Protein AF-0000000083243130 (afdb_homodimer)

Structure (mmCIF, N/CA/C/O backbone):
data_AF-0000000083243130-model_v1
#
loop_
_entity.id
_entity.type
_entity.pdbx_description
1 polymer 'Nicotinate-nucleotide pyrophosphorylase'
#
loop_
_atom_site.group_PDB
_atom_site.id
_atom_site.type_symbol
_atom_site.label_atom_id
_atom_site.label_alt_id
_atom_site.label_comp_id
_atom_site.label_asym_id
_atom_site.label_entity_id
_atom_site.label_seq_id
_atom_site.pdbx_PDB_ins_code
_atom_site.Cartn_x
_atom_site.Cartn_y
_atom_site.Cartn_z
_atom_site.occupancy
_atom_site.B_iso_or_equiv
_atom_site.auth_seq_id
_atom_site.auth_comp_id
_atom_site.auth_asym_id
_atom_site.auth_atom_id
_atom_site.pdbx_PDB_model_num
ATOM 1 N N . MET A 1 1 ? 18.781 0.615 -12.508 1 73.38 1 MET A N 1
ATOM 2 C CA . MET A 1 1 ? 17.75 -0.422 -12.5 1 73.38 1 MET A CA 1
ATOM 3 C C . MET A 1 1 ? 16.375 0.181 -12.711 1 73.38 1 MET A C 1
ATOM 5 O O . MET A 1 1 ? 15.492 -0.458 -13.297 1 73.38 1 MET A O 1
ATOM 9 N N . LEU A 1 2 ? 16.312 1.467 -12.367 1 81.81 2 LEU A N 1
ATOM 10 C CA . LEU A 1 2 ? 15 2.09 -12.461 1 81.81 2 LEU A CA 1
ATOM 11 C C . LEU A 1 2 ? 14.75 2.617 -13.867 1 81.81 2 LEU A C 1
ATOM 13 O O . LEU A 1 2 ? 15.688 2.988 -14.57 1 81.81 2 LEU A O 1
ATOM 17 N N . PRO A 1 3 ? 13.539 2.605 -14.266 1 79 3 PRO A N 1
ATOM 18 C CA . PRO A 1 3 ? 13.227 2.986 -15.641 1 79 3 PRO A CA 1
ATOM 19 C C . PRO A 1 3 ? 13.523 4.453 -15.938 1 79 3 PRO A C 1
ATOM 21 O O . PRO A 1 3 ? 13.492 5.289 -15.023 1 79 3 PRO A O 1
ATOM 24 N N . ILE A 1 4 ? 13.734 4.691 -17.156 1 78.25 4 ILE A N 1
ATOM 25 C CA . ILE A 1 4 ? 14.023 6.043 -17.625 1 78.25 4 ILE A CA 1
ATOM 26 C C . ILE A 1 4 ? 12.805 6.938 -17.406 1 78.25 4 ILE A C 1
ATOM 28 O O . ILE A 1 4 ? 12.938 8.156 -17.25 1 78.25 4 ILE A O 1
ATOM 32 N N . ASN A 1 5 ? 11.68 6.293 -17.281 1 86.19 5 ASN A N 1
ATOM 33 C CA . ASN A 1 5 ? 10.461 7.082 -17.188 1 86.19 5 ASN A CA 1
ATOM 34 C C . ASN A 1 5 ? 10.008 7.238 -15.742 1 86.19 5 ASN A C 1
ATOM 36 O O . ASN A 1 5 ? 8.812 7.41 -15.469 1 86.19 5 ASN A O 1
ATOM 40 N N . LEU A 1 6 ? 10.938 7.16 -14.828 1 91.56 6 LEU A N 1
ATOM 41 C CA . LEU A 1 6 ? 10.633 7.387 -13.414 1 91.56 6 LEU A CA 1
ATOM 42 C C . LEU A 1 6 ? 9.945 8.734 -13.219 1 91.56 6 LEU A C 1
ATOM 44 O O . LEU A 1 6 ? 9.055 8.867 -12.375 1 91.56 6 LEU A O 1
ATOM 48 N N . LYS A 1 7 ? 10.352 9.664 -14.039 1 93.69 7 LYS A N 1
ATOM 49 C CA . LYS A 1 7 ? 9.766 11 -13.992 1 93.69 7 LYS A CA 1
ATOM 50 C C . LYS A 1 7 ? 8.25 10.938 -14.188 1 93.69 7 LYS A C 1
ATOM 52 O O . LYS A 1 7 ? 7.508 11.672 -13.531 1 93.69 7 LYS A O 1
ATOM 57 N N . ASP A 1 8 ? 7.824 10.055 -15.047 1 93.56 8 ASP A N 1
ATOM 58 C CA . ASP A 1 8 ? 6.398 9.938 -15.336 1 93.56 8 ASP A CA 1
ATOM 59 C C . ASP A 1 8 ? 5.637 9.422 -14.117 1 93.56 8 ASP A C 1
ATOM 61 O O . ASP A 1 8 ? 4.516 9.859 -13.844 1 93.56 8 ASP A O 1
ATOM 65 N N . TYR A 1 9 ? 6.211 8.492 -13.414 1 93.62 9 TYR A N 1
ATOM 66 C CA . TYR A 1 9 ? 5.605 8.008 -12.18 1 93.62 9 TYR A CA 1
ATOM 67 C C . TYR A 1 9 ? 5.426 9.141 -11.18 1 93.62 9 TYR A C 1
ATOM 69 O O . TYR A 1 9 ? 4.328 9.336 -10.648 1 93.62 9 TYR A O 1
ATOM 77 N N . VAL A 1 10 ? 6.465 9.891 -10.992 1 96.62 10 VAL A N 1
ATOM 78 C CA . VAL A 1 10 ? 6.473 10.938 -9.977 1 96.62 10 VAL A CA 1
ATOM 79 C C . VAL A 1 10 ? 5.508 12.047 -10.367 1 96.62 10 VAL A C 1
ATOM 81 O O . VAL A 1 10 ? 4.805 12.602 -9.523 1 96.62 10 VAL A O 1
ATOM 84 N N . LEU A 1 11 ? 5.449 12.375 -11.617 1 96 11 LEU A N 1
ATOM 85 C CA . LEU A 1 11 ? 4.523 13.398 -12.086 1 96 11 LEU A CA 1
ATOM 86 C C . LEU A 1 11 ? 3.078 12.977 -11.836 1 96 11 LEU A C 1
ATOM 88 O O . LEU A 1 11 ? 2.23 13.82 -11.523 1 96 11 LEU A O 1
ATOM 92 N N . LYS A 1 12 ? 2.811 11.688 -11.984 1 95.94 12 LYS A N 1
ATOM 93 C CA . LYS A 1 12 ? 1.468 11.195 -11.695 1 95.94 12 LYS A CA 1
ATOM 94 C C . LYS A 1 12 ? 1.144 11.328 -10.211 1 95.94 12 LYS A C 1
ATOM 96 O O . LYS A 1 12 ? 0 11.609 -9.844 1 95.94 12 LYS A O 1
ATOM 101 N N . TRP A 1 13 ? 2.131 11.094 -9.406 1 97.38 13 TRP A N 1
ATOM 102 C CA . TRP A 1 13 ? 1.922 11.266 -7.969 1 97.38 13 TRP A CA 1
ATOM 103 C C . TRP A 1 13 ? 1.635 12.727 -7.633 1 97.38 13 TRP A C 1
ATOM 105 O O . TRP A 1 13 ? 0.751 13.023 -6.824 1 97.38 13 TRP A O 1
ATOM 115 N N . PHE A 1 14 ? 2.352 13.688 -8.281 1 97 14 PHE A N 1
ATOM 116 C CA . PHE A 1 14 ? 2.104 15.117 -8.094 1 97 14 PHE A CA 1
ATOM 117 C C . PHE A 1 14 ? 0.699 15.484 -8.555 1 97 14 PHE A C 1
ATOM 119 O O . PHE A 1 14 ? 0 16.25 -7.887 1 97 14 PHE A O 1
ATOM 126 N N . ALA A 1 15 ? 0.329 14.891 -9.656 1 96.06 15 ALA A N 1
ATOM 127 C CA . ALA A 1 15 ? -0.989 15.195 -10.203 1 96.06 15 ALA A CA 1
ATOM 128 C C . ALA A 1 15 ? -2.096 14.719 -9.266 1 96.06 15 ALA A C 1
ATOM 130 O O . ALA A 1 15 ? -3.148 15.352 -9.164 1 96.06 15 ALA A O 1
ATOM 131 N N . GLU A 1 16 ? -1.896 13.641 -8.641 1 95.31 16 GLU A N 1
ATOM 132 C CA . GLU A 1 16 ? -2.863 13.133 -7.68 1 95.31 16 GLU A CA 1
ATOM 133 C C . GLU A 1 16 ? -2.908 14 -6.426 1 95.31 16 GLU A C 1
ATOM 135 O O . GLU A 1 16 ? -3.986 14.305 -5.914 1 95.31 16 GLU A O 1
ATOM 140 N N . ASP A 1 17 ? -1.724 14.43 -5.938 1 95.81 17 ASP A N 1
ATOM 141 C CA . ASP A 1 17 ? -1.617 15.094 -4.641 1 95.81 17 ASP A CA 1
ATOM 142 C C . ASP A 1 17 ? -1.905 16.594 -4.766 1 95.81 17 ASP A C 1
ATOM 144 O O . ASP A 1 17 ? -2.221 17.25 -3.773 1 95.81 17 ASP A O 1
ATOM 148 N N . CYS A 1 18 ? -1.742 17.125 -5.945 1 94.31 18 CYS A N 1
ATOM 149 C CA . CYS A 1 18 ? -2.043 18.516 -6.246 1 94.31 18 CYS A CA 1
ATOM 150 C C . CYS A 1 18 ? -2.57 18.672 -7.668 1 94.31 18 CYS A C 1
ATOM 152 O O . CYS A 1 18 ? -1.868 19.188 -8.539 1 94.31 18 CYS A O 1
ATOM 154 N N . PRO A 1 19 ? -3.807 18.375 -7.914 1 91.31 19 PRO A N 1
ATOM 155 C CA . PRO A 1 19 ? -4.324 18.281 -9.281 1 91.31 19 PRO A CA 1
ATOM 156 C C . PRO A 1 19 ? -4.484 19.656 -9.938 1 91.31 19 PRO A C 1
ATOM 158 O O . PRO A 1 19 ? -4.434 19.766 -11.164 1 91.31 19 PRO A O 1
ATOM 161 N N . THR A 1 20 ? -4.715 20.734 -9.078 1 90.06 20 THR A N 1
ATOM 162 C CA . THR A 1 20 ? -4.883 22.062 -9.656 1 90.06 20 THR A CA 1
ATOM 163 C C . THR A 1 20 ? -3.951 23.078 -8.977 1 90.06 20 THR A C 1
ATOM 165 O O . THR A 1 20 ? -2.742 23.062 -9.219 1 90.06 20 THR A O 1
ATOM 168 N N . PHE A 1 21 ? -4.516 23.828 -8.039 1 87.75 21 PHE A N 1
ATOM 169 C CA . PHE A 1 21 ? -3.707 24.891 -7.465 1 87.75 21 PHE A CA 1
ATOM 170 C C . PHE A 1 21 ? -3.24 24.516 -6.062 1 87.75 21 PHE A C 1
ATOM 172 O O . PHE A 1 21 ? -3.963 23.844 -5.316 1 87.75 21 PHE A O 1
ATOM 179 N N . ASP A 1 22 ? -2.145 24.969 -5.758 1 91.06 22 ASP A N 1
ATOM 180 C CA . ASP A 1 22 ? -1.612 24.875 -4.402 1 91.06 22 ASP A CA 1
ATOM 181 C C . ASP A 1 22 ? -1.765 26.203 -3.662 1 91.06 22 ASP A C 1
ATOM 183 O O . ASP A 1 22 ? -0.818 27 -3.588 1 91.06 22 ASP A O 1
ATOM 187 N N . TYR A 1 23 ? -2.812 26.328 -2.961 1 88.19 23 TYR A N 1
ATOM 188 C CA . TYR A 1 23 ? -3.137 27.594 -2.307 1 88.19 23 TYR A CA 1
ATOM 189 C C . TYR A 1 23 ? -2.242 27.828 -1.094 1 88.19 23 TYR A C 1
ATOM 191 O O . TYR A 1 23 ? -1.908 28.969 -0.768 1 88.19 23 TYR A O 1
ATOM 199 N N . SER A 1 24 ? -1.949 26.75 -0.414 1 91.06 24 SER A N 1
ATOM 200 C CA . SER A 1 24 ? -1.027 26.875 0.709 1 91.06 24 SER A CA 1
ATOM 201 C C . SER A 1 24 ? 0.331 27.406 0.251 1 91.06 24 SER A C 1
ATOM 203 O O . SER A 1 24 ? 0.946 28.234 0.93 1 91.06 24 SER A O 1
ATOM 205 N N . GLY A 1 25 ? 0.756 26.891 -0.87 1 89.5 25 GLY A N 1
ATOM 206 C CA . GLY A 1 25 ? 2.014 27.344 -1.44 1 89.5 25 GLY A CA 1
ATOM 207 C C . GLY A 1 25 ? 2.016 28.828 -1.781 1 89.5 25 GLY A C 1
ATOM 208 O O . GLY A 1 25 ? 3.027 29.516 -1.608 1 89.5 25 GLY A O 1
ATOM 209 N N . PHE A 1 26 ? 0.936 29.25 -2.27 1 87.12 26 PHE A N 1
ATOM 210 C CA . PHE A 1 26 ? 0.793 30.672 -2.586 1 87.12 26 PHE A CA 1
ATOM 211 C C . PHE A 1 26 ? 1.031 31.531 -1.35 1 87.12 26 PHE A C 1
ATOM 213 O O . PHE A 1 26 ? 1.654 32.594 -1.434 1 87.12 26 PHE A O 1
ATOM 220 N N . VAL A 1 27 ? 0.591 31.094 -0.223 1 88 27 VAL A N 1
ATOM 221 C CA . VAL A 1 27 ? 0.681 31.844 1.024 1 88 27 VAL A CA 1
ATOM 222 C C . VAL A 1 27 ? 2.109 31.797 1.56 1 88 27 VAL A C 1
ATOM 224 O O . VAL A 1 27 ? 2.645 32.812 2.027 1 88 27 VAL A O 1
ATOM 227 N N . ILE A 1 28 ? 2.693 30.672 1.548 1 86.94 28 ILE A N 1
ATOM 228 C CA . ILE A 1 28 ? 3.99 30.406 2.164 1 86.94 28 ILE A CA 1
ATOM 229 C C . ILE A 1 28 ? 5.082 31.141 1.393 1 86.94 28 ILE A C 1
ATOM 231 O O . ILE A 1 28 ? 6.031 31.656 1.989 1 86.94 28 ILE A O 1
ATOM 235 N N . GLY A 1 29 ? 5.055 31.203 0.13 1 84.69 29 GLY A N 1
ATOM 236 C CA . GLY A 1 29 ? 6.023 31.922 -0.682 1 84.69 29 GLY A CA 1
ATOM 237 C C . GLY A 1 29 ? 7.195 31.062 -1.113 1 84.69 29 GLY A C 1
ATOM 238 O O . GLY A 1 29 ? 7.125 29.828 -1.057 1 84.69 29 GLY A O 1
ATOM 239 N N . ASN A 1 30 ? 8.273 31.688 -1.606 1 90.31 30 ASN A N 1
ATOM 240 C CA . ASN A 1 30 ? 9.32 30.969 -2.322 1 90.31 30 ASN A CA 1
ATOM 241 C C . ASN A 1 30 ? 10.688 31.156 -1.664 1 90.31 30 ASN A C 1
ATOM 243 O O . ASN A 1 30 ? 11.719 30.922 -2.289 1 90.31 30 ASN A O 1
ATOM 247 N N . GLU A 1 31 ? 10.68 31.453 -0.426 1 91.56 31 GLU A N 1
ATOM 248 C CA . GLU A 1 31 ? 11.961 31.609 0.26 1 91.56 31 GLU A CA 1
ATOM 249 C C . GLU A 1 31 ? 12.711 30.281 0.321 1 91.56 31 GLU A C 1
ATOM 251 O O . GLU A 1 31 ? 12.109 29.234 0.569 1 91.56 31 GLU A O 1
ATOM 256 N N . LYS A 1 32 ? 14 30.406 0.129 1 95.06 32 LYS A N 1
ATOM 257 C CA . LYS A 1 32 ? 14.812 29.203 0.205 1 95.06 32 LYS A CA 1
ATOM 258 C C . LYS A 1 32 ? 14.992 28.75 1.651 1 95.06 32 LYS A C 1
ATOM 260 O O . LYS A 1 32 ? 15.352 29.547 2.516 1 95.06 32 LYS A O 1
ATOM 265 N N . LYS A 1 33 ? 14.68 27.547 1.9 1 95.31 33 LYS A N 1
ATOM 266 C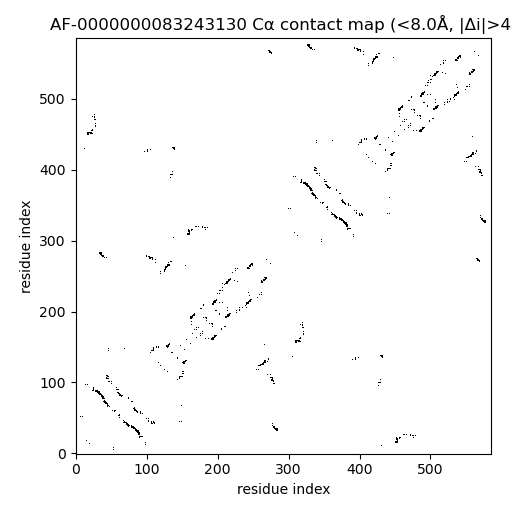 CA . LYS A 1 33 ? 14.82 26.953 3.227 1 95.31 33 LYS A CA 1
ATOM 267 C C . LYS A 1 33 ? 15.453 25.562 3.141 1 95.31 33 LYS A C 1
ATOM 269 O O . LYS A 1 33 ? 15.594 25.016 2.051 1 95.31 33 LYS A O 1
ATOM 274 N N . THR A 1 34 ? 15.898 25.125 4.258 1 97.5 34 THR A N 1
ATOM 275 C CA . THR A 1 34 ? 16.391 23.766 4.398 1 97.5 34 THR A CA 1
ATOM 276 C C . THR A 1 34 ? 15.5 22.953 5.34 1 97.5 34 THR A C 1
ATOM 278 O O . THR A 1 34 ? 15.086 23.453 6.387 1 97.5 34 THR A O 1
ATOM 281 N N . SER A 1 35 ? 15.141 21.797 4.852 1 97.62 35 SER A N 1
ATOM 282 C CA . SER A 1 35 ? 14.43 20.844 5.699 1 97.62 35 SER A CA 1
ATOM 283 C C . SER A 1 35 ? 15.305 19.625 6.027 1 97.62 35 SER A C 1
ATOM 285 O O . SER A 1 35 ? 16.172 19.25 5.234 1 97.62 35 SER A O 1
ATOM 287 N N . THR A 1 36 ? 15.07 19.047 7.195 1 98.25 36 THR A N 1
ATOM 288 C CA . THR A 1 36 ? 15.852 17.906 7.652 1 98.25 36 THR A CA 1
ATOM 289 C C . THR A 1 36 ? 14.984 16.641 7.695 1 98.25 36 THR A C 1
ATOM 291 O O . THR A 1 36 ? 13.906 16.641 8.297 1 98.25 36 THR A O 1
ATOM 294 N N . LEU A 1 37 ? 15.453 15.617 7.035 1 98.62 37 LEU A N 1
ATOM 295 C CA . LEU A 1 37 ? 14.836 14.297 7.074 1 98.62 37 LEU A CA 1
ATOM 296 C C . LEU A 1 37 ? 15.398 13.469 8.227 1 98.62 37 LEU A C 1
ATOM 298 O O . LEU A 1 37 ? 16.609 13.273 8.328 1 98.62 37 LEU A O 1
ATOM 302 N N . SER A 1 38 ? 14.523 12.977 9.055 1 98.31 38 SER A N 1
ATOM 303 C CA . SER A 1 38 ? 14.977 12.203 10.203 1 98.31 38 SER A CA 1
ATOM 304 C C . SER A 1 38 ? 14.086 10.984 10.445 1 98.31 38 SER A C 1
ATOM 306 O O . SER A 1 38 ? 13 10.891 9.875 1 98.31 38 SER A O 1
ATOM 308 N N . ILE A 1 39 ? 14.648 10.078 11.234 1 97.62 39 ILE A N 1
ATOM 309 C CA . ILE A 1 39 ? 13.938 8.852 11.555 1 97.62 39 ILE A CA 1
ATOM 310 C C . ILE A 1 39 ? 14.148 8.492 13.023 1 97.62 39 ILE A C 1
ATOM 312 O O . ILE A 1 39 ? 15.148 8.891 13.625 1 97.62 39 ILE A O 1
ATOM 316 N N . LYS A 1 40 ? 13.203 7.766 13.523 1 95.56 40 LYS A N 1
ATOM 317 C CA . LYS A 1 40 ? 13.289 7.379 14.93 1 95.56 40 LYS A CA 1
ATOM 318 C C . LYS A 1 40 ? 13.375 5.863 15.078 1 95.56 40 LYS A C 1
ATOM 320 O O . LYS A 1 40 ? 13.469 5.348 16.188 1 95.56 40 LYS A O 1
ATOM 325 N N . SER A 1 41 ? 13.211 5.148 14.031 1 96.19 41 SER A N 1
ATOM 326 C CA . SER A 1 41 ? 13.242 3.689 14.078 1 96.19 41 SER A CA 1
ATOM 327 C C . SER A 1 41 ? 14.375 3.137 13.219 1 96.19 41 SER A C 1
ATOM 329 O O . SER A 1 41 ? 14.688 3.689 12.164 1 96.19 41 SER A O 1
ATOM 331 N N . SER A 1 42 ? 14.992 2.016 13.672 1 98 42 SER A N 1
ATOM 332 C CA . SER A 1 42 ? 15.992 1.323 12.852 1 98 42 SER A CA 1
ATOM 333 C C . SER A 1 42 ? 15.359 0.751 11.586 1 98 42 SER A C 1
ATOM 335 O O . SER A 1 42 ? 14.203 0.342 11.594 1 98 42 SER A O 1
ATOM 337 N N . CYS A 1 43 ? 16.188 0.746 10.555 1 98.5 43 CYS A N 1
ATOM 338 C CA . CYS A 1 43 ? 15.641 0.287 9.289 1 98.5 43 CYS A CA 1
ATOM 339 C C . CYS A 1 43 ? 16.75 0.009 8.281 1 98.5 43 CYS A C 1
ATOM 341 O O . CYS A 1 43 ? 17.938 0.195 8.586 1 98.5 43 CYS A O 1
ATOM 343 N N . VAL A 1 44 ? 16.391 -0.547 7.16 1 98.75 44 VAL A N 1
ATOM 344 C CA . VAL A 1 44 ? 17.188 -0.558 5.941 1 98.75 44 VAL A CA 1
ATOM 345 C C . VAL A 1 44 ? 16.703 0.53 4.992 1 98.75 44 VAL A C 1
ATOM 347 O O . VAL A 1 44 ? 15.586 0.451 4.473 1 98.75 44 VAL A O 1
ATOM 350 N N . LEU A 1 45 ? 17.578 1.488 4.77 1 98.81 45 LEU A N 1
ATOM 351 C CA . LEU A 1 45 ? 17.156 2.635 3.969 1 98.81 45 LEU A CA 1
ATOM 352 C C . LEU A 1 45 ? 16.938 2.23 2.518 1 98.81 45 LEU A C 1
ATOM 354 O O . LEU A 1 45 ? 17.812 1.645 1.886 1 98.81 45 LEU A O 1
ATOM 358 N N . ALA A 1 46 ? 15.734 2.514 2.006 1 98.81 46 ALA A N 1
ATOM 359 C CA . ALA A 1 46 ? 15.406 2.234 0.611 1 98.81 46 ALA A CA 1
ATOM 360 C C . ALA A 1 46 ? 14.453 3.289 0.051 1 98.81 46 ALA A C 1
ATOM 362 O O . ALA A 1 46 ? 13.602 3.809 0.772 1 98.81 46 ALA A O 1
ATOM 363 N N . GLY A 1 47 ? 14.609 3.572 -1.23 1 98.5 47 GLY A N 1
ATOM 364 C CA . GLY A 1 47 ? 13.727 4.516 -1.899 1 98.5 47 GLY A CA 1
ATOM 365 C C . GLY A 1 47 ? 14.383 5.859 -2.168 1 98.5 47 GLY A C 1
ATOM 366 O O . GLY A 1 47 ? 13.711 6.82 -2.545 1 98.5 47 GLY A O 1
ATOM 367 N N . VAL A 1 48 ? 15.664 5.938 -2.01 1 98.44 48 VAL A N 1
ATOM 368 C CA . VAL A 1 48 ? 16.438 7.156 -2.186 1 98.44 48 VAL A CA 1
ATOM 369 C C . VAL A 1 48 ? 16.219 7.719 -3.586 1 98.44 48 VAL A C 1
ATOM 371 O O . VAL A 1 48 ? 15.945 8.906 -3.748 1 98.44 48 VAL A O 1
ATOM 374 N N . PRO A 1 49 ? 16.219 6.875 -4.645 1 97.94 49 PRO A N 1
ATOM 375 C CA . PRO A 1 49 ? 16.031 7.43 -5.988 1 97.94 49 PRO A CA 1
ATOM 376 C C . PRO A 1 49 ? 14.664 8.078 -6.176 1 97.94 49 PRO A C 1
ATOM 378 O O . PRO A 1 49 ? 14.539 9.07 -6.895 1 97.94 49 PRO A O 1
ATOM 381 N N . PHE A 1 50 ? 13.648 7.469 -5.574 1 98.44 50 PHE A N 1
ATOM 382 C CA . PHE A 1 50 ? 12.312 8.023 -5.688 1 98.44 50 PHE A CA 1
ATOM 383 C C . PHE A 1 50 ? 12.211 9.352 -4.945 1 98.44 50 PHE A C 1
ATOM 385 O O . PHE A 1 50 ? 11.656 10.32 -5.465 1 98.44 50 PHE A O 1
ATOM 392 N N . PHE A 1 51 ? 12.766 9.359 -3.729 1 98.69 51 PHE A N 1
ATOM 393 C CA . PHE A 1 51 ? 12.812 10.57 -2.918 1 98.69 51 PHE A CA 1
ATOM 394 C C . PHE A 1 51 ? 13.531 11.695 -3.66 1 98.69 51 PHE A C 1
ATOM 396 O O . PHE A 1 51 ? 13.031 12.812 -3.738 1 98.69 51 PHE A O 1
ATOM 403 N N . ASP A 1 52 ? 14.625 11.398 -4.273 1 98.5 52 ASP A N 1
ATOM 404 C CA . ASP A 1 52 ? 15.422 12.352 -5.031 1 98.5 52 ASP A CA 1
ATOM 405 C C . ASP A 1 52 ? 14.641 12.891 -6.23 1 98.5 52 ASP A C 1
ATOM 407 O O . ASP A 1 52 ? 14.68 14.086 -6.52 1 98.5 52 ASP A O 1
ATOM 411 N N . LYS A 1 53 ? 13.969 12 -6.898 1 98.25 53 LYS A N 1
ATOM 412 C CA . LYS A 1 53 ? 13.25 12.414 -8.102 1 98.25 53 LYS A CA 1
ATOM 413 C C . LYS A 1 53 ? 12.094 13.352 -7.762 1 98.25 53 LYS A C 1
ATOM 415 O O . LYS A 1 53 ? 11.836 14.312 -8.484 1 98.25 53 LYS A O 1
ATOM 420 N N . VAL A 1 54 ? 11.406 13.062 -6.66 1 98.56 54 VAL A N 1
ATOM 421 C CA . VAL A 1 54 ? 10.328 13.945 -6.223 1 98.56 54 VAL A CA 1
ATOM 422 C C . VAL A 1 54 ? 10.867 15.352 -6 1 98.56 54 VAL A C 1
ATOM 424 O O . VAL A 1 54 ? 10.336 16.328 -6.531 1 98.56 54 VAL A O 1
ATOM 427 N N . PHE A 1 55 ? 11.945 15.453 -5.273 1 98.56 55 PHE A N 1
ATOM 428 C CA . PHE A 1 55 ? 12.43 16.781 -4.891 1 98.56 55 PHE A CA 1
ATOM 429 C C . PHE A 1 55 ? 13.18 17.438 -6.043 1 98.56 55 PHE A C 1
ATOM 431 O O . PHE A 1 55 ? 13.164 18.656 -6.184 1 98.56 55 PHE A O 1
ATOM 438 N N . SER A 1 56 ? 13.781 16.641 -6.914 1 98.12 56 SER A N 1
ATOM 439 C CA . SER A 1 56 ? 14.359 17.219 -8.125 1 98.12 56 SER A CA 1
ATOM 440 C C . SER A 1 56 ? 13.289 17.891 -8.977 1 98.12 56 SER A C 1
ATOM 442 O O . SER A 1 56 ? 13.5 19 -9.477 1 98.12 56 SER A O 1
ATOM 444 N N . LEU A 1 57 ? 12.172 17.297 -9.133 1 97.38 57 LEU A N 1
ATOM 445 C CA . LEU A 1 57 ? 11.078 17.859 -9.922 1 97.38 57 LEU A CA 1
ATOM 446 C C . LEU A 1 57 ? 10.461 19.062 -9.219 1 97.38 57 LEU A C 1
ATOM 448 O O . LEU A 1 57 ? 9.812 19.891 -9.859 1 97.38 57 LEU A O 1
ATOM 452 N N . ALA A 1 58 ? 10.664 19.125 -7.934 1 96.69 58 ALA A N 1
ATOM 453 C CA . ALA A 1 58 ? 10.172 20.266 -7.164 1 96.69 58 ALA A CA 1
ATOM 454 C C . ALA A 1 58 ? 11.242 21.359 -7.047 1 96.69 58 ALA A C 1
ATOM 456 O O . ALA A 1 58 ? 11.141 22.25 -6.211 1 96.69 58 ALA A O 1
ATOM 457 N N . ASP A 1 59 ? 12.312 21.234 -7.797 1 96.81 59 ASP A N 1
ATOM 458 C CA . ASP A 1 59 ? 13.391 22.219 -7.836 1 96.81 59 ASP A CA 1
ATOM 459 C C . ASP A 1 59 ? 14.094 22.312 -6.48 1 96.81 59 ASP A C 1
ATOM 461 O O . ASP A 1 59 ? 14.367 23.422 -6 1 96.81 59 ASP A O 1
ATOM 465 N N . CYS A 1 60 ? 14.227 21.234 -5.832 1 98.25 60 CYS A N 1
ATOM 466 C CA . CYS A 1 60 ? 14.953 21.156 -4.57 1 98.25 60 CYS A CA 1
ATOM 467 C C . CYS A 1 60 ? 16.172 20.234 -4.699 1 98.25 60 CYS A C 1
ATOM 469 O O . CYS A 1 60 ? 16.266 19.469 -5.652 1 98.25 60 CYS A O 1
ATOM 471 N N . GLU A 1 61 ? 17.062 20.375 -3.756 1 98.5 61 GLU A N 1
ATOM 472 C CA . GLU A 1 61 ? 18.281 19.578 -3.725 1 98.5 61 GLU A CA 1
ATOM 473 C C . GLU A 1 61 ? 18.359 18.75 -2.451 1 98.5 61 GLU A C 1
ATOM 475 O O . GLU A 1 61 ? 18.172 19.266 -1.35 1 98.5 61 GLU A O 1
ATOM 480 N N . VAL A 1 62 ? 18.688 17.484 -2.641 1 98.75 62 VAL A N 1
ATOM 481 C CA . VAL A 1 62 ? 18.781 16.578 -1.51 1 98.75 62 VAL A CA 1
ATOM 482 C C . VAL A 1 62 ? 20.25 16.25 -1.229 1 98.75 62 VAL A C 1
ATOM 484 O O . VAL A 1 62 ? 21.016 16 -2.154 1 98.75 62 VAL A O 1
ATOM 487 N N . LYS A 1 63 ? 20.641 16.281 -0.027 1 98.69 63 LYS A N 1
ATOM 488 C CA . LYS A 1 63 ? 21.953 15.812 0.425 1 98.69 63 LYS A CA 1
ATOM 489 C C . LYS A 1 63 ? 21.812 14.703 1.458 1 98.69 63 LYS A C 1
ATOM 491 O O . LYS A 1 63 ? 21.391 14.945 2.59 1 98.69 63 LYS A O 1
ATOM 496 N N . TRP A 1 64 ? 22.25 13.523 1.107 1 98.69 64 TRP A N 1
ATOM 497 C CA . TRP A 1 64 ? 22.094 12.352 1.961 1 98.69 64 TRP A CA 1
ATOM 498 C C . TRP A 1 64 ? 23.328 12.148 2.838 1 98.69 64 TRP A C 1
ATOM 500 O O . TRP A 1 64 ? 24.453 12.359 2.389 1 98.69 64 TRP A O 1
ATOM 510 N N . MET A 1 65 ? 23.125 11.648 4.059 1 98.31 65 MET A N 1
ATOM 511 C CA . MET A 1 65 ? 24.203 11.25 4.961 1 98.31 65 MET A CA 1
ATOM 512 C C . MET A 1 65 ? 24.391 9.734 4.945 1 98.31 65 MET A C 1
ATOM 514 O O . MET A 1 65 ? 25.375 9.227 5.5 1 98.31 65 MET A O 1
ATOM 518 N N . PHE A 1 66 ? 23.484 9.031 4.359 1 98.25 66 PHE A N 1
ATOM 519 C CA . PHE A 1 66 ? 23.5 7.578 4.219 1 98.25 66 PHE A CA 1
ATOM 520 C C . PHE A 1 66 ? 23.219 7.176 2.775 1 98.25 66 PHE A C 1
ATOM 522 O O . PHE A 1 66 ? 22.719 7.977 1.983 1 98.25 66 PHE A O 1
ATOM 529 N N . LYS A 1 67 ? 23.562 5.965 2.51 1 97.69 67 LYS A N 1
ATOM 530 C CA . LYS A 1 67 ? 23.391 5.465 1.151 1 97.69 67 LYS A CA 1
ATOM 531 C C . LYS A 1 67 ? 22.219 4.477 1.082 1 97.69 67 LYS A C 1
ATOM 533 O O . LYS A 1 67 ? 21.844 3.889 2.096 1 97.69 67 LYS A O 1
ATOM 538 N N . GLU A 1 68 ? 21.719 4.34 -0.127 1 97.81 68 GLU A N 1
ATOM 539 C CA . GLU A 1 68 ? 20.719 3.312 -0.411 1 97.81 68 GLU A CA 1
ATOM 540 C C . GLU A 1 68 ? 21.172 1.943 0.075 1 97.81 68 GLU A C 1
ATOM 542 O O . GLU A 1 68 ? 22.312 1.531 -0.196 1 97.81 68 GLU A O 1
ATOM 547 N N . GLY A 1 69 ? 20.328 1.273 0.831 1 98.12 69 GLY A N 1
ATOM 548 C CA . GLY A 1 69 ? 20.641 -0.078 1.272 1 98.12 69 GLY A CA 1
ATOM 549 C C . GLY A 1 69 ? 21.328 -0.121 2.623 1 98.12 69 GLY A C 1
ATOM 550 O O . GLY A 1 69 ? 21.484 -1.191 3.213 1 98.12 69 GLY A O 1
ATOM 551 N N . ASP A 1 70 ? 21.719 1.019 3.162 1 98.38 70 ASP A N 1
ATOM 552 C CA . ASP A 1 70 ? 22.375 1.059 4.465 1 98.38 70 ASP A CA 1
ATOM 553 C C . ASP A 1 70 ? 21.453 0.569 5.57 1 98.38 70 ASP A C 1
ATOM 555 O O . ASP A 1 70 ? 20.266 0.894 5.574 1 98.38 70 ASP A O 1
ATOM 559 N N . SER A 1 71 ? 22 -0.226 6.453 1 98.19 71 SER A N 1
ATOM 560 C CA . SER A 1 71 ? 21.312 -0.535 7.707 1 98.19 71 SER A CA 1
ATOM 561 C C . SER A 1 71 ? 21.484 0.595 8.719 1 98.19 71 SER A C 1
ATOM 563 O O . SER A 1 71 ? 22.609 0.889 9.148 1 98.19 71 SER A O 1
ATOM 565 N N . ILE A 1 72 ? 20.422 1.193 9.031 1 97.94 72 ILE A N 1
ATOM 566 C CA . ILE A 1 72 ? 20.422 2.326 9.945 1 97.94 72 ILE A CA 1
ATOM 567 C C . ILE A 1 72 ? 20 1.855 11.344 1 97.94 72 ILE A C 1
ATOM 569 O O . ILE A 1 72 ? 18.953 1.246 11.508 1 97.94 72 ILE A O 1
ATOM 573 N N . SER A 1 73 ? 20.812 2.1 12.281 1 97.56 73 SER A N 1
ATOM 574 C CA . SER A 1 73 ? 20.516 1.795 13.68 1 97.56 73 SER A CA 1
ATOM 575 C C . SER A 1 73 ? 20.188 3.061 14.461 1 97.56 73 SER A C 1
ATOM 577 O O . SER A 1 73 ? 20.969 4.008 14.484 1 97.56 73 SER A O 1
ATOM 579 N N . VAL A 1 74 ? 19.078 3.08 15.055 1 96.94 74 VAL A N 1
ATOM 580 C CA . VAL A 1 74 ? 18.656 4.223 15.859 1 96.94 74 VAL A CA 1
ATOM 581 C C . VAL A 1 74 ? 18.422 3.779 17.297 1 96.94 74 VAL A C 1
ATOM 583 O O . VAL A 1 74 ? 17.703 2.803 17.547 1 96.94 74 VAL A O 1
ATOM 586 N N . GLU A 1 75 ? 18.969 4.5 18.25 1 94.75 75 GLU A N 1
ATOM 587 C CA . GLU A 1 75 ? 18.766 4.215 19.656 1 94.75 75 GLU A CA 1
ATOM 588 C C . GLU A 1 75 ? 17.344 4.574 20.094 1 94.75 75 GLU A C 1
ATOM 590 O O . GLU A 1 75 ? 16.734 5.496 19.531 1 94.75 75 GLU A O 1
ATOM 595 N N . PRO A 1 76 ? 16.844 3.787 21.031 1 90.38 76 PRO A N 1
ATOM 596 C CA . PRO A 1 76 ? 15.5 4.121 21.516 1 90.38 76 PRO A CA 1
ATOM 597 C C . PRO A 1 76 ? 15.375 5.586 21.938 1 90.38 76 PRO A C 1
ATOM 599 O O . PRO A 1 76 ? 16.297 6.148 22.516 1 90.38 76 PRO A O 1
ATOM 602 N N . ASP A 1 77 ? 14.273 6.211 21.594 1 89.38 77 ASP A N 1
ATOM 603 C CA . ASP A 1 77 ? 13.945 7.586 21.969 1 89.38 77 ASP A CA 1
ATOM 604 C C . ASP A 1 77 ? 14.938 8.57 21.359 1 89.38 77 ASP A C 1
ATOM 606 O O . ASP A 1 77 ? 15.234 9.609 21.953 1 89.38 77 ASP A O 1
ATOM 610 N N . SER A 1 78 ? 15.586 8.109 20.359 1 92.69 78 SER A N 1
ATOM 611 C CA . SER A 1 78 ? 16.484 9 19.641 1 92.69 78 SER A CA 1
ATOM 612 C C . SER A 1 78 ? 16.016 9.219 18.203 1 92.69 78 SER A C 1
ATOM 614 O O . SER A 1 78 ? 15.062 8.586 17.766 1 92.69 78 SER A O 1
ATOM 616 N N . ARG A 1 79 ? 16.625 10.211 17.656 1 94.94 79 ARG A N 1
ATOM 617 C CA . ARG A 1 79 ? 16.375 10.531 16.25 1 94.94 79 ARG A CA 1
ATOM 618 C C . ARG A 1 79 ? 17.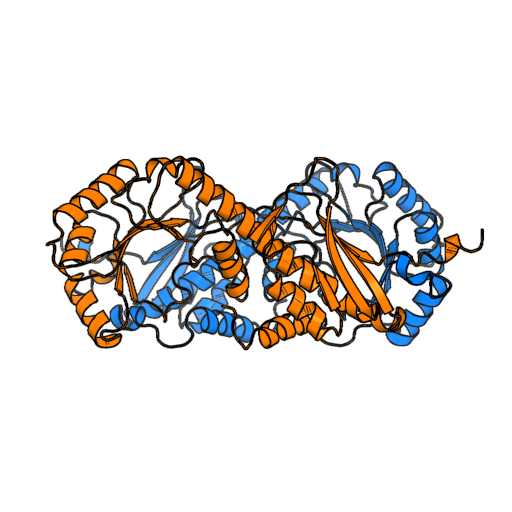672 10.617 15.461 1 94.94 79 ARG A C 1
ATOM 620 O O . ARG A 1 79 ? 18.688 11.086 15.977 1 94.94 79 ARG A O 1
ATOM 627 N N . LEU A 1 80 ? 17.641 10.141 14.273 1 97.56 80 LEU A N 1
ATOM 628 C CA . LEU A 1 80 ? 18.812 10.203 13.406 1 97.56 80 LEU A CA 1
ATOM 629 C C . LEU A 1 80 ? 18.516 10.984 12.133 1 97.56 80 LEU A C 1
ATOM 631 O O . LEU A 1 80 ? 17.469 10.781 11.516 1 97.56 80 LEU A O 1
ATOM 635 N N . VAL A 1 81 ? 19.375 11.891 11.812 1 98.12 81 VAL A N 1
ATOM 636 C CA . VAL A 1 81 ? 19.234 12.672 10.586 1 98.12 81 VAL A CA 1
ATOM 637 C C . VAL A 1 81 ? 19.766 11.875 9.398 1 98.12 81 VAL A C 1
ATOM 639 O O . VAL A 1 81 ? 20.906 11.383 9.438 1 98.12 81 VAL A O 1
ATOM 642 N N . LEU A 1 82 ? 19.016 11.812 8.383 1 98.5 82 LEU A N 1
ATOM 643 C CA . LEU A 1 82 ? 19.406 10.992 7.238 1 98.5 82 LEU A CA 1
ATOM 644 C C . LEU A 1 82 ? 19.797 11.859 6.051 1 98.5 82 LEU A C 1
ATOM 646 O O . LEU A 1 82 ? 20.594 11.445 5.203 1 98.5 82 LEU A O 1
ATOM 650 N N . ALA A 1 83 ? 19.141 13.023 5.945 1 98.69 83 ALA A N 1
ATOM 651 C CA . ALA A 1 83 ? 19.359 13.891 4.785 1 98.69 83 ALA A CA 1
ATOM 652 C C . ALA A 1 83 ? 18.859 15.305 5.055 1 98.69 83 ALA A C 1
ATOM 654 O O . ALA A 1 83 ? 18.141 15.539 6.039 1 98.69 83 ALA A O 1
ATOM 655 N N . THR A 1 84 ? 19.281 16.188 4.27 1 98.69 84 THR A N 1
ATOM 656 C CA . THR A 1 84 ? 18.703 17.531 4.199 1 98.69 84 THR A CA 1
ATOM 657 C C . THR A 1 84 ? 18.172 17.812 2.795 1 98.69 84 THR A C 1
ATOM 659 O O . THR A 1 84 ? 18.688 17.281 1.812 1 98.69 84 THR A O 1
ATOM 662 N N . VAL A 1 85 ? 17.156 18.562 2.725 1 98.62 85 VAL A N 1
ATOM 663 C CA . VAL A 1 85 ? 16.562 19 1.468 1 98.62 85 VAL A CA 1
ATOM 664 C C . VAL A 1 85 ? 16.516 20.531 1.43 1 98.62 85 VAL A C 1
ATOM 666 O O . VAL A 1 85 ? 15.977 21.172 2.34 1 98.62 85 VAL A O 1
ATOM 669 N N . LYS A 1 86 ? 17.031 21.078 0.386 1 98.5 86 LYS A N 1
ATOM 670 C CA . LYS A 1 86 ? 17.094 22.531 0.255 1 98.5 86 LYS A CA 1
ATOM 671 C C . LYS A 1 86 ? 16.359 23 -0.995 1 98.5 86 LYS A C 1
ATOM 673 O O . LYS A 1 86 ? 16.469 22.375 -2.055 1 98.5 86 LYS A O 1
ATOM 678 N N . GLY A 1 87 ? 15.562 24.047 -0.852 1 97.56 87 GLY A N 1
ATOM 679 C CA . GLY A 1 87 ? 14.828 24.641 -1.957 1 97.56 87 GLY A CA 1
ATOM 680 C C . GLY A 1 87 ? 13.766 25.625 -1.506 1 97.56 87 GLY A C 1
ATOM 681 O O . GLY A 1 87 ? 13.703 25.984 -0.33 1 97.56 87 GLY A O 1
ATOM 682 N N . PRO A 1 88 ? 13.016 26.156 -2.471 1 95.75 88 PRO A N 1
ATOM 683 C CA . PRO A 1 88 ? 11.906 27.016 -2.076 1 95.75 88 PRO A CA 1
ATOM 684 C C . PRO A 1 88 ? 10.93 26.328 -1.119 1 95.75 88 PRO A C 1
ATOM 686 O O . PRO A 1 88 ? 10.562 25.172 -1.341 1 95.75 88 PRO A O 1
ATOM 689 N N . LEU A 1 89 ? 10.555 27.016 -0.074 1 94.12 89 LEU A N 1
ATOM 690 C CA . LEU A 1 89 ? 9.734 26.422 0.98 1 94.12 89 LEU A CA 1
ATOM 691 C C . LEU A 1 89 ? 8.445 25.844 0.408 1 94.12 89 LEU A C 1
ATOM 693 O O . LEU A 1 89 ? 8.047 24.734 0.76 1 94.12 89 LEU A O 1
ATOM 697 N N . ARG A 1 90 ? 7.801 26.609 -0.486 1 94.06 90 ARG A N 1
ATOM 698 C CA . ARG A 1 90 ? 6.555 26.125 -1.067 1 94.06 90 ARG A CA 1
ATOM 699 C C . ARG A 1 90 ? 6.77 24.812 -1.808 1 94.06 90 ARG A C 1
ATOM 701 O O . ARG A 1 90 ? 5.895 23.938 -1.806 1 94.06 90 ARG A O 1
ATOM 708 N N . LYS A 1 91 ? 7.887 24.641 -2.455 1 96.19 91 LYS A N 1
ATOM 709 C CA . LYS A 1 91 ? 8.195 23.438 -3.221 1 96.19 91 LYS A CA 1
ATOM 710 C C . LYS A 1 91 ? 8.617 22.297 -2.301 1 96.19 91 LYS A C 1
ATOM 712 O O . LYS A 1 91 ? 8.328 21.125 -2.58 1 96.19 91 LYS A O 1
ATOM 717 N N . LEU A 1 92 ? 9.344 22.641 -1.219 1 96.69 92 LEU A N 1
ATOM 718 C CA . LEU A 1 92 ? 9.648 21.656 -0.188 1 96.69 92 LEU A CA 1
ATOM 719 C C . LEU A 1 92 ? 8.367 21.016 0.353 1 96.69 92 LEU A C 1
ATOM 721 O O . LEU A 1 92 ? 8.273 19.797 0.461 1 96.69 92 LEU A O 1
ATOM 725 N N . LEU A 1 93 ? 7.414 21.859 0.632 1 95.56 93 LEU A N 1
ATOM 726 C CA . LEU A 1 93 ? 6.16 21.391 1.21 1 95.56 93 LEU A CA 1
ATOM 727 C C . LEU A 1 93 ? 5.324 20.656 0.171 1 95.56 93 LEU A C 1
ATOM 729 O O . LEU A 1 93 ? 4.609 19.703 0.502 1 95.56 93 LEU A O 1
ATOM 733 N N . LEU A 1 94 ? 5.453 21.062 -1.092 1 95.69 94 LEU A N 1
ATOM 734 C CA . LEU A 1 94 ? 4.746 20.422 -2.195 1 95.69 94 LEU A CA 1
ATOM 735 C C . LEU A 1 94 ? 5.18 18.969 -2.344 1 95.69 94 LEU A C 1
ATOM 737 O O . LEU A 1 94 ? 4.352 18.094 -2.59 1 95.69 94 LEU A O 1
ATOM 741 N N . GLY A 1 95 ? 6.457 18.703 -2.25 1 97.56 95 GLY A N 1
ATOM 742 C CA . GLY A 1 95 ? 6.988 17.375 -2.477 1 97.56 95 GLY A CA 1
ATOM 743 C C . GLY A 1 95 ? 7.016 16.516 -1.223 1 97.56 95 GLY A C 1
ATOM 744 O O . GLY A 1 95 ? 7.168 15.297 -1.298 1 97.56 95 GLY A O 1
ATOM 745 N N . LYS A 1 96 ? 6.812 17.078 -0.074 1 97.81 96 LYS A N 1
ATOM 746 C CA . LYS A 1 96 ? 7.074 16.469 1.222 1 97.81 96 LYS A CA 1
ATOM 747 C C . LYS A 1 96 ? 6.246 15.195 1.402 1 97.81 96 LYS A C 1
ATOM 749 O O . LYS A 1 96 ? 6.793 14.109 1.616 1 97.81 96 LYS A O 1
ATOM 754 N N . ARG A 1 97 ? 4.93 15.336 1.286 1 97.44 97 ARG A N 1
ATOM 755 C CA . ARG A 1 97 ? 4.055 14.211 1.586 1 97.44 97 ARG A CA 1
ATOM 756 C C . ARG A 1 97 ? 4.289 13.055 0.615 1 97.44 97 ARG A C 1
ATOM 758 O O . ARG A 1 97 ? 4.367 11.898 1.027 1 97.44 97 ARG A O 1
ATOM 765 N N . ILE A 1 98 ? 4.434 13.328 -0.644 1 98.25 98 ILE A N 1
ATOM 766 C CA . ILE A 1 98 ? 4.684 12.312 -1.655 1 98.25 98 ILE A CA 1
ATOM 767 C C . ILE A 1 98 ? 5.996 11.594 -1.352 1 98.25 98 ILE A C 1
ATOM 769 O O . ILE A 1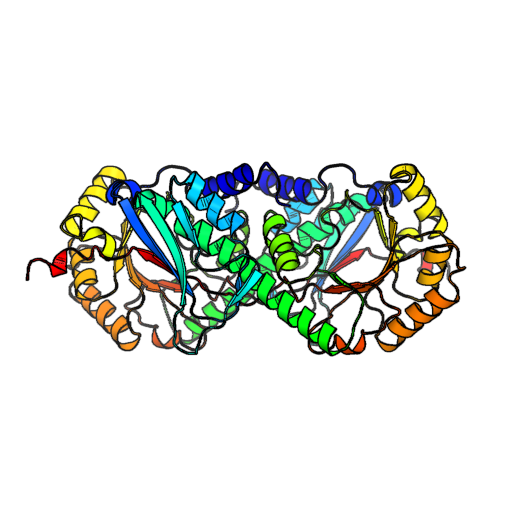 98 ? 6.039 10.359 -1.3 1 98.25 98 ILE A O 1
ATOM 773 N N . ALA A 1 99 ? 7.023 12.414 -1.139 1 98.75 99 ALA A N 1
ATOM 774 C CA . ALA A 1 99 ? 8.359 11.867 -0.911 1 98.75 99 ALA A CA 1
ATOM 775 C C . ALA A 1 99 ? 8.383 10.969 0.323 1 98.75 99 ALA A C 1
ATOM 777 O O . ALA A 1 99 ? 8.945 9.875 0.293 1 98.75 99 ALA A O 1
ATOM 778 N N . LEU A 1 100 ? 7.758 11.414 1.35 1 98.69 100 LEU A N 1
ATOM 779 C CA . LEU A 1 100 ? 7.758 10.656 2.596 1 98.69 100 LEU A CA 1
ATOM 780 C C . LEU A 1 100 ? 6.945 9.375 2.453 1 98.69 100 LEU A C 1
ATOM 782 O O . LEU A 1 100 ? 7.336 8.328 2.973 1 98.69 100 LEU A O 1
ATOM 786 N N . ASN A 1 101 ? 5.777 9.438 1.798 1 98.5 101 ASN A N 1
ATOM 787 C CA . ASN A 1 101 ? 4.957 8.25 1.607 1 98.5 101 ASN A CA 1
ATOM 788 C C . ASN A 1 101 ? 5.711 7.16 0.846 1 98.5 101 ASN A C 1
ATOM 790 O O . ASN A 1 101 ? 5.676 5.988 1.229 1 98.5 101 ASN A O 1
ATOM 794 N N . VAL A 1 102 ? 6.375 7.559 -0.203 1 98.56 102 VAL A N 1
ATOM 795 C CA . VAL A 1 102 ? 7.105 6.609 -1.035 1 98.56 102 VAL A CA 1
ATOM 796 C C . VAL A 1 102 ? 8.281 6.031 -0.25 1 98.56 102 VAL A C 1
ATOM 798 O O . VAL A 1 102 ? 8.492 4.816 -0.245 1 98.56 102 VAL A O 1
ATOM 801 N N . LEU A 1 103 ? 9.008 6.891 0.402 1 98.75 103 LEU A N 1
ATOM 802 C CA . LEU A 1 103 ? 10.172 6.469 1.163 1 98.75 103 LEU A CA 1
ATOM 803 C C . LEU A 1 103 ? 9.773 5.512 2.285 1 98.75 103 LEU A C 1
ATOM 805 O O . LEU A 1 103 ? 10.438 4.496 2.504 1 98.75 103 LEU A O 1
ATOM 809 N N . SER A 1 104 ? 8.758 5.879 2.965 1 98.56 104 SER A N 1
ATOM 810 C CA . SER A 1 104 ? 8.281 5.062 4.078 1 98.56 104 SER A CA 1
ATOM 811 C C . SER A 1 104 ? 7.91 3.66 3.611 1 98.56 104 SER A C 1
ATOM 813 O O . SER A 1 104 ? 8.336 2.668 4.203 1 98.56 104 SER A O 1
ATOM 815 N N . ARG A 1 105 ? 7.129 3.551 2.547 1 98.38 105 ARG A N 1
ATOM 816 C CA . ARG A 1 105 ? 6.695 2.25 2.045 1 98.38 105 ARG A CA 1
ATOM 817 C C . ARG A 1 105 ? 7.883 1.43 1.555 1 98.38 105 ARG A C 1
ATOM 819 O O . ARG A 1 105 ? 8 0.243 1.871 1 98.38 105 ARG A O 1
ATOM 826 N N . CYS A 1 106 ? 8.727 2.059 0.813 1 98.56 106 CYS A N 1
ATOM 827 C CA . CYS A 1 106 ? 9.883 1.367 0.255 1 98.56 106 CYS A CA 1
ATOM 828 C C . CYS A 1 106 ? 10.805 0.858 1.361 1 98.56 106 CYS A C 1
ATOM 830 O O . CYS A 1 106 ? 11.219 -0.302 1.344 1 98.56 106 CYS A O 1
ATOM 832 N N . THR A 1 107 ? 11.094 1.707 2.303 1 98.81 107 THR A N 1
ATOM 833 C CA . THR A 1 107 ? 11.969 1.358 3.414 1 98.81 107 THR A CA 1
ATOM 834 C C . THR A 1 107 ? 11.336 0.273 4.281 1 98.81 107 THR A C 1
ATOM 836 O O . THR A 1 107 ? 12.031 -0.628 4.762 1 98.81 107 THR A O 1
ATOM 839 N N . SER A 1 108 ? 10.055 0.389 4.5 1 98.69 108 SER A N 1
ATOM 840 C CA . SER A 1 108 ? 9.359 -0.632 5.277 1 98.69 108 SER A CA 1
ATOM 841 C C . SER A 1 108 ? 9.516 -2.01 4.645 1 98.69 108 SER A C 1
ATOM 843 O O . SER A 1 108 ? 9.812 -2.986 5.336 1 98.69 108 SER A O 1
ATOM 845 N N . ILE A 1 109 ? 9.375 -2.102 3.383 1 98.62 109 ILE A N 1
ATOM 846 C CA . ILE A 1 109 ? 9.469 -3.363 2.656 1 98.62 109 ILE A CA 1
ATOM 847 C C . ILE A 1 109 ? 10.906 -3.865 2.676 1 98.62 109 ILE A C 1
ATOM 849 O O . ILE A 1 109 ? 11.156 -5.047 2.916 1 98.62 109 ILE A O 1
ATOM 853 N N . ALA A 1 110 ? 11.844 -2.965 2.438 1 98.75 110 ALA A N 1
ATOM 854 C CA . ALA A 1 110 ? 13.25 -3.354 2.469 1 98.75 110 ALA A CA 1
ATOM 855 C C . ALA A 1 110 ? 13.633 -3.904 3.838 1 98.75 110 ALA A C 1
ATOM 857 O O . ALA A 1 110 ? 14.344 -4.91 3.934 1 98.75 110 ALA A O 1
ATOM 858 N N . THR A 1 111 ? 13.148 -3.225 4.848 1 98.75 111 THR A N 1
ATOM 859 C CA . THR A 1 111 ? 13.469 -3.617 6.215 1 98.75 111 THR A CA 1
ATOM 860 C C . THR A 1 111 ? 12.898 -4.992 6.531 1 98.75 111 THR A C 1
ATOM 862 O O . THR A 1 111 ? 13.586 -5.848 7.094 1 98.75 111 THR A O 1
ATOM 865 N N . GLN A 1 112 ? 11.648 -5.195 6.184 1 98.38 112 GLN A N 1
ATOM 866 C CA . GLN A 1 112 ? 11.008 -6.488 6.402 1 98.38 112 GLN A CA 1
ATOM 867 C C . GLN A 1 112 ? 11.695 -7.586 5.594 1 98.38 112 GLN A C 1
ATOM 869 O O . GLN A 1 112 ? 11.875 -8.703 6.082 1 98.38 112 GLN A O 1
ATOM 874 N N . THR A 1 113 ? 12.039 -7.297 4.402 1 98.62 113 THR A N 1
ATOM 875 C CA . THR A 1 113 ? 12.734 -8.242 3.527 1 98.62 113 THR A CA 1
ATOM 876 C C . THR A 1 113 ? 14.07 -8.664 4.133 1 98.62 113 THR A C 1
ATOM 878 O O . THR A 1 113 ? 14.391 -9.852 4.172 1 98.62 113 THR A O 1
ATOM 881 N N . ARG A 1 114 ? 14.797 -7.676 4.602 1 98.56 114 ARG A N 1
ATOM 882 C CA . ARG A 1 114 ? 16.094 -7.965 5.195 1 98.56 114 ARG A CA 1
ATOM 883 C C . ARG A 1 114 ? 15.961 -8.891 6.398 1 98.56 114 ARG A C 1
ATOM 885 O O . ARG A 1 114 ? 16.812 -9.758 6.625 1 98.56 114 ARG A O 1
ATOM 892 N N . LYS A 1 115 ? 14.953 -8.711 7.18 1 98.19 115 LYS A N 1
ATOM 893 C CA . LYS A 1 115 ? 14.695 -9.602 8.305 1 98.19 115 LYS A CA 1
ATOM 894 C C . LYS A 1 115 ? 14.609 -11.055 7.844 1 98.19 115 LYS A C 1
ATOM 896 O O . LYS A 1 115 ? 15.211 -11.945 8.453 1 98.19 115 LYS A O 1
ATOM 901 N N . MET A 1 116 ? 13.875 -11.297 6.801 1 98.25 116 MET A N 1
ATOM 902 C CA . MET A 1 116 ? 13.727 -12.648 6.27 1 98.25 116 MET A CA 1
ATOM 903 C C . MET A 1 116 ? 15.039 -13.156 5.699 1 98.25 116 MET A C 1
ATOM 905 O O . MET A 1 116 ? 15.406 -14.312 5.91 1 98.25 116 MET A O 1
ATOM 909 N N . VAL A 1 117 ? 15.727 -12.328 4.988 1 97.81 117 VAL A N 1
ATOM 910 C CA . VAL A 1 117 ? 17.016 -12.695 4.414 1 97.81 117 VAL A CA 1
ATOM 911 C C . VAL A 1 117 ? 17.969 -13.156 5.52 1 97.81 117 VAL A C 1
ATOM 913 O O . VAL A 1 117 ? 18.656 -14.164 5.375 1 97.81 117 VAL A O 1
ATOM 916 N N . ASP A 1 118 ? 17.984 -12.414 6.586 1 97.88 118 ASP A N 1
ATOM 917 C CA . ASP A 1 118 ? 18.859 -12.734 7.699 1 97.88 118 ASP A CA 1
ATOM 918 C C . ASP A 1 118 ? 18.516 -14.094 8.305 1 97.88 118 ASP A C 1
ATOM 920 O O . ASP A 1 118 ? 19.422 -14.859 8.664 1 97.88 118 ASP A O 1
ATOM 924 N N . ILE A 1 119 ? 17.266 -14.391 8.422 1 97.69 119 ILE A N 1
ATOM 925 C CA . ILE A 1 119 ? 16.828 -15.68 8.945 1 97.69 119 ILE A CA 1
ATOM 926 C C . ILE A 1 119 ? 17.312 -16.797 8.023 1 97.69 119 ILE A C 1
ATOM 928 O O . ILE A 1 119 ? 17.844 -17.812 8.492 1 97.69 119 ILE A O 1
ATOM 932 N N . LEU A 1 120 ? 17.156 -16.609 6.762 1 96.62 120 LEU A N 1
ATOM 933 C CA . LEU A 1 120 ? 17.547 -17.609 5.777 1 96.62 120 LEU A CA 1
ATOM 934 C C . LEU A 1 120 ? 19.062 -17.812 5.781 1 96.62 120 LEU A C 1
ATOM 936 O O . LEU A 1 120 ? 19.531 -18.953 5.711 1 96.62 120 LEU A O 1
ATOM 940 N N . LYS A 1 121 ? 19.781 -16.734 5.895 1 95.56 121 LYS A N 1
ATOM 941 C CA . LYS A 1 121 ? 21.234 -16.812 5.945 1 95.56 121 LYS A CA 1
ATOM 942 C C . LYS A 1 121 ? 21.703 -17.578 7.188 1 95.56 121 LYS A C 1
ATOM 944 O O . LYS A 1 121 ? 22.594 -18.422 7.109 1 95.56 121 LYS A O 1
ATOM 949 N N . LYS A 1 122 ? 21.109 -17.234 8.234 1 96.31 122 LYS A N 1
ATOM 950 C CA . LYS A 1 122 ? 21.453 -17.906 9.484 1 96.31 122 LYS A CA 1
ATOM 951 C C . LYS A 1 122 ? 21.203 -19.406 9.398 1 96.31 122 LYS A C 1
ATOM 953 O O . LYS A 1 122 ? 21.938 -20.203 9.984 1 96.31 122 LYS A O 1
ATOM 958 N N . ALA A 1 123 ? 20.234 -19.75 8.656 1 94.19 123 ALA A N 1
ATOM 959 C CA . ALA A 1 123 ? 19.875 -21.156 8.484 1 94.19 123 ALA A CA 1
ATOM 960 C C . ALA A 1 123 ? 20.688 -21.797 7.363 1 94.19 123 ALA A C 1
ATOM 962 O O . ALA A 1 123 ? 20.438 -22.938 6.984 1 94.19 123 ALA A O 1
ATOM 963 N N . LYS A 1 124 ? 21.609 -21.031 6.73 1 92.94 124 LYS A N 1
ATOM 964 C CA . LYS A 1 124 ? 22.562 -21.484 5.711 1 92.94 124 LYS A CA 1
ATOM 965 C C . LYS A 1 124 ? 21.828 -21.844 4.418 1 92.94 124 LYS A C 1
ATOM 967 O O . LYS A 1 124 ? 22.219 -22.797 3.732 1 92.94 124 LYS A O 1
ATOM 972 N N . TYR A 1 125 ? 20.703 -21.266 4.293 1 94.06 125 TYR A N 1
ATOM 973 C CA . TYR A 1 125 ? 20.016 -21.406 3.014 1 94.06 125 TYR A CA 1
ATOM 974 C C . TYR A 1 125 ? 20.812 -20.766 1.893 1 94.06 125 TYR A C 1
ATOM 976 O O . TYR A 1 125 ? 21.266 -19.609 2.016 1 94.06 125 TYR A O 1
ATOM 984 N N . THR A 1 126 ? 20.984 -21.469 0.753 1 93.19 126 THR A N 1
ATOM 985 C CA . THR A 1 126 ? 21.844 -20.969 -0.316 1 93.19 126 THR A CA 1
ATOM 986 C C . THR A 1 126 ? 21.016 -20.516 -1.513 1 93.19 126 THR A C 1
ATOM 98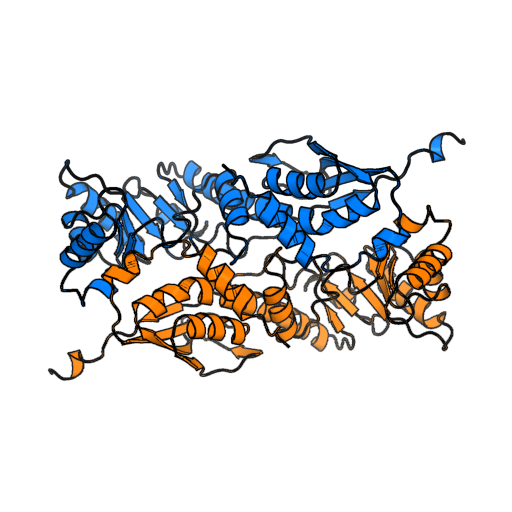8 O O . THR A 1 126 ? 21.547 -20 -2.498 1 93.19 126 THR A O 1
ATOM 991 N N . GLY A 1 127 ? 19.734 -20.703 -1.47 1 94.06 127 GLY A N 1
ATOM 992 C CA . GLY A 1 127 ? 18.859 -20.281 -2.555 1 94.06 127 GLY A CA 1
ATOM 993 C C . GLY A 1 127 ? 18.516 -18.812 -2.508 1 94.06 127 GLY A C 1
ATOM 994 O O . GLY A 1 127 ? 19.266 -18.016 -1.943 1 94.06 127 GLY A O 1
ATOM 995 N N . GLN A 1 128 ? 17.453 -18.484 -3.242 1 95.44 128 GLN A N 1
ATOM 996 C CA . GLN A 1 128 ? 17.047 -17.094 -3.34 1 95.44 128 GLN A CA 1
ATOM 997 C C . GLN A 1 128 ? 15.695 -16.859 -2.66 1 95.44 128 GLN A C 1
ATOM 999 O O . GLN A 1 128 ? 14.844 -17.75 -2.654 1 95.44 128 GLN A O 1
ATOM 1004 N N . LEU A 1 129 ? 15.602 -15.734 -2.057 1 97.38 129 LEU A N 1
ATOM 1005 C CA . LEU A 1 129 ? 14.312 -15.242 -1.584 1 97.38 129 LEU A CA 1
ATOM 1006 C C . LEU A 1 129 ? 13.641 -14.375 -2.643 1 97.38 129 LEU A C 1
ATOM 1008 O O . LEU A 1 129 ? 14.297 -13.555 -3.289 1 97.38 129 LEU A O 1
ATOM 1012 N N . ALA A 1 130 ? 12.328 -14.57 -2.822 1 97.44 130 ALA A N 1
ATOM 1013 C CA . ALA A 1 130 ? 11.578 -13.742 -3.771 1 97.44 130 ALA A CA 1
ATOM 1014 C C . ALA A 1 130 ? 10.266 -13.258 -3.162 1 97.44 130 ALA A C 1
ATOM 1016 O O . ALA A 1 130 ? 9.75 -13.867 -2.225 1 97.44 130 ALA A O 1
ATOM 1017 N N . GLY A 1 131 ? 9.836 -12.109 -3.652 1 96.56 131 GLY A N 1
ATOM 1018 C CA . GLY A 1 131 ? 8.484 -11.68 -3.355 1 96.56 131 GLY A CA 1
ATOM 1019 C C . GLY A 1 131 ? 7.438 -12.359 -4.223 1 96.56 131 GLY A C 1
ATOM 1020 O O . GLY A 1 131 ? 7.574 -13.531 -4.566 1 96.56 131 GLY A O 1
ATOM 1021 N N . THR A 1 132 ? 6.332 -11.734 -4.379 1 95.31 132 THR A N 1
ATOM 1022 C CA . THR A 1 132 ? 5.227 -12.203 -5.211 1 95.31 132 THR A CA 1
ATOM 1023 C C . THR A 1 132 ? 4.633 -11.062 -6.023 1 95.31 132 THR A C 1
ATOM 1025 O O . THR A 1 132 ? 5.109 -9.922 -5.949 1 95.31 132 THR A O 1
ATOM 1028 N N . ARG A 1 133 ? 3.645 -11.375 -6.781 1 94.25 133 ARG A N 1
ATOM 1029 C CA . ARG A 1 133 ? 2.961 -10.352 -7.562 1 94.25 133 ARG A CA 1
ATOM 1030 C C . ARG A 1 133 ? 1.823 -9.727 -6.762 1 94.25 133 ARG A C 1
ATOM 1032 O O . ARG A 1 133 ? 1.023 -8.961 -7.309 1 94.25 133 ARG A O 1
ATOM 1039 N N . GLU A 1 134 ? 1.753 -10.117 -5.527 1 96 134 GLU A N 1
ATOM 1040 C CA . GLU A 1 134 ? 0.756 -9.516 -4.641 1 96 134 GLU A CA 1
ATOM 1041 C C . GLU A 1 134 ? 1.189 -8.133 -4.176 1 96 134 GLU A C 1
ATOM 1043 O O . GLU A 1 134 ? 1.373 -7.898 -2.98 1 96 134 GLU A O 1
ATOM 1048 N N . THR A 1 135 ? 1.29 -7.285 -5.086 1 96.75 135 THR A N 1
ATOM 1049 C CA . THR A 1 135 ? 1.753 -5.922 -4.863 1 96.75 135 THR A CA 1
ATOM 1050 C C . THR A 1 135 ? 0.617 -4.926 -5.078 1 96.75 135 THR A C 1
ATOM 1052 O O . THR A 1 135 ? -0.436 -5.281 -5.609 1 96.75 135 THR A O 1
ATOM 1055 N N . THR A 1 136 ? 0.805 -3.74 -4.625 1 97.38 136 THR A N 1
ATOM 1056 C CA . THR A 1 136 ? -0.184 -2.684 -4.805 1 97.38 136 THR A CA 1
ATOM 1057 C C . THR A 1 136 ? -0.267 -2.264 -6.27 1 97.38 136 THR A C 1
ATOM 1059 O O . THR A 1 136 ? 0.735 -1.859 -6.863 1 97.38 136 THR A O 1
ATOM 1062 N N . PRO A 1 137 ? -1.499 -2.381 -6.875 1 97.06 137 PRO A N 1
ATOM 1063 C CA . PRO A 1 137 ? -1.62 -1.934 -8.266 1 97.06 137 PRO A CA 1
ATOM 1064 C C . PRO A 1 137 ? -1.189 -0.482 -8.461 1 97.06 137 PRO A C 1
ATOM 1066 O O . PRO A 1 137 ? -1.616 0.398 -7.707 1 97.06 137 PRO A O 1
ATOM 1069 N N . GLY A 1 138 ? -0.348 -0.246 -9.438 1 95 138 GLY A N 1
ATOM 1070 C CA . GLY A 1 138 ? 0.148 1.09 -9.727 1 95 138 GLY A CA 1
ATOM 1071 C C . GLY A 1 138 ? 1.386 1.453 -8.93 1 95 138 GLY A C 1
ATOM 1072 O O . GLY A 1 138 ? 2.004 2.492 -9.172 1 95 138 GLY A O 1
ATOM 1073 N N . PHE A 1 139 ? 1.743 0.625 -7.992 1 97.5 139 PHE A N 1
ATOM 1074 C CA . PHE A 1 139 ? 2.832 0.968 -7.082 1 97.5 139 PHE A CA 1
ATOM 1075 C C . PHE A 1 139 ? 3.852 -0.161 -7.012 1 97.5 139 PHE A C 1
ATOM 1077 O O . PHE A 1 139 ? 4.727 -0.158 -6.145 1 97.5 139 PHE A O 1
ATOM 1084 N N . ARG A 1 140 ? 3.816 -1.101 -7.949 1 96.44 140 ARG A N 1
ATOM 1085 C CA . ARG A 1 140 ? 4.633 -2.311 -7.973 1 96.44 140 ARG A CA 1
ATOM 1086 C C . ARG A 1 140 ? 6.113 -1.972 -8.102 1 96.44 140 ARG A C 1
ATOM 1088 O O . ARG A 1 140 ? 6.961 -2.635 -7.5 1 96.44 140 ARG A O 1
ATOM 1095 N N . LEU A 1 141 ? 6.387 -0.935 -8.844 1 96.06 141 LEU A N 1
ATOM 1096 C CA . LEU A 1 141 ? 7.773 -0.556 -9.086 1 96.06 141 LEU A CA 1
ATOM 1097 C C . LEU A 1 141 ? 8.492 -0.257 -7.773 1 96.06 141 LEU A C 1
ATOM 1099 O O . LEU A 1 141 ? 9.578 -0.784 -7.52 1 96.06 141 LEU A O 1
ATOM 1103 N N . VAL A 1 142 ? 7.902 0.542 -6.926 1 97.75 142 VAL A N 1
ATOM 1104 C CA . VAL A 1 142 ? 8.492 0.96 -5.66 1 97.75 142 VAL A CA 1
ATOM 1105 C C . VAL A 1 142 ? 8.602 -0.237 -4.719 1 97.75 142 VAL A C 1
ATOM 1107 O O . VAL A 1 142 ? 9.633 -0.423 -4.059 1 97.75 142 VAL A O 1
ATOM 1110 N N . GLU A 1 143 ? 7.555 -1.049 -4.656 1 97.94 143 GLU A N 1
ATOM 1111 C CA . GLU A 1 143 ? 7.543 -2.193 -3.75 1 97.94 143 GLU A CA 1
ATOM 1112 C C . GLU A 1 143 ? 8.578 -3.234 -4.164 1 97.94 143 GLU A C 1
ATOM 1114 O O . GLU A 1 143 ? 9.297 -3.775 -3.316 1 97.94 143 GLU A O 1
ATOM 1119 N N . ASN A 1 144 ? 8.648 -3.498 -5.477 1 97.19 144 ASN A N 1
ATOM 1120 C CA . ASN A 1 144 ? 9.672 -4.414 -5.965 1 97.19 144 ASN A CA 1
ATOM 1121 C C . ASN A 1 144 ? 11.078 -3.895 -5.672 1 97.19 144 ASN A C 1
ATOM 1123 O O . ASN A 1 144 ? 11.961 -4.664 -5.297 1 97.19 144 ASN A O 1
ATOM 1127 N N . TYR A 1 145 ? 11.242 -2.623 -5.879 1 97.69 145 TYR A N 1
ATOM 1128 C CA . TYR A 1 145 ? 12.531 -2.008 -5.586 1 97.69 145 TYR A CA 1
ATOM 1129 C C . TYR A 1 145 ? 12.914 -2.207 -4.121 1 97.69 145 TYR A C 1
ATOM 1131 O O . TYR A 1 145 ? 14.055 -2.553 -3.812 1 97.69 145 TYR A O 1
ATOM 1139 N N . GLY A 1 146 ? 11.984 -1.954 -3.209 1 98.31 146 GLY A N 1
ATOM 1140 C CA . GLY A 1 146 ? 12.227 -2.188 -1.794 1 98.31 146 GLY A CA 1
ATOM 1141 C C . GLY A 1 146 ? 12.633 -3.613 -1.485 1 98.31 146 GLY A C 1
ATOM 1142 O O . GLY A 1 146 ? 13.555 -3.844 -0.696 1 98.31 146 GLY A O 1
ATOM 1143 N N . MET A 1 147 ? 11.953 -4.559 -2.074 1 98.31 147 MET A N 1
ATOM 1144 C CA . MET A 1 147 ? 12.312 -5.961 -1.892 1 98.31 147 MET A CA 1
ATOM 1145 C C . MET A 1 147 ? 13.758 -6.215 -2.314 1 98.31 147 MET A C 1
ATOM 1147 O O . MET A 1 147 ? 14.508 -6.879 -1.6 1 98.31 147 MET A O 1
ATOM 1151 N N . MET A 1 148 ? 14.125 -5.656 -3.457 1 97.81 148 MET A N 1
ATOM 1152 C CA . MET A 1 148 ? 15.461 -5.867 -4.004 1 97.81 148 MET A CA 1
ATOM 1153 C C . MET A 1 148 ? 16.531 -5.27 -3.09 1 97.81 148 MET A C 1
ATOM 1155 O O . MET A 1 148 ? 17.547 -5.906 -2.814 1 97.81 148 MET A O 1
ATOM 1159 N N . VAL A 1 149 ? 16.25 -4.074 -2.639 1 98.06 149 VAL A N 1
ATOM 1160 C CA . VAL A 1 149 ? 17.203 -3.418 -1.735 1 98.06 149 VAL A CA 1
ATOM 1161 C C . VAL A 1 149 ? 17.344 -4.238 -0.456 1 98.06 149 VAL A C 1
ATOM 1163 O O . VAL A 1 149 ? 18.438 -4.336 0.106 1 98.06 149 VAL A O 1
ATOM 1166 N N . GLY A 1 150 ? 16.281 -4.852 -0.017 1 98.31 150 GLY A N 1
ATOM 1167 C CA . GLY A 1 150 ? 16.297 -5.676 1.18 1 98.31 150 GLY A CA 1
ATOM 1168 C C . GLY A 1 150 ? 17 -7.004 0.976 1 98.31 150 GLY A C 1
ATOM 1169 O O . GLY A 1 150 ? 17.297 -7.707 1.942 1 98.31 150 GLY A O 1
ATOM 1170 N N . GLY A 1 151 ? 17.172 -7.379 -0.271 1 97.75 151 GLY A N 1
ATOM 1171 C CA . GLY A 1 151 ? 17.938 -8.578 -0.549 1 97.75 151 GLY A CA 1
ATOM 1172 C C . GLY A 1 151 ? 17.125 -9.672 -1.211 1 97.75 151 GLY A C 1
ATOM 1173 O O . GLY A 1 151 ? 17.578 -10.812 -1.314 1 97.75 151 GLY A O 1
ATOM 1174 N N . ALA A 1 152 ? 15.922 -9.352 -1.637 1 97.62 152 ALA A N 1
ATOM 1175 C CA . ALA A 1 152 ? 15.07 -10.336 -2.307 1 97.62 152 ALA A CA 1
ATOM 1176 C C . ALA A 1 152 ? 14.906 -9.992 -3.785 1 97.62 152 ALA A C 1
ATOM 1178 O O . ALA A 1 152 ? 15.25 -8.891 -4.219 1 97.62 152 ALA A O 1
ATOM 1179 N N . HIS A 1 153 ? 14.414 -10.977 -4.465 1 92.38 153 HIS A N 1
ATOM 1180 C CA . HIS A 1 153 ? 13.969 -10.742 -5.832 1 92.38 153 HIS A CA 1
ATOM 1181 C C . HIS A 1 153 ? 12.477 -10.414 -5.875 1 92.38 153 HIS A C 1
ATOM 1183 O O . HIS A 1 153 ? 11.703 -10.906 -5.047 1 92.38 153 HIS A O 1
ATOM 1189 N N . GLY A 1 154 ? 12.023 -9.594 -6.758 1 85.31 154 GLY A N 1
ATOM 1190 C CA . GLY A 1 154 ? 10.625 -9.211 -6.895 1 85.31 154 GLY A CA 1
ATOM 1191 C C . GLY A 1 154 ? 9.773 -10.273 -7.551 1 85.31 154 GLY A C 1
ATOM 1192 O O . GLY A 1 154 ? 8.562 -10.102 -7.699 1 85.31 154 GLY A O 1
ATOM 1193 N N . HIS A 1 155 ? 10.297 -11.469 -7.883 1 90.12 155 HIS A N 1
ATOM 1194 C CA . HIS A 1 155 ? 9.594 -12.453 -8.711 1 90.12 155 HIS A CA 1
ATOM 1195 C C . HIS A 1 155 ? 9.391 -11.93 -10.125 1 90.12 155 HIS A C 1
ATOM 1197 O O . HIS A 1 155 ? 10.086 -11.008 -10.562 1 90.12 155 HIS A O 1
ATOM 1203 N N . HIS A 1 156 ? 8.539 -12.609 -10.945 1 88.62 156 HIS A N 1
ATOM 1204 C CA . HIS A 1 156 ? 8.234 -12.039 -12.25 1 88.62 156 HIS A CA 1
ATOM 1205 C C . HIS A 1 156 ? 7.344 -10.805 -12.117 1 88.62 156 HIS A C 1
ATOM 1207 O O . HIS A 1 156 ? 6.418 -10.781 -11.305 1 88.62 156 HIS A O 1
ATOM 1213 N N . TYR A 1 157 ? 7.645 -9.828 -12.852 1 87.44 157 TYR A N 1
ATOM 1214 C CA . TYR A 1 157 ? 7.066 -8.5 -12.695 1 87.44 157 TYR A CA 1
ATOM 1215 C C . TYR A 1 157 ? 5.621 -8.469 -13.18 1 87.44 157 TYR A C 1
ATOM 1217 O O . TYR A 1 157 ? 4.789 -7.742 -12.641 1 87.44 157 TYR A O 1
ATOM 1225 N N . ASP A 1 158 ? 5.438 -9.211 -14.32 1 92.19 158 ASP A N 1
ATOM 1226 C CA . ASP A 1 158 ? 4.105 -9.195 -14.914 1 92.19 158 ASP A CA 1
ATOM 1227 C C . ASP A 1 158 ? 3.83 -10.484 -15.688 1 92.19 158 ASP A C 1
ATOM 1229 O O . ASP A 1 158 ? 4.664 -11.391 -15.711 1 92.19 158 ASP A O 1
ATOM 1233 N N . LEU A 1 159 ? 2.643 -10.531 -16.312 1 92 159 LEU A N 1
ATOM 1234 C CA . LEU A 1 159 ? 2.195 -11.734 -17.016 1 92 159 LEU A CA 1
ATOM 1235 C C . LEU A 1 159 ? 2.891 -11.875 -18.359 1 92 159 LEU A C 1
ATOM 1237 O O . LEU A 1 159 ? 2.838 -12.938 -18.984 1 92 159 LEU A O 1
ATOM 1241 N N . SER A 1 160 ? 3.578 -10.867 -18.781 1 90.75 160 SER A N 1
ATOM 1242 C CA . SER A 1 160 ? 4.191 -10.883 -20.109 1 90.75 160 SER A CA 1
ATOM 1243 C C . SER A 1 160 ? 5.625 -11.391 -20.047 1 90.75 160 SER A C 1
ATOM 1245 O O . SER A 1 160 ? 6.211 -11.75 -21.062 1 90.75 160 SER A O 1
ATOM 1247 N N . THR A 1 161 ? 6.18 -11.453 -18.828 1 86.81 161 THR A N 1
ATOM 1248 C CA . THR A 1 161 ? 7.594 -11.766 -18.672 1 86.81 161 THR A CA 1
ATOM 1249 C C . THR A 1 161 ? 7.82 -13.273 -18.703 1 86.81 161 THR A C 1
ATOM 1251 O O . THR A 1 161 ? 8.805 -13.75 -19.266 1 86.81 161 THR A O 1
ATOM 1254 N N . ILE A 1 162 ? 6.992 -13.977 -18.109 1 88.62 162 ILE A N 1
ATOM 1255 C CA . ILE A 1 162 ? 7.086 -15.43 -18.031 1 88.62 162 ILE A CA 1
ATOM 1256 C C . ILE A 1 162 ? 5.727 -16.047 -18.344 1 88.62 162 ILE A C 1
ATOM 1258 O O . ILE A 1 162 ? 4.688 -15.398 -18.188 1 88.62 162 ILE A O 1
ATOM 1262 N N . THR A 1 163 ? 5.863 -17.266 -18.906 1 92.25 163 THR A N 1
ATOM 1263 C CA . THR A 1 163 ? 4.633 -18.047 -19 1 92.25 163 THR A CA 1
ATOM 1264 C C . THR A 1 163 ? 4.395 -18.828 -17.703 1 92.25 163 THR A C 1
ATOM 1266 O O . THR A 1 163 ? 5.211 -19.672 -17.328 1 92.25 163 THR A O 1
ATOM 1269 N N . PHE A 1 164 ? 3.346 -18.5 -17.094 1 93.25 164 PHE A N 1
ATOM 1270 C CA . PHE A 1 164 ? 3.045 -19.125 -15.805 1 93.25 164 PHE A CA 1
ATOM 1271 C C . PHE A 1 164 ? 1.782 -19.969 -15.891 1 93.25 164 PHE A C 1
ATOM 1273 O O . PHE A 1 164 ? 0.678 -19.438 -16.031 1 93.25 164 PHE A O 1
ATOM 1280 N N . LEU A 1 165 ? 1.96 -21.266 -15.781 1 92.75 165 LEU A N 1
ATOM 1281 C CA . LEU A 1 165 ? 0.853 -22.203 -15.906 1 92.75 165 LEU A CA 1
ATOM 1282 C C . LEU A 1 165 ? 0.575 -22.891 -14.57 1 92.75 165 LEU A C 1
ATOM 1284 O O . LEU A 1 165 ? 1.474 -23.031 -13.742 1 92.75 165 LEU A O 1
ATOM 1288 N N . LYS A 1 166 ? -0.676 -23.203 -14.414 1 91.88 166 LYS A N 1
ATOM 1289 C CA . LYS A 1 166 ? -1.072 -24.062 -13.297 1 91.88 166 LYS A CA 1
ATOM 1290 C C . LYS A 1 166 ? -1.476 -25.453 -13.781 1 91.88 166 LYS A C 1
ATOM 1292 O O . LYS A 1 166 ? -2.338 -25.578 -14.656 1 91.88 166 LYS A O 1
ATOM 1297 N N . ALA A 1 167 ? -0.875 -26.422 -13.18 1 89.19 167 ALA A N 1
ATOM 1298 C CA . ALA A 1 167 ? -1.118 -27.797 -13.617 1 89.19 167 ALA A CA 1
ATOM 1299 C C . ALA A 1 167 ? -2.611 -28.125 -13.625 1 89.19 167 ALA A C 1
ATOM 1301 O O . ALA A 1 167 ? -3.105 -28.797 -14.531 1 89.19 167 ALA A O 1
ATOM 1302 N N . ARG A 1 168 ? -3.314 -27.562 -12.734 1 85.69 168 ARG A N 1
ATOM 1303 C CA . ARG A 1 168 ? -4.734 -27.875 -12.609 1 85.69 168 ARG A CA 1
ATOM 1304 C C . ARG A 1 168 ? -5.523 -27.328 -13.789 1 85.69 168 ARG A C 1
ATOM 1306 O O . ARG A 1 168 ? -6.613 -27.812 -14.102 1 85.69 168 ARG A O 1
ATOM 1313 N N . HIS A 1 169 ? -5.07 -26.359 -14.414 1 85 169 HIS A N 1
ATOM 1314 C CA . HIS A 1 169 ? -5.766 -25.75 -15.539 1 85 169 HIS A CA 1
ATOM 1315 C C . HIS A 1 169 ? -5.398 -26.438 -16.844 1 85 169 HIS A C 1
ATOM 1317 O O . HIS A 1 169 ? -5.996 -26.156 -17.891 1 85 169 HIS A O 1
ATOM 1323 N N . LEU A 1 170 ? -4.383 -27.266 -16.828 1 84.88 170 LEU A N 1
ATOM 1324 C CA . LEU A 1 170 ? -3.893 -27.906 -18.047 1 84.88 170 LEU A CA 1
ATOM 1325 C C . LEU A 1 170 ? -4.566 -29.25 -18.266 1 84.88 170 LEU A C 1
ATOM 1327 O O . LEU A 1 170 ? -4.387 -29.875 -19.312 1 84.88 170 LEU A O 1
ATOM 1331 N N . GLU A 1 171 ? -5.23 -29.672 -17.328 1 71 171 GLU A N 1
ATOM 1332 C CA . GLU A 1 171 ? -5.941 -30.938 -17.484 1 71 171 GLU A CA 1
ATOM 1333 C C . GLU A 1 171 ? -6.844 -30.906 -18.703 1 71 171 GLU A C 1
ATOM 1335 O O . GLU A 1 171 ? -6.988 -31.922 -19.391 1 71 171 GLU A O 1
ATOM 1340 N N . GLU A 1 172 ? -7.262 -29.844 -18.953 1 60.88 172 GLU A N 1
ATOM 1341 C CA . GLU A 1 172 ? -8.133 -29.734 -20.109 1 60.88 172 GLU A CA 1
ATOM 1342 C C . GLU A 1 172 ? -7.336 -29.797 -21.406 1 60.88 172 GLU A C 1
ATOM 1344 O O . GLU A 1 172 ? -7.879 -30.141 -22.469 1 60.88 172 GLU A O 1
ATOM 1349 N N . GLN A 1 173 ? -6.129 -29.469 -21.359 1 64.44 173 GLN A N 1
ATOM 1350 C CA . GLN A 1 173 ? -5.242 -29.531 -22.516 1 64.44 173 GLN A CA 1
ATOM 1351 C C . GLN A 1 173 ? -4.609 -30.922 -22.641 1 64.44 173 GLN A C 1
ATOM 1353 O O . GLN A 1 173 ? -3.547 -31.062 -23.266 1 64.44 173 GLN A O 1
ATOM 1358 N N . ASN A 1 174 ? -5.223 -31.828 -21.953 1 66.62 174 ASN A N 1
ATOM 1359 C CA . ASN A 1 174 ? -4.934 -33.25 -22.031 1 66.62 174 ASN A CA 1
ATOM 1360 C C . ASN A 1 174 ? -3.717 -33.625 -21.188 1 66.62 174 ASN A C 1
ATOM 1362 O O . ASN A 1 174 ? -3.662 -34.719 -20.609 1 66.62 174 ASN A O 1
ATOM 1366 N N . SER A 1 175 ? -2.693 -32.656 -21.141 1 84.19 175 SER A N 1
ATOM 1367 C CA . SER A 1 175 ? -1.56 -32.969 -20.281 1 84.19 175 SER A CA 1
ATOM 1368 C C . SER A 1 175 ? -0.666 -31.766 -20.062 1 84.19 175 SER A C 1
ATOM 1370 O O . SER A 1 175 ? -0.735 -30.797 -20.812 1 84.19 175 SER A O 1
ATOM 1372 N N . ILE A 1 176 ? 0.102 -31.812 -19.062 1 91.44 176 ILE A N 1
ATOM 1373 C CA . ILE A 1 176 ? 1.119 -30.797 -18.781 1 91.44 176 ILE A CA 1
ATOM 1374 C C . ILE A 1 176 ? 2.059 -30.672 -19.984 1 91.44 176 ILE A C 1
ATOM 1376 O O . ILE A 1 176 ? 2.436 -29.562 -20.375 1 91.44 176 ILE A O 1
ATOM 1380 N N . MET A 1 177 ? 2.285 -31.766 -20.625 1 91.12 177 MET A N 1
ATOM 1381 C CA . MET A 1 177 ? 3.158 -31.781 -21.797 1 91.12 177 MET A CA 1
ATOM 1382 C C . MET A 1 177 ? 2.57 -30.953 -22.938 1 91.12 177 MET A C 1
ATOM 1384 O O . MET A 1 177 ? 3.273 -30.141 -23.547 1 91.12 177 MET A O 1
ATOM 1388 N N . SER A 1 178 ? 1.343 -31.156 -23.203 1 92.31 178 SER A N 1
ATOM 1389 C CA . SER A 1 178 ? 0.676 -30.406 -24.266 1 92.31 178 SER A CA 1
ATOM 1390 C C . SER A 1 178 ? 0.646 -28.922 -23.953 1 92.31 178 SER A C 1
ATOM 1392 O O . SER A 1 178 ? 0.804 -28.094 -24.844 1 92.31 178 SER A O 1
ATOM 1394 N N . GLY A 1 179 ? 0.386 -28.625 -22.688 1 92.62 179 GLY A N 1
ATOM 1395 C CA . GLY A 1 179 ? 0.402 -27.234 -22.266 1 92.62 179 GLY A CA 1
ATOM 1396 C C . GLY A 1 179 ? 1.747 -26.562 -22.469 1 92.62 179 GLY A C 1
ATOM 1397 O O . GLY A 1 179 ? 1.814 -25.438 -22.938 1 92.62 179 GLY A O 1
ATOM 1398 N N . LEU A 1 180 ? 2.803 -27.266 -22.188 1 92.44 180 LEU A N 1
ATOM 1399 C CA . LEU A 1 180 ? 4.145 -26.703 -22.328 1 92.44 180 LEU A CA 1
ATOM 1400 C C . LEU A 1 180 ? 4.504 -26.547 -23.812 1 92.44 180 LEU A C 1
ATOM 1402 O O . LEU A 1 180 ? 5.16 -25.578 -24.188 1 92.44 180 LEU A O 1
ATOM 1406 N N . LYS A 1 181 ? 4.117 -27.469 -24.609 1 92 181 LYS A N 1
ATOM 1407 C CA . LYS A 1 181 ? 4.332 -27.344 -26.047 1 92 181 LYS A CA 1
ATOM 1408 C C . LYS A 1 181 ? 3.643 -26.094 -26.594 1 92 181 LYS A C 1
ATOM 1410 O O . LYS A 1 181 ? 4.227 -25.359 -27.391 1 92 181 LYS A O 1
ATOM 1415 N N . ALA A 1 182 ? 2.443 -25.953 -26.188 1 91.06 182 ALA A N 1
ATOM 1416 C CA . ALA A 1 182 ? 1.69 -24.766 -26.609 1 91.06 182 ALA A CA 1
ATOM 1417 C C . ALA A 1 182 ? 2.369 -23.484 -26.125 1 91.06 182 ALA A C 1
ATOM 1419 O O . ALA A 1 182 ? 2.438 -22.5 -26.875 1 91.06 182 ALA A O 1
ATOM 1420 N N . ALA A 1 183 ? 2.838 -23.516 -24.906 1 92.25 183 ALA A N 1
ATOM 1421 C CA . ALA A 1 183 ? 3.533 -22.359 -24.328 1 92.25 183 ALA A CA 1
ATOM 1422 C C . ALA A 1 183 ? 4.785 -22.031 -25.141 1 92.25 183 ALA A C 1
ATOM 1424 O O . ALA A 1 183 ? 5.051 -20.859 -25.422 1 92.25 183 ALA A O 1
ATOM 1425 N N . ARG A 1 184 ? 5.484 -22.984 -25.484 1 91.69 184 ARG A N 1
ATOM 1426 C CA . ARG A 1 184 ? 6.699 -22.781 -26.266 1 91.69 184 ARG A CA 1
ATOM 1427 C C . ARG A 1 184 ? 6.371 -22.266 -27.672 1 91.69 184 ARG A C 1
ATOM 1429 O O . ARG A 1 184 ? 7.109 -21.453 -28.219 1 91.69 184 ARG A O 1
ATOM 1436 N N . SER A 1 185 ? 5.336 -22.812 -28.188 1 90.75 185 SER A N 1
ATOM 1437 C CA . SER A 1 185 ? 4.926 -22.359 -29.516 1 90.75 185 SER A CA 1
ATOM 1438 C C . SER A 1 185 ? 4.559 -20.891 -29.516 1 90.75 185 SER A C 1
ATOM 1440 O O . SER A 1 185 ? 4.809 -20.172 -30.484 1 90.75 185 SER A O 1
ATOM 1442 N N . ALA A 1 186 ? 4.02 -20.438 -28.469 1 88.06 186 ALA A N 1
ATOM 1443 C CA . ALA A 1 186 ? 3.568 -19.062 -28.344 1 88.06 186 ALA A CA 1
ATOM 1444 C C . ALA A 1 186 ? 4.711 -18.141 -27.922 1 88.06 186 ALA A C 1
ATOM 1446 O O . ALA A 1 186 ? 4.871 -17.047 -28.469 1 88.06 186 ALA A O 1
ATOM 1447 N N . GLY A 1 187 ? 5.449 -18.531 -26.938 1 87.25 187 GLY A N 1
ATOM 1448 C CA . GLY A 1 187 ? 6.434 -17.656 -26.312 1 87.25 187 GLY A CA 1
ATOM 1449 C C . GLY A 1 187 ? 7.816 -17.781 -26.938 1 87.25 187 GLY A C 1
ATOM 1450 O O . GLY A 1 187 ? 8.68 -16.938 -26.703 1 87.25 187 GLY A O 1
ATOM 1451 N N . GLY A 1 188 ? 7.996 -18.766 -27.672 1 84.38 188 GLY A N 1
ATOM 1452 C CA . GLY A 1 188 ? 9.297 -18.984 -28.297 1 84.38 188 GLY A CA 1
ATOM 1453 C C . GLY A 1 188 ? 10.336 -19.531 -27.344 1 84.38 188 GLY A C 1
ATOM 1454 O O . GLY A 1 188 ? 9.992 -20.031 -26.266 1 84.38 188 GLY A O 1
ATOM 1455 N N . TYR A 1 189 ? 11.641 -19.469 -27.766 1 80.25 189 TYR A N 1
ATOM 1456 C CA . TYR A 1 189 ? 12.742 -20.078 -27.031 1 80.25 189 TYR A CA 1
ATOM 1457 C C . TYR A 1 189 ? 13.195 -19.172 -25.891 1 80.25 189 TYR A C 1
ATOM 1459 O O . TYR A 1 189 ? 13.898 -19.609 -24.984 1 80.25 189 TYR A O 1
ATOM 1467 N N . SER A 1 190 ? 12.844 -18.016 -25.938 1 82.81 190 SER A N 1
ATOM 1468 C CA . SER A 1 190 ? 13.469 -17.031 -25.062 1 82.81 190 SER A CA 1
ATOM 1469 C C . SER A 1 190 ? 12.695 -16.875 -23.766 1 82.81 190 SER A C 1
ATOM 1471 O O . SER A 1 190 ? 13.203 -16.297 -22.797 1 82.81 190 SER A O 1
ATOM 1473 N N . ARG A 1 191 ? 11.484 -17.406 -23.641 1 86.88 191 ARG A N 1
ATOM 1474 C CA . ARG A 1 191 ? 10.656 -17.203 -22.453 1 86.88 191 ARG A CA 1
ATOM 1475 C C . ARG A 1 191 ? 10.68 -18.422 -21.547 1 86.88 191 ARG A C 1
ATOM 1477 O O . ARG A 1 191 ? 10.516 -19.547 -22.016 1 86.88 191 ARG A O 1
ATOM 1484 N N . LYS A 1 192 ? 10.844 -18.125 -20.328 1 91.06 192 LYS A N 1
ATOM 1485 C CA . LYS A 1 192 ? 10.773 -19.219 -19.359 1 91.06 192 LYS A CA 1
ATOM 1486 C C . LYS A 1 192 ? 9.328 -19.625 -19.109 1 91.06 192 LYS A C 1
ATOM 1488 O O . LYS A 1 192 ? 8.414 -18.812 -19.188 1 91.06 192 LYS A O 1
ATOM 1493 N N . ILE A 1 193 ? 9.234 -20.906 -18.828 1 93.5 193 ILE A N 1
ATOM 1494 C CA . ILE A 1 193 ? 7.922 -21.453 -18.516 1 93.5 193 ILE A CA 1
ATOM 1495 C C . ILE A 1 193 ? 7.922 -21.984 -17.078 1 93.5 193 ILE A C 1
ATOM 1497 O O . ILE A 1 193 ? 8.742 -22.828 -16.719 1 93.5 193 ILE A O 1
ATOM 1501 N N . ALA A 1 194 ? 7.027 -21.438 -16.281 1 95.19 194 ALA A N 1
ATOM 1502 C CA . ALA A 1 194 ? 6.809 -21.906 -14.914 1 95.19 194 ALA A CA 1
ATOM 1503 C C . ALA A 1 194 ? 5.504 -22.688 -14.797 1 95.19 194 ALA A C 1
ATOM 1505 O O . ALA A 1 194 ? 4.5 -22.312 -15.406 1 95.19 194 ALA A O 1
ATOM 1506 N N . VAL A 1 195 ? 5.547 -23.766 -14.023 1 94.12 195 VAL A N 1
ATOM 1507 C CA . VAL A 1 195 ? 4.352 -24.562 -13.781 1 94.12 195 VAL A CA 1
ATOM 1508 C C . VAL A 1 195 ? 4.113 -24.703 -12.281 1 94.12 195 VAL A C 1
ATOM 1510 O O . VAL A 1 195 ? 4.977 -25.188 -11.547 1 94.12 195 VAL A O 1
ATOM 1513 N N . LYS A 1 196 ? 2.992 -24.219 -11.867 1 95 196 LYS A N 1
ATOM 1514 C CA . LYS A 1 196 ? 2.572 -24.406 -10.484 1 95 196 LYS A CA 1
ATOM 1515 C C . LYS A 1 196 ? 1.926 -25.781 -10.281 1 95 196 LYS A C 1
ATOM 1517 O O . LYS A 1 196 ? 1.018 -26.156 -11.023 1 95 196 LYS A O 1
ATOM 1522 N N . VAL A 1 197 ? 2.43 -26.453 -9.297 1 92.38 197 VAL A N 1
ATOM 1523 C CA . VAL A 1 197 ? 1.971 -27.828 -9.047 1 92.38 197 VAL A CA 1
ATOM 1524 C C . VAL A 1 197 ? 1.627 -27.984 -7.57 1 92.38 197 VAL A C 1
ATOM 1526 O O . VAL A 1 197 ? 2.146 -27.25 -6.719 1 92.38 197 VAL A O 1
ATOM 1529 N N . ALA A 1 198 ? 0.766 -28.984 -7.289 1 88.88 198 ALA A N 1
ATOM 1530 C CA . ALA A 1 198 ? 0.327 -29.203 -5.914 1 88.88 198 ALA A CA 1
ATOM 1531 C C . ALA A 1 198 ? 0.719 -30.594 -5.426 1 88.88 198 ALA A C 1
ATOM 1533 O O . ALA A 1 198 ? 0.398 -30.984 -4.301 1 88.88 198 ALA A O 1
ATOM 1534 N N . ASN A 1 199 ? 1.374 -31.328 -6.32 1 87.5 199 ASN A N 1
ATOM 1535 C CA . ASN A 1 199 ? 1.773 -32.688 -5.953 1 87.5 199 ASN A CA 1
ATOM 1536 C C . ASN A 1 199 ? 3.01 -33.125 -6.727 1 87.5 199 ASN A C 1
ATOM 1538 O O . ASN A 1 199 ? 3.404 -32.5 -7.703 1 87.5 199 ASN A O 1
ATOM 1542 N N . GLU A 1 200 ? 3.529 -34.219 -6.199 1 88 200 GLU A N 1
ATOM 1543 C CA . GLU A 1 200 ? 4.781 -34.75 -6.75 1 88 200 GLU A CA 1
ATOM 1544 C C . GLU A 1 200 ? 4.598 -35.219 -8.188 1 88 200 GLU A C 1
ATOM 1546 O O . GLU A 1 200 ? 5.473 -35.031 -9.031 1 88 200 GLU A O 1
ATOM 1551 N N . LYS A 1 201 ? 3.529 -35.875 -8.383 1 88.5 201 LYS A N 1
ATOM 1552 C CA . LYS A 1 201 ? 3.262 -36.406 -9.711 1 88.5 201 LYS A CA 1
ATOM 1553 C C . LYS A 1 201 ? 3.291 -35.312 -10.773 1 88.5 201 LYS A C 1
ATOM 1555 O O . LYS A 1 201 ? 3.945 -35.469 -11.805 1 88.5 201 LYS A O 1
ATOM 1560 N N . ASP A 1 202 ? 2.623 -34.281 -10.523 1 91.12 202 ASP A N 1
ATOM 1561 C CA . ASP A 1 202 ? 2.58 -33.156 -11.445 1 91.12 202 ASP A CA 1
ATOM 1562 C C . ASP A 1 202 ? 3.949 -32.469 -11.562 1 91.12 202 ASP A C 1
ATOM 1564 O O . ASP A 1 202 ? 4.316 -31.984 -12.625 1 91.12 202 ASP A O 1
ATOM 1568 N N . ALA A 1 203 ? 4.691 -32.469 -10.477 1 90.44 203 ALA A N 1
ATOM 1569 C CA . ALA A 1 203 ? 6.035 -31.906 -10.5 1 90.44 203 ALA A CA 1
ATOM 1570 C C . ALA A 1 203 ? 6.941 -32.656 -11.461 1 90.44 203 ALA A C 1
ATOM 1572 O O . ALA A 1 203 ? 7.617 -32.062 -12.297 1 90.44 203 ALA A O 1
ATOM 1573 N N . LEU A 1 204 ? 6.906 -33.938 -11.336 1 88.44 204 LEU A N 1
ATOM 1574 C CA . LEU A 1 204 ? 7.742 -34.781 -12.188 1 88.44 204 LEU A CA 1
ATOM 1575 C C . LEU A 1 204 ? 7.312 -34.656 -13.648 1 88.44 204 LEU A C 1
ATOM 1577 O O . LEU A 1 204 ? 8.156 -34.625 -14.547 1 88.44 204 LEU A O 1
ATOM 1581 N N . SER A 1 205 ? 6.027 -34.656 -13.859 1 90.12 205 SER A N 1
ATOM 1582 C CA . SER A 1 205 ? 5.5 -34.469 -15.211 1 90.12 205 SER A CA 1
ATOM 1583 C C . SER A 1 205 ? 5.961 -33.156 -15.828 1 90.12 205 SER A C 1
ATOM 1585 O O . SER A 1 205 ? 6.297 -33.094 -17.016 1 90.12 205 SER A O 1
ATOM 1587 N N . ALA A 1 206 ? 5.906 -32.094 -15.055 1 91.81 206 ALA A N 1
ATOM 1588 C CA . ALA A 1 206 ? 6.344 -30.797 -15.531 1 91.81 206 ALA A CA 1
ATOM 1589 C C . ALA A 1 206 ? 7.828 -30.812 -15.891 1 91.81 206 ALA A C 1
ATOM 1591 O O . ALA A 1 206 ? 8.234 -30.234 -16.906 1 91.81 206 ALA A O 1
ATOM 1592 N N . ILE A 1 207 ? 8.594 -31.438 -15.109 1 89.81 207 ILE A N 1
ATOM 1593 C CA . ILE A 1 207 ? 10.031 -31.531 -15.352 1 89.81 207 ILE A CA 1
ATOM 1594 C C . ILE A 1 207 ? 10.281 -32.312 -16.641 1 89.81 207 ILE A C 1
ATOM 1596 O O . ILE A 1 207 ? 11.047 -31.859 -17.5 1 89.81 207 ILE A O 1
ATOM 1600 N N . GLU A 1 208 ? 9.648 -33.406 -16.703 1 88.19 208 GLU A N 1
ATOM 1601 C CA . GLU A 1 208 ? 9.82 -34.25 -17.891 1 88.19 208 GLU A CA 1
ATOM 1602 C C . GLU A 1 208 ? 9.398 -33.531 -19.156 1 88.19 208 GLU A C 1
ATOM 1604 O O . GLU A 1 208 ? 9.977 -33.75 -20.219 1 88.19 208 GLU A O 1
ATOM 1609 N N . SER A 1 209 ? 8.453 -32.656 -19 1 90 209 SER A N 1
ATOM 1610 C CA . SER A 1 209 ? 7.906 -31.938 -20.141 1 90 209 SER A CA 1
ATOM 1611 C C . SER A 1 209 ? 8.758 -30.719 -20.484 1 90 209 SER A C 1
ATOM 1613 O O . SER A 1 209 ? 8.508 -30.031 -21.469 1 90 209 SER A O 1
ATOM 1615 N N . GLY A 1 210 ? 9.75 -30.406 -19.609 1 89.25 210 GLY A N 1
ATOM 1616 C CA . GLY A 1 210 ? 10.711 -29.359 -19.953 1 89.25 210 GLY A CA 1
ATOM 1617 C C . GLY A 1 210 ? 10.383 -28.016 -19.328 1 89.25 210 GLY A C 1
ATOM 1618 O O . GLY A 1 210 ? 10.797 -26.969 -19.828 1 89.25 210 GLY A O 1
ATOM 1619 N N . ALA A 1 211 ? 9.625 -27.984 -18.297 1 92.69 211 ALA A N 1
ATOM 1620 C CA . ALA A 1 211 ? 9.375 -26.734 -17.578 1 92.69 211 ALA A CA 1
ATOM 1621 C C . ALA A 1 211 ? 10.68 -26.156 -17.031 1 92.69 211 ALA A C 1
ATOM 1623 O O . ALA A 1 211 ? 11.57 -26.891 -16.609 1 92.69 211 ALA A O 1
ATOM 1624 N N . ASP A 1 212 ? 10.797 -24.797 -17.047 1 92.81 212 ASP A N 1
ATOM 1625 C CA . ASP A 1 212 ? 11.984 -24.125 -16.531 1 92.81 212 ASP A CA 1
ATOM 1626 C C . ASP A 1 212 ? 11.914 -23.953 -15.023 1 92.81 212 ASP A C 1
ATOM 1628 O O . ASP A 1 212 ? 12.945 -23.984 -14.344 1 92.81 212 ASP A O 1
ATOM 1632 N N . ILE A 1 213 ? 10.719 -23.734 -14.492 1 93.69 213 ILE A N 1
ATOM 1633 C CA . ILE A 1 213 ? 10.492 -23.484 -13.078 1 93.69 213 ILE A CA 1
ATOM 1634 C C . ILE A 1 213 ? 9.32 -24.328 -12.578 1 93.69 213 ILE A C 1
ATOM 1636 O O . ILE A 1 213 ? 8.25 -24.312 -13.188 1 93.69 213 ILE A O 1
ATOM 1640 N N . ILE A 1 214 ? 9.57 -25.047 -11.57 1 93.5 214 ILE A N 1
ATOM 1641 C CA . ILE A 1 214 ? 8.516 -25.781 -10.891 1 93.5 214 ILE A CA 1
ATOM 1642 C C . ILE A 1 214 ? 8.141 -25.078 -9.586 1 93.5 214 ILE A C 1
ATOM 1644 O O . ILE A 1 214 ? 8.961 -24.984 -8.664 1 93.5 214 ILE A O 1
ATOM 1648 N N . VAL A 1 215 ? 6.941 -24.625 -9.508 1 94.5 215 VAL A N 1
ATOM 1649 C CA . VAL A 1 215 ? 6.496 -23.891 -8.328 1 94.5 215 VAL A CA 1
ATOM 1650 C C . VAL A 1 215 ? 5.629 -24.797 -7.457 1 94.5 215 VAL A C 1
ATOM 1652 O O . VAL A 1 215 ? 4.496 -25.125 -7.824 1 94.5 215 VAL A O 1
ATOM 1655 N N . LEU A 1 216 ? 6.191 -25.172 -6.363 1 92.25 216 LEU A N 1
ATOM 1656 C CA . LEU A 1 216 ? 5.434 -25.938 -5.383 1 92.25 216 LEU A CA 1
ATOM 1657 C C . LEU A 1 216 ? 4.551 -25.031 -4.539 1 92.25 216 LEU A C 1
ATOM 1659 O O . LEU A 1 216 ? 5.055 -24.25 -3.727 1 92.25 216 LEU A O 1
ATOM 1663 N N . ASP A 1 217 ? 3.295 -25.188 -4.73 1 88.19 217 ASP A N 1
ATOM 1664 C CA . ASP A 1 217 ? 2.344 -24.297 -4.066 1 88.19 217 ASP A CA 1
ATOM 1665 C C . ASP A 1 217 ? 1.545 -25.047 -3.002 1 88.19 217 ASP A C 1
ATOM 1667 O O . ASP A 1 217 ? 0.795 -25.984 -3.32 1 88.19 217 ASP A O 1
ATOM 1671 N N . ALA A 1 218 ? 1.65 -24.609 -1.839 1 76.31 218 ALA A N 1
ATOM 1672 C CA . ALA A 1 218 ? 0.864 -25.047 -0.693 1 76.31 218 ALA A CA 1
ATOM 1673 C C . ALA A 1 218 ? 1.064 -26.547 -0.445 1 76.31 218 ALA A C 1
ATOM 1675 O O . ALA A 1 218 ? 0.125 -27.25 -0.068 1 76.31 218 ALA A O 1
ATOM 1676 N N . VAL A 1 219 ? 2.172 -27.047 -0.846 1 78.56 219 VAL A N 1
ATOM 1677 C CA . VAL A 1 219 ? 2.539 -28.422 -0.496 1 78.56 219 VAL A CA 1
ATOM 1678 C C . VAL A 1 219 ? 3.039 -28.469 0.945 1 78.56 219 VAL A C 1
ATOM 1680 O O . VAL A 1 219 ? 3.74 -27.562 1.396 1 78.56 219 VAL A O 1
ATOM 1683 N N . LYS A 1 220 ? 2.508 -29.406 1.595 1 77.81 220 LYS A N 1
ATOM 1684 C CA . LYS A 1 220 ? 2.949 -29.562 2.979 1 77.81 220 LYS A CA 1
ATOM 1685 C C . LYS A 1 220 ? 4.469 -29.672 3.062 1 77.81 220 LYS A C 1
ATOM 1687 O O . LYS A 1 220 ? 5.098 -30.312 2.225 1 77.81 220 LYS A O 1
ATOM 1692 N N . ILE A 1 221 ? 4.941 -29.203 4.121 1 73.94 221 ILE A N 1
ATOM 1693 C CA . ILE A 1 221 ? 6.371 -29.016 4.328 1 73.94 221 ILE A CA 1
ATOM 1694 C C . ILE A 1 221 ? 7.094 -30.344 4.176 1 73.94 221 ILE A C 1
ATOM 1696 O O . ILE A 1 221 ? 8.156 -30.422 3.549 1 73.94 221 ILE A O 1
ATOM 1700 N N . LYS A 1 222 ? 6.559 -31.297 4.812 1 75.5 222 LYS A N 1
ATOM 1701 C CA . LYS A 1 222 ? 7.203 -32.625 4.812 1 75.5 222 LYS A CA 1
ATOM 1702 C C . LYS A 1 222 ? 7.332 -33.156 3.395 1 75.5 222 LYS A C 1
ATOM 1704 O O . LYS A 1 222 ? 8.289 -33.875 3.084 1 75.5 222 LYS A O 1
ATOM 1709 N N . TYR A 1 223 ? 6.496 -32.656 2.623 1 80.94 223 TYR A N 1
ATOM 1710 C CA . TYR A 1 223 ? 6.469 -33.188 1.268 1 80.94 223 TYR A CA 1
ATOM 1711 C C . TYR A 1 223 ? 7.281 -32.312 0.318 1 80.94 223 TYR A C 1
ATOM 1713 O O . TYR A 1 223 ? 7.828 -32.812 -0.672 1 80.94 223 TYR A O 1
ATOM 1721 N N . VAL A 1 224 ? 7.34 -31.109 0.655 1 82.25 224 VAL A N 1
ATOM 1722 C CA . VAL A 1 224 ? 8.016 -30.172 -0.237 1 82.25 224 VAL A CA 1
ATOM 1723 C C . VAL A 1 224 ? 9.469 -30.609 -0.429 1 82.25 224 VAL A C 1
ATOM 1725 O O . VAL A 1 224 ? 9.961 -30.656 -1.559 1 82.25 224 VAL A O 1
ATOM 1728 N N . LYS A 1 225 ? 10.117 -30.922 0.634 1 84.38 225 LYS A N 1
ATOM 1729 C CA . LYS A 1 225 ? 11.523 -31.297 0.575 1 84.38 225 LYS A CA 1
ATOM 1730 C C . LYS A 1 225 ? 11.703 -32.625 -0.178 1 84.38 225 LYS A C 1
ATOM 1732 O O . LYS A 1 225 ? 12.633 -32.75 -0.979 1 84.38 225 LYS A O 1
ATOM 1737 N N . LEU A 1 226 ? 10.766 -33.438 0.077 1 82.31 226 LEU A N 1
ATOM 1738 C CA . LEU A 1 226 ? 10.828 -34.75 -0.576 1 82.31 226 LEU A CA 1
ATOM 1739 C C . LEU A 1 226 ? 10.625 -34.594 -2.08 1 82.31 226 LEU A C 1
ATOM 1741 O O . LEU A 1 226 ? 11.352 -35.219 -2.869 1 82.31 226 LEU A O 1
ATOM 1745 N N . VAL A 1 227 ? 9.688 -33.844 -2.404 1 81.75 227 VAL A N 1
ATOM 1746 C CA . VAL A 1 227 ? 9.383 -33.594 -3.814 1 81.75 227 VAL A CA 1
ATOM 1747 C C . VAL A 1 227 ? 10.586 -32.969 -4.5 1 81.75 227 VAL A C 1
ATOM 1749 O O . VAL A 1 227 ? 10.984 -33.375 -5.594 1 81.75 227 VAL A O 1
ATOM 1752 N N . ALA A 1 228 ? 11.148 -32 -3.867 1 84.06 228 ALA A N 1
ATOM 1753 C CA . ALA A 1 228 ? 12.312 -31.312 -4.422 1 84.06 228 ALA A CA 1
ATOM 1754 C C . ALA A 1 228 ? 13.492 -32.25 -4.59 1 84.06 228 ALA A C 1
ATOM 1756 O O . ALA A 1 228 ? 14.164 -32.25 -5.621 1 84.06 228 ALA A O 1
ATOM 1757 N N . TRP A 1 229 ? 13.688 -33.062 -3.607 1 83.19 229 TRP A N 1
ATOM 1758 C CA . TRP A 1 229 ? 14.773 -34.031 -3.65 1 83.19 229 TRP A CA 1
ATOM 1759 C C . TRP A 1 229 ? 14.57 -35 -4.797 1 83.19 229 TRP A C 1
ATOM 1761 O O . TRP A 1 229 ? 15.492 -35.25 -5.582 1 83.19 229 TRP A O 1
ATOM 1771 N N . HIS A 1 230 ? 13.406 -35.5 -4.855 1 83.31 230 HIS A N 1
ATOM 1772 C CA . HIS A 1 230 ? 13.094 -36.469 -5.895 1 83.31 230 HIS A CA 1
ATOM 1773 C C . HIS A 1 230 ? 13.25 -35.875 -7.285 1 83.31 230 HIS A C 1
ATOM 1775 O O . HIS A 1 230 ? 13.75 -36.531 -8.203 1 83.31 230 HIS A O 1
ATOM 1781 N N . ALA A 1 231 ? 12.766 -34.719 -7.391 1 81.06 231 ALA A N 1
ATOM 1782 C CA . ALA A 1 231 ? 12.875 -34 -8.664 1 81.06 231 ALA A CA 1
ATOM 1783 C C . ALA A 1 231 ? 14.336 -33.844 -9.078 1 81.06 231 ALA A C 1
ATOM 1785 O O . ALA A 1 231 ? 14.68 -34.031 -10.242 1 81.06 231 ALA A O 1
ATOM 1786 N N . ASN A 1 232 ? 15.18 -33.562 -8.164 1 82.06 232 ASN A N 1
ATOM 1787 C CA . ASN A 1 232 ? 16.594 -33.375 -8.453 1 82.06 232 ASN A CA 1
ATOM 1788 C C . ASN A 1 232 ? 17.312 -34.688 -8.766 1 82.06 232 ASN A C 1
ATOM 1790 O O . ASN A 1 232 ? 18.25 -34.688 -9.555 1 82.06 232 ASN A O 1
ATOM 1794 N N . GLN A 1 233 ? 16.797 -35.688 -8.156 1 79.81 233 GLN A N 1
ATOM 1795 C CA . GLN A 1 233 ? 17.406 -37 -8.375 1 79.81 233 GLN A CA 1
ATOM 1796 C C . GLN A 1 233 ? 17.047 -37.531 -9.75 1 79.81 233 GLN A C 1
ATOM 1798 O O . GLN A 1 233 ? 17.844 -38.25 -10.367 1 79.81 233 GLN A O 1
ATOM 1803 N N . ASN A 1 234 ? 15.828 -37.312 -10.039 1 70.94 234 ASN A N 1
ATOM 1804 C CA . ASN A 1 234 ? 15.328 -37.875 -11.297 1 70.94 234 ASN A CA 1
ATOM 1805 C C . ASN A 1 234 ? 15.695 -37 -12.484 1 70.94 234 ASN A C 1
ATOM 1807 O O . ASN A 1 234 ? 15.484 -37.406 -13.641 1 70.94 234 ASN A O 1
ATOM 1811 N N . ALA A 1 235 ? 15.977 -35.75 -12.156 1 63 235 ALA A N 1
ATOM 1812 C CA . ALA A 1 235 ? 16.312 -34.875 -13.25 1 63 235 ALA A CA 1
ATOM 1813 C C . ALA A 1 235 ? 17.562 -35.344 -13.992 1 63 235 ALA A C 1
ATOM 1815 O O . ALA A 1 235 ? 18.547 -35.75 -13.375 1 63 235 ALA A O 1
ATOM 1816 N N . THR A 1 236 ? 17.234 -35.906 -15.125 1 58.97 236 THR A N 1
ATOM 1817 C CA . THR A 1 236 ? 18.391 -36.281 -15.945 1 58.97 236 THR A CA 1
ATOM 1818 C C . THR A 1 236 ? 19.297 -35.062 -16.156 1 58.97 236 THR A C 1
ATOM 1820 O O . THR A 1 236 ? 18.828 -33.938 -16.156 1 58.97 236 THR A O 1
ATOM 1823 N N . PHE A 1 237 ? 20.672 -35.219 -15.867 1 54.09 237 PHE A N 1
ATOM 1824 C CA . PHE A 1 237 ? 21.766 -34.25 -15.883 1 54.09 237 PHE A CA 1
ATOM 1825 C C . PHE A 1 237 ? 21.562 -33.219 -16.969 1 54.09 237 PHE A C 1
ATOM 1827 O O . PHE A 1 237 ? 22.094 -32.094 -16.891 1 54.09 237 PHE A O 1
ATOM 1834 N N . GLU A 1 238 ? 20.594 -33.469 -17.875 1 59.12 238 GLU A N 1
ATOM 1835 C CA . GLU A 1 238 ? 20.641 -32.594 -19.031 1 59.12 238 GLU A CA 1
ATOM 1836 C C . GLU A 1 238 ? 19.656 -31.422 -18.875 1 59.12 238 GLU A C 1
ATOM 1838 O O . GLU A 1 238 ? 19.828 -30.359 -19.484 1 59.12 238 GLU A O 1
ATOM 1843 N N . LYS A 1 239 ? 18.703 -31.531 -17.906 1 65.62 239 LYS A N 1
ATOM 1844 C CA . LYS A 1 239 ? 17.75 -30.422 -17.938 1 65.62 239 LYS A CA 1
ATOM 1845 C C . LYS A 1 239 ? 17.812 -29.609 -16.641 1 65.62 239 LYS A C 1
ATOM 1847 O O . LYS A 1 239 ? 17.719 -30.188 -15.555 1 65.62 239 LYS A O 1
ATOM 1852 N N . HIS A 1 240 ? 18.219 -28.359 -16.844 1 81.69 240 HIS A N 1
ATOM 1853 C CA . HIS A 1 240 ? 18.281 -27.453 -15.688 1 81.69 240 HIS A CA 1
ATOM 1854 C C . HIS A 1 240 ? 16.906 -26.859 -15.367 1 81.69 240 HIS A C 1
ATOM 1856 O O . HIS A 1 240 ? 16.172 -26.469 -16.281 1 81.69 240 HIS A O 1
ATOM 1862 N N . PHE A 1 241 ? 16.391 -27.125 -14.195 1 87.56 241 PHE A N 1
ATOM 1863 C CA . PHE A 1 241 ? 15.156 -26.5 -13.734 1 87.56 241 PHE A CA 1
ATOM 1864 C C . PHE A 1 241 ? 15.344 -25.891 -12.359 1 87.56 241 PHE A C 1
ATOM 1866 O O . PHE A 1 241 ? 16.312 -26.172 -11.664 1 87.56 241 PHE A O 1
ATOM 1873 N N . ILE A 1 242 ? 14.453 -24.938 -12.047 1 91.44 242 ILE A N 1
ATOM 1874 C CA . ILE A 1 242 ? 14.422 -24.266 -10.758 1 91.44 242 ILE A CA 1
ATOM 1875 C C . ILE A 1 242 ? 13.211 -24.734 -9.953 1 91.44 242 ILE A C 1
ATOM 1877 O O . ILE A 1 242 ? 12.117 -24.875 -10.5 1 91.44 242 ILE A O 1
ATOM 1881 N N . ILE A 1 243 ? 13.43 -25.094 -8.742 1 92.31 243 ILE A N 1
ATOM 1882 C CA . ILE A 1 243 ? 12.312 -25.422 -7.852 1 92.31 243 ILE A CA 1
ATOM 1883 C C . ILE A 1 243 ? 12.039 -24.234 -6.926 1 92.31 243 ILE A C 1
ATOM 1885 O O . ILE A 1 243 ? 12.938 -23.766 -6.223 1 92.31 243 ILE A O 1
ATOM 1889 N N . GLU A 1 244 ? 10.844 -23.781 -6.949 1 94.06 244 GLU A N 1
ATOM 1890 C CA . GLU A 1 244 ? 10.367 -22.688 -6.105 1 94.06 244 GLU A CA 1
ATOM 1891 C C . GLU A 1 244 ? 9.281 -23.172 -5.141 1 94.06 244 GLU A C 1
ATOM 1893 O O . GLU A 1 244 ? 8.422 -23.969 -5.512 1 94.06 244 GLU A O 1
ATOM 1898 N N . CYS A 1 245 ? 9.398 -22.766 -3.932 1 92.81 245 CYS A N 1
ATOM 1899 C CA . CYS A 1 245 ? 8.359 -23.047 -2.947 1 92.81 245 CYS A CA 1
ATOM 1900 C C . CYS A 1 245 ? 7.656 -21.766 -2.512 1 92.81 245 CYS A C 1
ATOM 1902 O O . CYS A 1 245 ? 8.305 -20.734 -2.32 1 92.81 245 CYS A O 1
ATOM 1904 N N . THR A 1 246 ? 6.34 -21.828 -2.404 1 92.62 246 THR A N 1
ATOM 1905 C CA . THR A 1 246 ? 5.531 -20.688 -2.004 1 92.62 246 THR A CA 1
ATOM 1906 C C . THR A 1 246 ? 4.344 -21.125 -1.154 1 92.62 246 THR A C 1
ATOM 1908 O O . THR A 1 246 ? 4.125 -22.328 -0.966 1 92.62 246 THR A O 1
ATOM 1911 N N . GLY A 1 247 ? 3.688 -20.094 -0.483 1 88.62 247 GLY A N 1
ATOM 1912 C CA . GLY A 1 247 ? 2.453 -20.359 0.237 1 88.62 247 GLY A CA 1
ATOM 1913 C C . GLY A 1 247 ? 2.594 -20.203 1.74 1 88.62 247 GLY A C 1
ATOM 1914 O O . GLY A 1 247 ? 3.051 -21.125 2.422 1 88.62 247 GLY A O 1
ATOM 1915 N N . GLY A 1 248 ? 2.158 -19.109 2.24 1 88.69 248 GLY A N 1
ATOM 1916 C CA . GLY A 1 248 ? 2.008 -18.859 3.664 1 88.69 248 GLY A CA 1
ATOM 1917 C C . GLY A 1 248 ? 3.324 -18.891 4.418 1 88.69 248 GLY A C 1
ATOM 1918 O O . GLY A 1 248 ? 3.361 -19.219 5.602 1 88.69 248 GLY A O 1
ATOM 1919 N N . ILE A 1 249 ? 4.379 -18.672 3.807 1 92.88 249 ILE A N 1
ATOM 1920 C CA . ILE A 1 249 ? 5.695 -18.719 4.434 1 92.88 249 ILE A CA 1
ATOM 1921 C C . ILE A 1 249 ? 5.934 -17.453 5.238 1 92.88 249 ILE A C 1
ATOM 1923 O O . ILE A 1 249 ? 5.73 -16.344 4.73 1 92.88 249 ILE A O 1
ATOM 1927 N N . THR A 1 250 ? 6.281 -17.609 6.5 1 95 250 THR A N 1
ATOM 1928 C CA . THR A 1 250 ? 6.578 -16.547 7.445 1 95 250 THR A CA 1
ATOM 1929 C C . THR A 1 250 ? 7.891 -16.812 8.18 1 95 250 THR A C 1
ATOM 1931 O O . THR A 1 250 ? 8.461 -17.906 8.055 1 95 250 THR A O 1
ATOM 1934 N N . PRO A 1 251 ? 8.375 -15.797 8.953 1 95.69 251 PRO A N 1
ATOM 1935 C CA . PRO A 1 251 ? 9.578 -16.047 9.75 1 95.69 251 PRO A CA 1
ATOM 1936 C C . PRO A 1 251 ? 9.406 -17.203 10.734 1 95.69 251 PRO A C 1
ATOM 1938 O O . PRO A 1 251 ? 10.383 -17.891 11.062 1 95.69 251 PRO A O 1
ATOM 1941 N N . GLU A 1 252 ? 8.227 -17.469 11.086 1 94.88 252 GLU A N 1
ATOM 1942 C CA . GLU A 1 252 ? 7.953 -18.484 12.094 1 94.88 252 GLU A CA 1
ATOM 1943 C C . GLU A 1 252 ? 8.07 -19.891 11.516 1 94.88 252 GLU A C 1
ATOM 1945 O O . GLU A 1 252 ? 8.375 -20.828 12.234 1 94.88 252 GLU A O 1
ATOM 1950 N N . ASN A 1 253 ? 7.863 -20.031 10.203 1 92.38 253 ASN A N 1
ATOM 1951 C CA . ASN A 1 253 ? 7.812 -21.391 9.664 1 92.38 253 ASN A CA 1
ATOM 1952 C C . ASN A 1 253 ? 8.844 -21.594 8.555 1 92.38 253 ASN A C 1
ATOM 1954 O O . ASN A 1 253 ? 9.047 -22.703 8.094 1 92.38 253 ASN A O 1
ATOM 1958 N N . VAL A 1 254 ? 9.562 -20.609 8.188 1 93.12 254 VAL A N 1
ATOM 1959 C CA . VAL A 1 254 ? 10.383 -20.625 6.98 1 93.12 254 VAL A CA 1
ATOM 1960 C C . VAL A 1 254 ? 11.508 -21.641 7.137 1 93.12 254 VAL A C 1
ATOM 1962 O O . VAL A 1 254 ? 11.945 -22.25 6.16 1 93.12 254 VAL A O 1
ATOM 1965 N N . THR A 1 255 ? 12 -21.859 8.297 1 91.12 255 THR A N 1
ATOM 1966 C CA . THR A 1 255 ? 13.117 -22.766 8.516 1 91.12 255 THR A CA 1
ATOM 1967 C C . THR A 1 255 ? 12.734 -24.188 8.125 1 91.12 255 THR A C 1
ATOM 1969 O O . THR A 1 255 ? 13.602 -24.984 7.75 1 91.12 255 THR A O 1
ATOM 1972 N N . SER A 1 256 ? 11.484 -24.438 8.164 1 88.44 256 SER A N 1
ATOM 1973 C CA . SER A 1 256 ? 11 -25.766 7.801 1 88.44 256 SER A CA 1
ATOM 1974 C C . SER A 1 256 ? 11.055 -25.984 6.293 1 88.44 256 SER A C 1
ATOM 1976 O O . SER A 1 256 ? 10.977 -27.125 5.824 1 88.44 256 SER A O 1
ATOM 1978 N N . TYR A 1 257 ? 11.195 -24.953 5.578 1 87.44 257 TYR A N 1
ATOM 1979 C CA . TYR A 1 257 ? 11.211 -25.047 4.125 1 87.44 257 TYR A CA 1
ATOM 1980 C C . TYR A 1 257 ? 12.641 -25.062 3.598 1 87.44 257 TYR A C 1
ATOM 1982 O O . TYR A 1 257 ? 12.867 -25.281 2.402 1 87.44 257 TYR A O 1
ATOM 1990 N N . ILE A 1 258 ? 13.539 -24.922 4.426 1 87.88 258 ILE A N 1
ATOM 1991 C CA . ILE A 1 258 ? 14.922 -24.734 3.98 1 87.88 258 ILE A CA 1
ATOM 1992 C C . ILE A 1 258 ? 15.508 -26.094 3.572 1 87.88 258 ILE A C 1
ATOM 1994 O O . ILE A 1 258 ? 15.547 -27.016 4.379 1 87.88 258 ILE A O 1
ATOM 1998 N N . SER A 1 259 ? 15.844 -26.156 2.391 1 86.12 259 SER A N 1
ATOM 1999 C CA . SER A 1 259 ? 16.547 -27.266 1.771 1 86.12 259 SER A CA 1
ATOM 2000 C C . SER A 1 259 ? 17.375 -26.797 0.578 1 86.12 259 SER A C 1
ATOM 2002 O O . SER A 1 259 ? 16.938 -25.938 -0.191 1 86.12 259 SER A O 1
ATOM 2004 N N . ASN A 1 260 ? 18.484 -27.375 0.46 1 81.88 260 ASN A N 1
ATOM 2005 C CA . ASN A 1 260 ? 19.328 -26.969 -0.658 1 81.88 260 ASN A CA 1
ATOM 2006 C C . ASN A 1 260 ? 18.828 -27.547 -1.978 1 81.88 260 ASN A C 1
ATOM 2008 O O . ASN A 1 260 ? 19.359 -27.219 -3.043 1 81.88 260 ASN A O 1
ATOM 2012 N N . ASP A 1 261 ? 17.766 -28.297 -1.924 1 87.12 261 ASP A N 1
ATOM 2013 C CA . ASP A 1 261 ? 17.094 -28.766 -3.133 1 87.12 261 ASP A CA 1
ATOM 2014 C C . ASP A 1 261 ? 16.062 -27.75 -3.627 1 87.12 261 ASP A C 1
ATOM 2016 O O . ASP A 1 261 ? 15.539 -27.875 -4.734 1 87.12 261 ASP A O 1
ATOM 2020 N N . ILE A 1 262 ? 15.789 -26.781 -2.852 1 90.38 262 ILE A N 1
ATOM 2021 C CA . ILE A 1 262 ? 14.867 -25.719 -3.201 1 90.38 262 ILE A CA 1
ATOM 2022 C C . ILE A 1 262 ? 15.656 -24.469 -3.604 1 90.38 262 ILE A C 1
ATOM 2024 O O . ILE A 1 262 ? 16.422 -23.922 -2.803 1 90.38 262 ILE A O 1
ATOM 2028 N N . SER A 1 263 ? 15.383 -24 -4.793 1 92.75 263 SER A N 1
ATOM 2029 C CA . SER A 1 263 ? 16.188 -22.922 -5.352 1 92.75 263 SER A CA 1
ATOM 2030 C C . SER A 1 263 ? 15.656 -21.562 -4.922 1 92.75 263 SER A C 1
ATOM 2032 O O . SER A 1 263 ? 16.422 -20.594 -4.816 1 92.75 263 SER A O 1
ATOM 2034 N N . VAL A 1 264 ? 14.359 -21.469 -4.758 1 95.25 264 VAL A N 1
ATOM 2035 C CA . VAL A 1 264 ? 13.734 -20.188 -4.477 1 95.25 264 VAL A CA 1
ATOM 2036 C C . VAL A 1 264 ? 12.641 -20.359 -3.422 1 95.25 264 VAL A C 1
ATOM 2038 O O . VAL A 1 264 ? 11.844 -21.297 -3.494 1 95.25 264 VAL A O 1
ATOM 2041 N N . ILE A 1 265 ? 12.633 -19.547 -2.453 1 94.75 265 ILE A N 1
ATOM 2042 C CA . ILE A 1 265 ? 11.523 -19.406 -1.517 1 94.75 265 ILE A CA 1
ATOM 2043 C C . ILE A 1 265 ? 10.82 -18.078 -1.754 1 94.75 265 ILE A C 1
ATOM 2045 O O . ILE A 1 265 ? 11.438 -17.016 -1.674 1 94.75 265 ILE A O 1
ATOM 2049 N N . SER A 1 266 ? 9.594 -18.125 -2.092 1 96.38 266 SER A N 1
ATOM 2050 C CA . SER A 1 266 ? 8.836 -16.906 -2.342 1 96.38 266 SER A CA 1
ATOM 2051 C C . SER A 1 266 ? 7.758 -16.688 -1.281 1 96.38 266 SER A C 1
ATOM 2053 O O . SER A 1 266 ? 7.141 -17.656 -0.818 1 96.38 266 SER A O 1
ATOM 2055 N N . THR A 1 267 ? 7.59 -15.461 -0.861 1 96.38 267 THR A N 1
ATOM 2056 C CA . THR A 1 267 ? 6.609 -15.164 0.174 1 96.38 267 THR A CA 1
ATOM 2057 C C . THR A 1 267 ? 6.129 -13.719 0.061 1 96.38 267 THR A C 1
ATOM 2059 O O . THR A 1 267 ? 6.91 -12.82 -0.266 1 96.38 267 THR A O 1
ATOM 2062 N N . SER A 1 268 ? 4.828 -13.531 0.367 1 96.56 268 SER A N 1
ATOM 2063 C CA . SER A 1 268 ? 4.27 -12.18 0.378 1 96.56 268 SER A CA 1
ATOM 2064 C C . SER A 1 268 ? 4.473 -11.508 1.732 1 96.56 268 SER A C 1
ATOM 2066 O O . SER A 1 268 ? 4.242 -10.312 1.876 1 96.56 268 SER A O 1
ATOM 2068 N N . TRP A 1 269 ? 4.941 -12.266 2.699 1 96.88 269 TRP A N 1
ATOM 2069 C CA . TRP A 1 269 ? 5.152 -11.734 4.039 1 96.88 269 TRP A CA 1
ATOM 2070 C C . TRP A 1 269 ? 6.098 -10.539 4.004 1 96.88 269 TRP A C 1
ATOM 2072 O O . TRP A 1 269 ? 5.988 -9.625 4.828 1 96.88 269 TRP A O 1
ATOM 2082 N N . ILE A 1 270 ? 6.922 -10.469 3.08 1 97.81 270 ILE A N 1
ATOM 2083 C CA . ILE A 1 270 ? 7.98 -9.469 3.074 1 97.81 270 ILE A CA 1
ATOM 2084 C C . ILE A 1 270 ? 7.449 -8.156 2.502 1 97.81 270 ILE A C 1
ATOM 2086 O O . ILE A 1 270 ? 8.109 -7.121 2.592 1 97.81 270 ILE A O 1
ATOM 2090 N N . HIS A 1 271 ? 6.215 -8.148 1.87 1 97.38 271 HIS A N 1
ATOM 2091 C CA . HIS A 1 271 ? 5.824 -6.891 1.245 1 97.38 271 HIS A CA 1
ATOM 2092 C C . HIS A 1 271 ? 4.336 -6.617 1.439 1 97.38 271 HIS A C 1
ATOM 2094 O O . HIS A 1 271 ? 3.854 -5.531 1.112 1 97.38 271 HIS A O 1
ATOM 2100 N N . GLN A 1 272 ? 3.607 -7.52 1.969 1 95.12 272 GLN A N 1
ATOM 2101 C CA . GLN A 1 272 ? 2.207 -7.289 2.301 1 95.12 272 GLN A CA 1
ATOM 2102 C C . GLN A 1 272 ? 2.029 -7.047 3.799 1 95.12 272 GLN A C 1
ATOM 2104 O O . GLN A 1 272 ? 2.584 -7.781 4.621 1 95.12 272 GLN A O 1
ATOM 2109 N N . GLY A 1 273 ? 1.238 -6.012 4.121 1 92.69 273 GLY A N 1
ATOM 2110 C CA . GLY A 1 273 ? 0.958 -5.746 5.523 1 92.69 273 GLY A CA 1
ATOM 2111 C C . GLY A 1 273 ? 2.199 -5.406 6.324 1 92.69 273 GLY A C 1
ATOM 2112 O O . GLY A 1 273 ? 2.332 -5.82 7.477 1 92.69 273 GLY A O 1
ATOM 2113 N N . VAL A 1 274 ? 3.123 -4.754 5.77 1 95.12 274 VAL A N 1
ATOM 2114 C CA . VAL A 1 274 ? 4.395 -4.434 6.414 1 95.12 274 VAL A CA 1
ATOM 2115 C C . VAL A 1 274 ? 4.203 -3.264 7.379 1 95.12 274 VAL A C 1
ATOM 2117 O O . VAL A 1 274 ? 3.486 -2.309 7.074 1 95.12 274 VAL A O 1
ATOM 2120 N N . PRO A 1 275 ? 4.867 -3.379 8.531 1 94.5 275 PRO A N 1
ATOM 2121 C CA . PRO A 1 275 ? 4.785 -2.264 9.477 1 94.5 275 PRO A CA 1
ATOM 2122 C C . PRO A 1 275 ? 5.301 -0.953 8.891 1 94.5 275 PRO A C 1
ATOM 2124 O O . PRO A 1 275 ? 6.293 -0.949 8.156 1 94.5 275 PRO A O 1
ATOM 2127 N N . HIS A 1 276 ? 4.664 0.061 9.305 1 93.88 276 HIS A N 1
ATOM 2128 C CA . HIS A 1 276 ? 4.98 1.388 8.789 1 93.88 276 HIS A CA 1
ATOM 2129 C C . HIS A 1 276 ? 6.23 1.954 9.453 1 93.88 276 HIS A C 1
ATOM 2131 O O . HIS A 1 276 ? 6.352 1.932 10.68 1 93.88 276 HIS A O 1
ATOM 2137 N N . ILE A 1 277 ? 7.141 2.439 8.672 1 96.12 277 ILE A N 1
ATOM 2138 C CA . ILE A 1 277 ? 8.289 3.201 9.156 1 96.12 277 ILE A CA 1
ATOM 2139 C C . ILE A 1 277 ? 8.055 4.691 8.922 1 96.12 277 ILE A C 1
ATOM 2141 O O . ILE A 1 277 ? 7.852 5.125 7.785 1 96.12 277 ILE A O 1
ATOM 2145 N N . ASP A 1 278 ? 8.172 5.434 9.938 1 95.19 278 ASP A N 1
ATOM 2146 C CA . ASP A 1 278 ? 7.793 6.844 9.906 1 95.19 278 ASP A CA 1
ATOM 2147 C C . ASP A 1 278 ? 9.016 7.734 9.727 1 95.19 278 ASP A C 1
ATOM 2149 O O . ASP A 1 278 ? 9.977 7.652 10.5 1 95.19 278 ASP A O 1
ATOM 2153 N N . PHE A 1 279 ? 8.953 8.555 8.734 1 97.56 279 PHE A N 1
ATOM 2154 C CA . PHE A 1 279 ? 9.953 9.594 8.508 1 97.56 279 PHE A CA 1
ATOM 2155 C C . PHE A 1 279 ? 9.383 10.977 8.812 1 97.56 279 PHE A C 1
ATOM 2157 O O . PHE A 1 279 ? 8.18 11.203 8.656 1 97.56 279 PHE A O 1
ATOM 2164 N N . SER A 1 280 ? 10.266 11.805 9.25 1 96.31 280 SER A N 1
ATOM 2165 C CA . SER A 1 280 ? 9.898 13.211 9.43 1 96.31 280 SER A CA 1
ATOM 2166 C C . SER A 1 280 ? 10.75 14.125 8.555 1 96.31 280 SER A C 1
ATOM 2168 O O . SER A 1 280 ? 11.961 13.906 8.414 1 96.31 280 SER A O 1
ATOM 2170 N N . LEU A 1 281 ? 10.172 15.062 7.953 1 97.38 281 LEU A N 1
ATOM 2171 C CA . LEU A 1 281 ? 10.844 16.125 7.227 1 97.38 281 LEU A CA 1
ATOM 2172 C C . LEU A 1 281 ? 10.43 17.5 7.762 1 97.38 281 LEU A C 1
ATOM 2174 O O . LEU A 1 281 ? 9.344 17.984 7.441 1 97.38 281 LEU A O 1
ATOM 2178 N N . LYS A 1 282 ? 11.297 18.094 8.477 1 95.25 282 LYS A N 1
ATOM 2179 C CA . LYS A 1 282 ? 10.953 19.328 9.156 1 95.25 282 LYS A CA 1
ATOM 2180 C C . LYS A 1 282 ? 11.812 20.484 8.648 1 95.25 282 LYS A C 1
ATOM 2182 O O . LYS A 1 282 ? 13.023 20.344 8.484 1 95.25 282 LYS A O 1
ATOM 2187 N N . THR A 1 283 ? 11.133 21.609 8.391 1 94 283 THR A N 1
ATOM 2188 C CA . THR A 1 283 ? 11.844 22.812 7.961 1 94 283 THR A CA 1
ATOM 2189 C C . THR A 1 283 ? 12.672 23.375 9.102 1 94 283 THR A C 1
ATOM 2191 O O . THR A 1 283 ? 12.172 23.547 10.219 1 94 283 THR A O 1
ATOM 2194 N N . ASN A 1 284 ? 13.93 23.641 8.797 1 93 284 ASN A N 1
ATOM 2195 C CA . ASN A 1 284 ? 14.828 24.188 9.812 1 93 284 ASN A CA 1
ATOM 2196 C C . ASN A 1 284 ? 14.477 25.641 10.148 1 93 284 ASN A C 1
ATOM 2198 O O . ASN A 1 284 ? 14.102 26.406 9.266 1 93 284 ASN A O 1
ATOM 2202 N N . GLU A 1 285 ? 14.531 25.984 11.445 1 82.25 285 GLU A N 1
ATOM 2203 C CA . GLU A 1 285 ? 14.344 27.359 11.859 1 82.25 285 GLU A CA 1
ATOM 2204 C C . GLU A 1 285 ? 15.57 28.203 11.523 1 82.25 285 GLU A C 1
ATOM 2206 O O . GLU A 1 285 ? 16.703 27.719 11.547 1 82.25 285 GLU A O 1
ATOM 2211 N N . ASP A 1 286 ? 15.391 29.359 10.836 1 68.94 286 ASP A N 1
ATOM 2212 C CA . ASP A 1 286 ? 16.516 30.234 10.539 1 68.94 286 ASP A CA 1
ATOM 2213 C C . ASP A 1 286 ? 17.281 30.578 11.812 1 68.94 286 ASP A C 1
ATOM 2215 O O . ASP A 1 286 ? 16.688 30.844 12.859 1 68.94 286 ASP A O 1
ATOM 2219 N N . ASP A 1 287 ? 18.391 30.094 12.008 1 52.97 287 ASP A N 1
ATOM 2220 C CA . ASP A 1 287 ? 19.281 30.469 13.094 1 52.97 287 ASP A CA 1
ATOM 2221 C C . ASP A 1 287 ? 19.406 32 13.195 1 52.97 287 ASP A C 1
ATOM 2223 O O . ASP A 1 287 ? 20.281 32.5 13.891 1 52.97 287 ASP A O 1
ATOM 2227 N N . SER A 1 288 ? 18.922 32.906 12.445 1 44.03 288 SER A N 1
ATOM 2228 C CA . SER A 1 288 ? 19.297 34.312 12.625 1 44.03 288 SER A CA 1
ATOM 2229 C C . SER A 1 288 ? 18.891 34.812 14.008 1 44.03 288 SER A C 1
ATOM 2231 O O . SER A 1 288 ? 19.156 35.969 14.344 1 44.03 288 SER A O 1
ATOM 2233 N N . ARG A 1 289 ? 18 34.438 14.883 1 44.59 289 ARG A N 1
ATOM 2234 C CA . ARG A 1 289 ? 17.859 35.031 16.219 1 44.59 289 ARG A CA 1
ATOM 2235 C C . ARG A 1 289 ? 19.125 34.844 17.031 1 44.59 289 ARG A C 1
ATOM 2237 O O . ARG A 1 289 ? 19.188 35.25 18.203 1 44.59 289 ARG A O 1
ATOM 2244 N N . ALA A 1 290 ? 20.078 34.062 16.859 1 42.97 290 ALA A N 1
ATOM 2245 C CA . ALA A 1 290 ? 21.281 34.125 17.703 1 42.97 290 ALA A CA 1
ATOM 2246 C C . ALA A 1 290 ? 22.016 35.438 17.516 1 42.97 290 ALA A C 1
ATOM 2248 O O . ALA A 1 290 ? 22.891 35.781 18.312 1 42.97 290 ALA A O 1
ATOM 2249 N N . LYS A 1 291 ? 22.172 36.125 16.375 1 39.56 291 LYS A N 1
ATOM 2250 C CA . LYS A 1 291 ? 23.094 37.25 16.406 1 39.56 291 LYS A CA 1
ATOM 2251 C C . LYS A 1 291 ? 22.453 38.469 17.094 1 39.56 291 LYS A C 1
ATOM 2253 O O . LYS A 1 291 ? 23.094 39.5 17.234 1 39.56 291 LYS A O 1
ATOM 2258 N N . SER A 1 292 ? 21.203 38.625 17.172 1 30.7 292 SER A N 1
ATOM 2259 C CA . SER A 1 292 ? 20.953 39.906 17.781 1 30.7 292 SER A CA 1
ATOM 2260 C C . SER A 1 292 ? 21.156 39.844 19.297 1 30.7 292 SER A C 1
ATOM 2262 O O . SER A 1 292 ? 20.922 40.844 20 1 30.7 292 SER A O 1
ATOM 2264 N N . LYS A 1 293 ? 21.547 38.625 19.875 1 30.36 293 LYS A N 1
ATOM 2265 C CA . LYS A 1 293 ? 22.141 39.031 21.156 1 30.36 293 LYS A CA 1
ATOM 2266 C C . LYS A 1 293 ? 23.578 39.5 20.969 1 30.36 293 LYS A C 1
ATOM 2268 O O . LYS A 1 293 ? 24.344 38.875 20.203 1 30.36 293 LYS A O 1
ATOM 2273 N N . MET B 1 1 ? -20.031 7.469 -5.691 1 73.69 1 MET B N 1
ATOM 2274 C CA . MET B 1 1 ? -18.953 8.219 -5.062 1 73.69 1 MET B CA 1
ATOM 2275 C C . MET B 1 1 ? -17.656 8.086 -5.867 1 73.69 1 MET B C 1
ATOM 2277 O O . MET B 1 1 ? -16.844 9.008 -5.883 1 73.69 1 MET B O 1
ATOM 2281 N N . LEU B 1 2 ? -17.656 7.004 -6.641 1 82.06 2 LEU B N 1
ATOM 2282 C CA . LEU B 1 2 ? -16.406 6.766 -7.375 1 82.06 2 LEU B CA 1
ATOM 2283 C C . LEU B 1 2 ? -16.422 7.512 -8.703 1 82.06 2 LEU B C 1
ATOM 2285 O O . LEU B 1 2 ? -17.484 7.738 -9.289 1 82.06 2 LEU B O 1
ATOM 2289 N N . PRO B 1 3 ? -15.289 7.91 -9.133 1 79.25 3 PRO B N 1
ATOM 2290 C CA . PRO B 1 3 ? -15.203 8.734 -10.336 1 79.25 3 PRO B CA 1
ATOM 2291 C C . PRO B 1 3 ? -15.656 7.984 -11.594 1 79.25 3 PRO B C 1
ATOM 2293 O O . PRO B 1 3 ? -15.539 6.758 -11.656 1 79.25 3 PRO B O 1
ATOM 2296 N N . ILE B 1 4 ? -16.062 8.742 -12.508 1 78.62 4 ILE B N 1
ATOM 2297 C CA . ILE B 1 4 ? -16.531 8.203 -13.781 1 78.62 4 ILE B CA 1
ATOM 2298 C C . ILE B 1 4 ? -15.359 7.551 -14.516 1 78.62 4 ILE B C 1
ATOM 2300 O O . ILE B 1 4 ? -15.555 6.637 -15.32 1 78.62 4 ILE B O 1
ATOM 2304 N N . ASN B 1 5 ? -14.18 7.949 -14.133 1 86.38 5 ASN B N 1
ATOM 2305 C CA . ASN B 1 5 ? -13.016 7.449 -14.852 1 86.38 5 ASN B CA 1
ATOM 2306 C C . ASN B 1 5 ? -12.367 6.277 -14.125 1 86.38 5 ASN B C 1
ATOM 2308 O O . ASN B 1 5 ? -11.164 6.047 -14.266 1 86.38 5 ASN B O 1
ATOM 2312 N N . LEU B 1 6 ? -13.141 5.574 -13.352 1 91.69 6 LEU B N 1
ATOM 2313 C CA . LEU B 1 6 ? -12.641 4.379 -12.68 1 91.69 6 LEU B CA 1
ATOM 2314 C C . LEU B 1 6 ? -12.023 3.41 -13.688 1 91.69 6 LEU B C 1
ATOM 2316 O O . LEU B 1 6 ? -11.031 2.744 -13.383 1 91.69 6 LEU B O 1
ATOM 2320 N N . LYS B 1 7 ? -12.609 3.408 -14.844 1 93.69 7 LYS B N 1
ATOM 2321 C CA . LYS B 1 7 ? -12.117 2.555 -15.922 1 93.69 7 LYS B CA 1
ATOM 2322 C C . LYS B 1 7 ? -10.648 2.846 -16.219 1 93.69 7 LYS B C 1
ATOM 2324 O O . LYS B 1 7 ? -9.867 1.927 -16.469 1 93.69 7 LYS B O 1
ATOM 2329 N N . ASP B 1 8 ? -10.297 4.098 -16.172 1 93.5 8 ASP B N 1
ATOM 2330 C CA . ASP B 1 8 ? -8.93 4.488 -16.469 1 93.5 8 ASP B CA 1
ATOM 2331 C C . ASP B 1 8 ? -7.957 3.947 -15.422 1 93.5 8 ASP B C 1
ATOM 2333 O O . ASP B 1 8 ? -6.84 3.537 -15.758 1 93.5 8 ASP B O 1
ATOM 2337 N N . TYR B 1 9 ? -8.359 3.98 -14.188 1 93.62 9 TYR B N 1
ATOM 2338 C CA . TYR B 1 9 ? -7.539 3.4 -13.125 1 93.62 9 TYR B CA 1
ATOM 2339 C C . TYR B 1 9 ? -7.289 1.919 -13.383 1 93.62 9 TYR B C 1
ATOM 2341 O O . TYR B 1 9 ? -6.141 1.467 -13.359 1 93.62 9 TYR B O 1
ATOM 2349 N N . VAL B 1 10 ? -8.336 1.22 -13.68 1 96.62 10 VAL B N 1
ATOM 2350 C CA . VAL B 1 10 ? -8.258 -0.23 -13.828 1 96.62 10 VAL B CA 1
ATOM 2351 C C . VAL B 1 10 ? -7.449 -0.581 -15.07 1 96.62 10 VAL B C 1
ATOM 2353 O O . VAL B 1 10 ? -6.664 -1.533 -15.062 1 96.62 10 VAL B O 1
ATOM 2356 N N . LEU B 1 11 ? -7.602 0.161 -16.109 1 95.94 11 LEU B N 1
ATOM 2357 C CA . LEU B 1 11 ? -6.828 -0.077 -17.328 1 95.94 11 LEU B CA 1
ATOM 2358 C C . LEU B 1 11 ? -5.336 0.103 -17.062 1 95.94 11 LEU B C 1
ATOM 2360 O O . LEU B 1 11 ? -4.512 -0.62 -17.641 1 95.94 11 LEU B O 1
ATOM 2364 N N . LYS B 1 12 ? -5.008 1.065 -16.219 1 95.88 12 LYS B N 1
ATOM 2365 C CA . LYS B 1 12 ? -3.605 1.256 -15.852 1 95.88 12 LYS B CA 1
ATOM 2366 C C . LYS B 1 12 ? -3.072 0.064 -15.062 1 95.88 12 LYS B C 1
ATOM 2368 O O . LYS B 1 12 ? -1.909 -0.315 -15.211 1 95.88 12 LYS B O 1
ATOM 2373 N N . TRP B 1 13 ? -3.904 -0.46 -14.234 1 97.38 13 TRP B N 1
ATOM 2374 C CA . TRP B 1 13 ? -3.496 -1.646 -13.492 1 97.38 13 TRP B CA 1
ATOM 2375 C C . TRP B 1 13 ? -3.26 -2.824 -14.43 1 97.38 13 TRP B C 1
ATOM 2377 O O . TRP B 1 13 ? -2.287 -3.564 -14.273 1 97.38 13 TRP B O 1
ATOM 2387 N N . PHE B 1 14 ? -4.137 -3.006 -15.461 1 97 14 PHE B N 1
ATOM 2388 C CA . PHE B 1 14 ? -3.961 -4.047 -16.469 1 97 14 PHE B CA 1
ATOM 2389 C C . PHE B 1 14 ? -2.67 -3.834 -17.25 1 97 14 PHE B C 1
ATOM 2391 O O . PHE B 1 14 ? -1.932 -4.785 -17.516 1 97 14 PHE B O 1
ATOM 2398 N N . ALA B 1 15 ? -2.428 -2.598 -17.547 1 96 15 ALA B N 1
ATOM 2399 C CA . ALA B 1 15 ? -1.229 -2.279 -18.328 1 96 15 ALA B CA 1
ATOM 2400 C C . ALA B 1 15 ? 0.035 -2.609 -17.531 1 96 15 ALA B C 1
ATOM 2402 O O . ALA B 1 15 ? 1.044 -3.02 -18.109 1 96 15 ALA B O 1
ATOM 2403 N N . GLU B 1 16 ? 0.003 -2.398 -16.297 1 95.25 16 GLU B N 1
ATOM 2404 C CA . GLU B 1 16 ? 1.137 -2.734 -15.438 1 95.25 16 GLU B CA 1
ATOM 2405 C C . GLU B 1 16 ? 1.308 -4.246 -15.312 1 95.25 16 GLU B C 1
ATOM 2407 O O . GLU B 1 16 ? 2.428 -4.758 -15.383 1 95.25 16 GLU B O 1
ATOM 2412 N N . ASP B 1 17 ? 0.19 -4.977 -15.156 1 95.69 17 ASP B N 1
ATOM 2413 C CA . ASP B 1 17 ? 0.233 -6.398 -14.828 1 95.69 17 ASP B CA 1
ATOM 2414 C C . ASP B 1 17 ? 0.397 -7.25 -16.094 1 95.69 17 ASP B C 1
ATOM 2416 O O . ASP B 1 17 ? 0.815 -8.406 -16.016 1 95.69 17 ASP B O 1
ATOM 2420 N N . CYS B 1 18 ? 0.017 -6.711 -17.219 1 94.25 18 CYS B N 1
ATOM 2421 C CA . CYS B 1 18 ? 0.171 -7.363 -18.516 1 94.25 18 CYS B CA 1
ATOM 2422 C C . CYS B 1 18 ? 0.466 -6.34 -19.609 1 94.25 18 CYS B C 1
ATOM 2424 O O . CYS B 1 18 ? -0.395 -6.051 -20.438 1 94.25 18 CYS B O 1
ATOM 2426 N N . PRO B 1 19 ? 1.663 -5.871 -19.703 1 91.25 19 PRO B N 1
ATOM 2427 C CA . PRO B 1 19 ? 1.974 -4.738 -20.594 1 91.25 19 PRO B CA 1
ATOM 2428 C C . PRO B 1 19 ? 1.937 -5.109 -22.062 1 91.25 19 PRO B C 1
ATOM 2430 O O . PRO B 1 19 ? 1.691 -4.25 -22.922 1 91.25 19 PRO B O 1
ATOM 2433 N N . THR B 1 20 ? 2.209 -6.453 -22.406 1 90.19 20 THR B N 1
ATOM 2434 C CA . THR B 1 20 ? 2.193 -6.859 -23.797 1 90.19 20 THR B CA 1
ATOM 2435 C C . THR B 1 20 ? 1.313 -8.086 -24 1 90.19 20 THR B C 1
ATOM 2437 O O . THR B 1 20 ? 0.085 -7.992 -23.953 1 90.19 20 THR B O 1
ATOM 2440 N N . PHE B 1 21 ? 1.966 -9.227 -24.062 1 87.62 21 PHE B N 1
ATOM 2441 C CA . PHE B 1 21 ? 1.184 -10.414 -24.391 1 87.62 21 PHE B CA 1
ATOM 2442 C C . PHE B 1 21 ? 0.962 -11.273 -23.156 1 87.62 21 PHE B C 1
ATOM 2444 O O . PHE B 1 21 ? 1.835 -11.359 -22.281 1 87.62 21 PHE B O 1
ATOM 2451 N N . ASP B 1 22 ? -0.104 -11.875 -23.141 1 91.12 22 ASP B N 1
ATOM 2452 C CA . ASP B 1 22 ? -0.415 -12.883 -22.125 1 91.12 22 ASP B CA 1
ATOM 2453 C C . ASP B 1 22 ? -0.242 -14.289 -22.688 1 91.12 22 ASP B C 1
ATOM 2455 O O . ASP B 1 22 ? -1.215 -14.922 -23.109 1 91.12 22 ASP B O 1
ATOM 2459 N N . TYR B 1 23 ? 0.892 -14.828 -22.5 1 88.19 23 TYR B N 1
ATOM 2460 C CA . TYR B 1 23 ? 1.226 -16.125 -23.094 1 88.19 23 TYR B CA 1
ATOM 2461 C C . TYR B 1 23 ? 0.508 -17.25 -22.375 1 88.19 23 TYR B C 1
ATOM 2463 O O . TYR B 1 23 ? 0.152 -18.266 -22.984 1 88.19 23 TYR B O 1
ATOM 2471 N N . SER B 1 24 ? 0.392 -17.094 -21.078 1 91.06 24 SER B N 1
ATOM 2472 C CA . SER B 1 24 ? -0.36 -18.109 -20.328 1 91.06 24 SER B CA 1
ATOM 2473 C C . SER B 1 24 ? -1.802 -18.188 -20.828 1 91.06 24 SER B C 1
ATOM 2475 O O . SER B 1 24 ? -2.363 -19.281 -20.938 1 91.06 24 SER B O 1
ATOM 2477 N N . GLY B 1 25 ? -2.365 -17.047 -21.078 1 89.44 25 GLY B N 1
ATOM 2478 C CA . GLY B 1 25 ? -3.723 -16.984 -21.609 1 89.44 25 GLY B CA 1
ATOM 2479 C C . GLY B 1 25 ? -3.871 -17.688 -22.938 1 89.44 25 GLY B C 1
ATOM 2480 O O . GLY B 1 25 ? -4.891 -18.328 -23.203 1 89.44 25 GLY B O 1
ATOM 2481 N N . PHE B 1 26 ? -2.898 -17.5 -23.734 1 87.19 26 PHE B N 1
ATOM 2482 C CA . PHE B 1 26 ? -2.898 -18.172 -25.031 1 87.19 26 PHE B CA 1
ATOM 2483 C C . PHE B 1 26 ? -3.008 -19.672 -24.875 1 87.19 26 PHE B C 1
ATOM 2485 O O . PHE B 1 26 ? -3.705 -20.344 -25.641 1 87.19 26 PHE B O 1
ATOM 2492 N N . VAL B 1 27 ? -2.381 -20.219 -23.891 1 88 27 VAL B N 1
ATOM 2493 C CA . VAL B 1 27 ? -2.334 -21.656 -23.672 1 88 27 VAL B CA 1
ATOM 2494 C C . VAL B 1 27 ? -3.66 -22.141 -23.078 1 88 27 VAL B C 1
ATOM 2496 O O . VAL B 1 27 ? -4.188 -23.172 -23.469 1 88 27 VAL B O 1
ATOM 2499 N N . ILE B 1 28 ? -4.16 -21.453 -22.141 1 86.88 28 ILE B N 1
ATOM 2500 C CA . ILE B 1 28 ? -5.332 -21.844 -21.359 1 86.88 28 ILE B CA 1
ATOM 2501 C C . ILE B 1 28 ? -6.574 -21.812 -22.25 1 86.88 28 ILE B C 1
ATOM 2503 O O . ILE B 1 28 ? -7.453 -22.672 -22.125 1 86.88 28 ILE B O 1
ATOM 2507 N N . GLY B 1 29 ? -6.727 -20.875 -23.094 1 84.44 29 GLY B N 1
ATOM 2508 C CA . GLY B 1 29 ? -7.855 -20.781 -24.016 1 84.44 29 GLY B CA 1
ATOM 2509 C C . GLY B 1 29 ? -9.016 -19.984 -23.453 1 84.44 29 GLY B C 1
ATOM 2510 O O . GLY B 1 29 ? -8.852 -19.234 -22.484 1 84.44 29 GLY B O 1
ATOM 2511 N N . ASN B 1 30 ? -10.211 -20.109 -24.078 1 90.19 30 ASN B N 1
ATOM 2512 C CA . ASN B 1 30 ? -11.297 -19.172 -23.812 1 90.19 30 ASN B CA 1
ATOM 2513 C C . ASN B 1 30 ? -12.555 -19.891 -23.328 1 90.19 30 ASN B C 1
ATOM 2515 O O . ASN B 1 30 ? -13.656 -19.344 -23.391 1 90.19 30 ASN B O 1
ATOM 2519 N N . GLU B 1 31 ? -12.383 -21.016 -22.766 1 91.62 31 GLU B N 1
ATOM 2520 C CA . GLU B 1 31 ? -13.555 -21.734 -22.25 1 91.62 31 GLU B CA 1
ATOM 2521 C C . GLU B 1 31 ? -14.188 -20.969 -21.094 1 91.62 31 GLU B C 1
ATOM 2523 O O . GLU B 1 31 ? -13.484 -20.438 -20.234 1 91.62 31 GLU B O 1
ATOM 2528 N N . LYS B 1 32 ? -15.5 -21.016 -21.109 1 95.06 32 LYS B N 1
ATOM 2529 C CA . LYS B 1 32 ? -16.203 -20.344 -20.016 1 95.06 32 LYS B CA 1
ATOM 2530 C C . LYS B 1 32 ? -16.125 -21.172 -18.734 1 95.06 32 LYS B C 1
ATOM 2532 O O . LYS B 1 32 ? -16.406 -22.375 -18.75 1 95.06 32 LYS B O 1
ATOM 2537 N N . LYS B 1 33 ? -15.703 -20.562 -17.703 1 95.31 33 LYS B N 1
ATOM 2538 C CA . LYS B 1 33 ? -15.602 -21.188 -16.391 1 95.31 33 LYS B CA 1
ATOM 2539 C C . LYS B 1 33 ? -16.141 -20.281 -15.305 1 95.31 33 LYS B C 1
ATOM 2541 O O . LYS B 1 33 ? -16.422 -19.094 -15.547 1 95.31 33 LYS B O 1
ATOM 2546 N N . THR B 1 34 ? -16.391 -20.875 -14.203 1 97.44 34 THR B N 1
ATOM 2547 C CA . THR B 1 34 ? -16.766 -20.141 -13 1 97.44 34 THR B CA 1
ATOM 2548 C C . THR B 1 34 ? -15.688 -20.266 -11.93 1 97.44 34 THR B C 1
ATOM 2550 O O . THR B 1 34 ? -15.148 -21.359 -11.703 1 97.44 34 THR B O 1
ATOM 2553 N N . SER B 1 35 ? -15.328 -19.125 -11.398 1 97.62 35 SER B N 1
ATOM 2554 C CA . SER B 1 35 ? -14.438 -19.109 -10.242 1 97.62 35 SER B CA 1
ATOM 2555 C C . SER B 1 35 ? -15.164 -18.641 -8.984 1 97.62 35 SER B C 1
ATOM 2557 O O . SER B 1 35 ? -16.109 -17.844 -9.07 1 97.62 35 SER B O 1
ATOM 2559 N N . THR B 1 36 ? -14.727 -19.125 -7.844 1 98.31 36 THR B N 1
ATOM 2560 C CA . THR B 1 36 ? -15.344 -18.797 -6.562 1 98.31 36 THR B CA 1
ATOM 2561 C C . THR B 1 36 ? -14.398 -17.953 -5.715 1 98.31 36 THR B C 1
ATOM 2563 O O . THR B 1 36 ? -13.242 -18.328 -5.492 1 98.31 36 THR B O 1
ATOM 2566 N N . LEU B 1 37 ? -14.891 -16.812 -5.273 1 98.62 37 LEU B N 1
ATOM 2567 C CA . LEU B 1 37 ? -14.188 -15.953 -4.34 1 98.62 37 LEU B CA 1
ATOM 2568 C C . LEU B 1 37 ? -14.5 -16.328 -2.896 1 98.62 37 LEU B C 1
ATOM 2570 O O . LEU B 1 37 ? -15.672 -16.375 -2.504 1 98.62 37 LEU B O 1
ATOM 2574 N N . SER B 1 38 ? -13.484 -16.578 -2.121 1 98.31 38 SER B N 1
ATOM 2575 C CA . SER B 1 38 ? -13.703 -16.984 -0.737 1 98.31 38 SER B CA 1
ATOM 2576 C C . SER B 1 38 ? -12.703 -16.312 0.201 1 98.31 38 SER B C 1
ATOM 2578 O O . SER B 1 38 ? -11.711 -15.742 -0.249 1 98.31 38 SER B O 1
ATOM 2580 N N . ILE B 1 39 ? -13.07 -16.375 1.471 1 97.69 39 ILE B N 1
ATOM 2581 C CA . ILE B 1 39 ? -12.234 -15.773 2.502 1 97.69 39 ILE B CA 1
ATOM 2582 C C . ILE B 1 39 ? -12.203 -16.672 3.732 1 97.69 39 ILE B C 1
ATOM 2584 O O . ILE B 1 39 ? -13.133 -17.453 3.963 1 97.69 39 ILE B O 1
ATOM 2588 N N . LYS B 1 40 ? -11.141 -16.516 4.465 1 95.69 40 LYS B N 1
ATOM 2589 C CA . LYS B 1 40 ? -10.992 -17.344 5.66 1 95.69 40 LYS B CA 1
ATOM 2590 C C . LYS B 1 40 ? -10.945 -16.484 6.922 1 95.69 40 LYS B C 1
ATOM 2592 O O . LYS B 1 40 ? -10.836 -17.016 8.031 1 95.69 40 LYS B O 1
ATOM 2597 N N . SER B 1 41 ? -10.891 -15.219 6.781 1 96.19 41 SER B N 1
ATOM 2598 C CA . SER B 1 41 ? -10.82 -14.32 7.926 1 96.19 41 SER B CA 1
ATOM 2599 C C . SER B 1 41 ? -12.023 -13.383 7.973 1 96.19 41 SER B C 1
ATOM 2601 O O . SER B 1 41 ? -12.523 -12.961 6.93 1 96.19 41 SER B O 1
ATOM 2603 N N . SER B 1 42 ? -12.484 -13.047 9.195 1 98 42 SER B N 1
ATOM 2604 C CA . SER B 1 42 ? -13.539 -12.047 9.352 1 98 42 SER B CA 1
ATOM 2605 C C . SER B 1 42 ? -13.07 -10.672 8.891 1 98 42 SER B C 1
ATOM 2607 O O . SER B 1 42 ? -11.898 -10.328 9.031 1 98 42 SER B O 1
ATOM 2609 N N . CYS B 1 43 ? -14.047 -9.945 8.367 1 98.5 43 CYS B N 1
ATOM 2610 C CA . CYS B 1 43 ? -13.656 -8.648 7.824 1 98.5 43 CYS B CA 1
ATOM 2611 C C . CYS B 1 43 ? -14.883 -7.777 7.57 1 98.5 43 CYS B C 1
ATOM 2613 O O . CYS B 1 43 ? -16.016 -8.211 7.797 1 98.5 43 CYS B O 1
ATOM 2615 N N . VAL B 1 44 ? -14.656 -6.539 7.238 1 98.81 44 VAL B N 1
ATOM 2616 C CA . VAL B 1 44 ? -15.633 -5.66 6.602 1 98.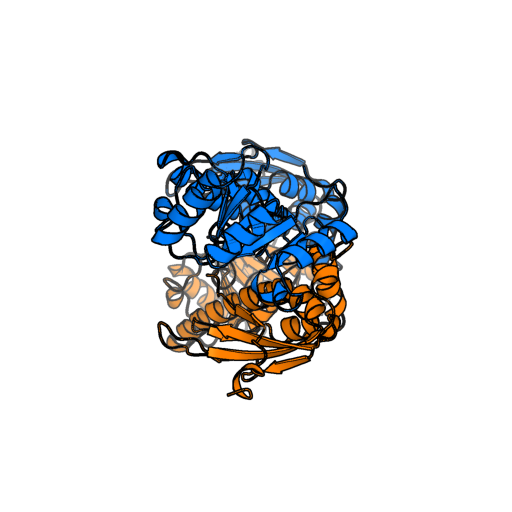81 44 VAL B CA 1
ATOM 2617 C C . VAL B 1 44 ? -15.367 -5.605 5.098 1 98.81 44 VAL B C 1
ATOM 2619 O O . VAL B 1 44 ? -14.336 -5.082 4.66 1 98.81 44 VAL B O 1
ATOM 2622 N N . LEU B 1 45 ? -16.328 -6.121 4.355 1 98.81 45 LEU B N 1
ATOM 2623 C CA . LEU B 1 45 ? -16.125 -6.227 2.914 1 98.81 45 LEU B CA 1
ATOM 2624 C C . LEU B 1 45 ? -16.094 -4.844 2.268 1 98.81 45 LEU B C 1
ATOM 2626 O O . LEU B 1 45 ? -17.016 -4.047 2.449 1 98.81 45 LEU B O 1
ATOM 2630 N N . ALA B 1 46 ? -15.008 -4.547 1.554 1 98.81 46 ALA B N 1
ATOM 2631 C CA . ALA B 1 46 ? -14.875 -3.283 0.833 1 98.81 46 ALA B CA 1
ATOM 2632 C C . ALA B 1 46 ? -14.094 -3.475 -0.465 1 98.81 46 ALA B C 1
ATOM 2634 O O . ALA B 1 46 ? -13.18 -4.301 -0.533 1 98.81 46 ALA B O 1
ATOM 2635 N N . GLY B 1 47 ? -14.453 -2.688 -1.475 1 98.5 47 GLY B N 1
ATOM 2636 C CA . GLY B 1 47 ? -13.75 -2.729 -2.748 1 98.5 47 GLY B CA 1
ATOM 2637 C C . GLY B 1 47 ? -14.531 -3.439 -3.838 1 98.5 47 GLY B C 1
ATOM 2638 O O . GLY B 1 47 ? -13.992 -3.727 -4.906 1 98.5 47 GLY B O 1
ATOM 2639 N N . VAL B 1 48 ? -15.773 -3.701 -3.604 1 98.44 48 VAL B N 1
ATOM 2640 C CA . VAL B 1 48 ? -16.656 -4.41 -4.523 1 98.44 48 VAL B CA 1
ATOM 2641 C C . VAL B 1 48 ? -16.672 -3.693 -5.871 1 98.44 48 VAL B C 1
ATOM 2643 O O . VAL B 1 48 ? -16.516 -4.32 -6.922 1 98.44 48 VAL B O 1
ATOM 2646 N N . PRO B 1 49 ? -16.781 -2.348 -5.895 1 97.94 49 PRO B N 1
ATOM 2647 C CA . PRO B 1 49 ? -16.844 -1.672 -7.191 1 97.94 49 PRO B CA 1
ATOM 2648 C C . PRO B 1 49 ? -15.562 -1.854 -8.008 1 97.94 49 PRO B C 1
ATOM 2650 O O . PRO B 1 49 ? -15.617 -1.943 -9.234 1 97.94 49 PRO B O 1
ATOM 2653 N N . PHE B 1 50 ? -14.43 -1.848 -7.328 1 98.44 50 PHE B N 1
ATOM 2654 C CA . PHE B 1 50 ? -13.164 -2.025 -8.023 1 98.44 50 PHE B CA 1
ATOM 2655 C C . PHE B 1 50 ? -13.039 -3.441 -8.578 1 98.44 50 PHE B C 1
ATOM 2657 O O . PHE B 1 50 ? -12.641 -3.631 -9.727 1 98.44 50 PHE B O 1
ATOM 2664 N N . PHE B 1 51 ? -13.406 -4.41 -7.734 1 98.69 51 PHE B N 1
ATOM 2665 C CA . PHE B 1 51 ? -13.414 -5.812 -8.133 1 98.69 51 PHE B CA 1
ATOM 2666 C C . PHE B 1 51 ? -14.312 -6.023 -9.352 1 98.69 51 PHE B C 1
ATOM 2668 O O . PHE B 1 51 ? -13.906 -6.652 -10.328 1 98.69 51 PHE B O 1
ATOM 2675 N N . ASP B 1 52 ? -15.461 -5.438 -9.344 1 98.5 52 ASP B N 1
ATOM 2676 C CA . ASP B 1 52 ? -16.422 -5.535 -10.43 1 98.5 52 ASP B CA 1
ATOM 2677 C C . ASP B 1 52 ? -15.875 -4.914 -11.711 1 98.5 52 ASP B C 1
ATOM 2679 O O . ASP B 1 52 ? -16.047 -5.473 -12.805 1 98.5 52 ASP B O 1
ATOM 2683 N N . LYS B 1 53 ? -15.258 -3.785 -11.562 1 98.25 53 LYS B N 1
ATOM 2684 C CA . LYS B 1 53 ? -14.758 -3.086 -12.742 1 98.25 53 LYS B CA 1
ATOM 2685 C C . LYS B 1 53 ? -13.633 -3.867 -13.414 1 98.25 53 LYS B C 1
ATOM 2687 O O . LYS B 1 53 ? -13.555 -3.922 -14.641 1 98.25 53 LYS B O 1
ATOM 2692 N N . VAL B 1 54 ? -12.758 -4.469 -12.602 1 98.56 54 VAL B N 1
ATOM 2693 C CA . VAL B 1 54 ? -11.695 -5.297 -13.156 1 98.56 54 VAL B CA 1
ATOM 2694 C C . VAL B 1 54 ? -12.297 -6.414 -14.008 1 98.56 54 VAL B C 1
ATOM 2696 O O . VAL B 1 54 ? -11.914 -6.598 -15.164 1 98.56 54 VAL B O 1
ATOM 2699 N N . PHE B 1 55 ? -13.25 -7.105 -13.469 1 98.56 55 PHE B N 1
ATOM 2700 C CA . PHE B 1 55 ? -13.766 -8.281 -14.156 1 98.56 55 PHE B CA 1
ATOM 2701 C C . PHE B 1 55 ? -14.719 -7.883 -15.273 1 98.56 55 PHE B C 1
ATOM 2703 O O . PHE B 1 55 ? -14.812 -8.562 -16.297 1 98.56 55 PHE B O 1
ATOM 2710 N N . SER B 1 56 ? -15.398 -6.758 -15.125 1 98.12 56 SER B N 1
ATOM 2711 C CA . SER B 1 56 ? -16.188 -6.246 -16.234 1 98.12 56 SER B CA 1
ATOM 2712 C C . SER B 1 56 ? -15.312 -5.961 -17.453 1 98.12 56 SER B C 1
ATOM 2714 O O . SER B 1 56 ? -15.664 -6.316 -18.578 1 98.12 56 SER B O 1
ATOM 2716 N N . LEU B 1 57 ? -14.188 -5.379 -17.281 1 97.38 57 LEU B N 1
ATOM 2717 C CA . LEU B 1 57 ? -13.266 -5.062 -18.359 1 97.38 57 LEU B CA 1
ATOM 2718 C C . LEU B 1 57 ? -12.633 -6.328 -18.922 1 97.38 57 LEU B C 1
ATOM 2720 O O . LEU B 1 57 ? -12.148 -6.332 -20.062 1 97.38 57 LEU B O 1
ATOM 2724 N N . ALA B 1 58 ? -12.641 -7.367 -18.141 1 96.69 58 ALA B N 1
ATOM 2725 C CA . ALA B 1 58 ? -12.117 -8.656 -18.594 1 96.69 58 ALA B CA 1
ATOM 2726 C C . ALA B 1 58 ? -13.227 -9.523 -19.172 1 96.69 58 ALA B C 1
ATOM 2728 O O . ALA B 1 58 ? -13.055 -10.727 -19.344 1 96.69 58 ALA B O 1
ATOM 2729 N N . ASP B 1 59 ? -14.391 -8.945 -19.391 1 96.75 59 ASP B N 1
ATOM 2730 C CA . ASP B 1 59 ? -15.531 -9.625 -20 1 96.75 59 ASP B CA 1
ATOM 2731 C C . ASP B 1 59 ? -16.016 -10.773 -19.125 1 96.75 59 ASP B C 1
ATOM 2733 O O . ASP B 1 59 ? -16.297 -11.867 -19.609 1 96.75 59 ASP B O 1
ATOM 2737 N N . CYS B 1 60 ? -15.992 -10.586 -17.859 1 98.25 60 CYS B N 1
ATOM 2738 C CA . CYS B 1 60 ? -16.516 -11.539 -16.891 1 98.25 60 CYS B CA 1
ATOM 2739 C C . CYS B 1 60 ? -17.656 -10.938 -16.094 1 98.25 60 CYS B C 1
ATOM 2741 O O . CYS B 1 60 ? -17.844 -9.719 -16.094 1 98.25 60 CYS B O 1
ATOM 2743 N N . GLU B 1 61 ? -18.422 -11.797 -15.469 1 98.5 61 GLU B N 1
ATOM 2744 C CA . GLU B 1 61 ? -19.562 -11.391 -14.664 1 98.5 61 GLU B CA 1
ATOM 2745 C C . GLU B 1 61 ? -19.391 -11.82 -13.211 1 98.5 61 GLU B C 1
ATOM 2747 O O . GLU B 1 61 ? -19.062 -12.977 -12.938 1 98.5 61 GLU B O 1
ATOM 2752 N N . VAL B 1 62 ? -19.656 -10.891 -12.328 1 98.75 62 VAL B N 1
ATOM 2753 C CA . VAL B 1 62 ? -19.516 -11.164 -10.906 1 98.75 62 VAL B CA 1
ATOM 2754 C C . VAL B 1 62 ? -20.891 -11.266 -10.25 1 98.75 62 VAL B C 1
ATOM 2756 O O . VAL B 1 62 ? -21.781 -10.453 -10.531 1 98.75 62 VAL B O 1
ATOM 2759 N N . LYS B 1 63 ? -21.109 -12.234 -9.461 1 98.69 63 LYS B N 1
ATOM 2760 C CA . LYS B 1 63 ? -22.297 -12.367 -8.625 1 98.69 63 LYS B CA 1
ATOM 2761 C C . LYS B 1 63 ? -21.922 -12.422 -7.148 1 98.69 63 LYS B C 1
ATOM 2763 O O . LYS B 1 63 ? -21.344 -13.414 -6.684 1 98.69 63 LYS B O 1
ATOM 2768 N N . TRP B 1 64 ? -22.328 -11.43 -6.414 1 98.69 64 TRP B N 1
ATOM 2769 C CA . TRP B 1 64 ? -21.969 -11.312 -5.008 1 98.69 64 TRP B CA 1
ATOM 2770 C C . TRP B 1 64 ? -23.047 -11.93 -4.113 1 98.69 64 TRP B C 1
ATOM 2772 O O . TRP B 1 64 ? -24.234 -11.805 -4.387 1 98.69 64 TRP B O 1
ATOM 2782 N N . MET B 1 65 ? -22.641 -12.523 -2.994 1 98.31 65 MET B N 1
ATOM 2783 C CA . MET B 1 65 ? -23.531 -13.031 -1.957 1 98.31 65 MET B CA 1
ATOM 2784 C C . MET B 1 65 ? -23.609 -12.055 -0.79 1 98.31 65 MET B C 1
ATOM 2786 O O . MET B 1 65 ? -24.453 -12.211 0.097 1 98.31 65 MET B O 1
ATOM 2790 N N . PHE B 1 66 ? -22.75 -11.094 -0.756 1 98.31 66 PHE B N 1
ATOM 2791 C CA . PHE B 1 66 ? -22.688 -10.047 0.258 1 98.31 66 PHE B CA 1
ATOM 2792 C C . PHE B 1 66 ? -22.594 -8.672 -0.388 1 98.31 66 PHE B C 1
ATOM 2794 O O . PHE B 1 66 ? -22.281 -8.555 -1.572 1 98.31 66 PHE B O 1
ATOM 2801 N N . LYS B 1 67 ? -22.891 -7.707 0.408 1 97.69 67 LYS B N 1
ATOM 2802 C CA . LYS B 1 67 ? -22.875 -6.34 -0.1 1 97.69 67 LYS B CA 1
ATOM 2803 C C . LYS B 1 67 ? -21.672 -5.57 0.435 1 97.69 67 LYS B C 1
ATOM 2805 O O . LYS B 1 67 ? -21.109 -5.938 1.462 1 97.69 67 LYS B O 1
ATOM 2810 N N . GLU B 1 68 ? -21.344 -4.527 -0.296 1 97.81 68 GLU B N 1
ATOM 2811 C CA . GLU B 1 68 ? -20.328 -3.58 0.154 1 97.81 68 GLU B CA 1
ATOM 2812 C C . GLU B 1 68 ? -20.625 -3.096 1.572 1 97.81 68 GLU B C 1
ATOM 2814 O O . GLU B 1 68 ? -21.75 -2.697 1.881 1 97.81 68 GLU B O 1
ATOM 2819 N N . GLY B 1 69 ? -19.625 -3.178 2.434 1 98.12 69 GLY B N 1
ATOM 2820 C CA . GLY B 1 69 ? -19.766 -2.664 3.787 1 98.12 69 GLY B CA 1
ATOM 2821 C C . GLY B 1 69 ? -20.234 -3.709 4.777 1 98.12 69 GLY B C 1
ATOM 2822 O O . GLY B 1 69 ? -20.219 -3.479 5.988 1 98.12 69 GLY B O 1
ATOM 2823 N N . ASP B 1 70 ? -20.625 -4.875 4.312 1 98.38 70 ASP B N 1
ATOM 2824 C CA . ASP B 1 70 ? -21.078 -5.938 5.203 1 98.38 70 ASP B CA 1
ATOM 2825 C C . ASP B 1 70 ? -19.969 -6.395 6.137 1 98.38 70 ASP B C 1
ATOM 2827 O O . ASP B 1 70 ? -18.812 -6.527 5.715 1 98.38 70 ASP B O 1
ATOM 2831 N N . SER B 1 71 ? -20.312 -6.594 7.383 1 98.19 71 SER B N 1
ATOM 2832 C CA . SER B 1 71 ? -19.438 -7.301 8.312 1 98.19 71 SER B CA 1
ATOM 2833 C C . SER B 1 71 ? -19.531 -8.812 8.117 1 98.19 71 SER B C 1
ATOM 2835 O O . SER B 1 71 ? -20.578 -9.406 8.344 1 98.19 71 SER B O 1
ATOM 2837 N N . ILE B 1 72 ? -18.484 -9.359 7.699 1 97.94 72 ILE B N 1
ATOM 2838 C CA . ILE B 1 72 ? -18.422 -10.789 7.418 1 97.94 72 ILE B CA 1
ATOM 2839 C C . ILE B 1 72 ? -17.766 -11.516 8.594 1 97.94 72 ILE B C 1
ATOM 2841 O O . ILE B 1 72 ? -16.656 -11.172 9 1 97.94 72 ILE B O 1
ATOM 2845 N N . SER B 1 73 ? -18.438 -12.445 9.133 1 97.56 73 SER B N 1
ATOM 2846 C CA . SER B 1 73 ? -17.906 -13.289 10.203 1 97.56 73 SER B CA 1
ATOM 2847 C C . SER B 1 73 ? -17.547 -14.68 9.68 1 97.56 73 SER B C 1
ATOM 2849 O O . SER B 1 73 ? -18.391 -15.359 9.094 1 97.56 73 SER B O 1
ATOM 2851 N N . VAL B 1 74 ? -16.375 -15.062 9.875 1 97 74 VAL B N 1
ATOM 2852 C CA . VAL B 1 74 ? -15.922 -16.391 9.453 1 97 74 VAL B CA 1
ATOM 2853 C C . VAL B 1 74 ? -15.445 -17.172 10.664 1 97 74 VAL B C 1
ATOM 2855 O O . VAL B 1 74 ? -14.641 -16.688 11.461 1 97 74 VAL B O 1
ATOM 2858 N N . GLU B 1 75 ? -15.898 -18.391 10.812 1 94.69 75 GLU B N 1
ATOM 2859 C CA . GLU B 1 75 ? -15.453 -19.266 11.891 1 94.69 75 GLU B CA 1
ATOM 2860 C C . GLU B 1 75 ? -14.008 -19.734 11.672 1 94.69 75 GLU B C 1
ATOM 2862 O O . GLU B 1 75 ? -13.562 -19.859 10.523 1 94.69 75 GLU B O 1
ATOM 2867 N N . PRO B 1 76 ? -13.32 -19.906 12.773 1 90.31 76 PRO B N 1
ATOM 2868 C CA . PRO B 1 76 ? -11.945 -20.391 12.625 1 90.31 76 PRO B CA 1
ATOM 2869 C C . PRO B 1 76 ? -11.859 -21.641 11.758 1 90.31 76 PRO B C 1
ATOM 2871 O O . PRO B 1 76 ? -12.727 -22.516 11.844 1 90.31 76 PRO B O 1
ATOM 2874 N N . ASP B 1 77 ? -10.875 -21.719 10.898 1 89.56 77 ASP B N 1
ATOM 2875 C CA . ASP B 1 77 ? -10.594 -22.859 10.047 1 89.56 77 ASP B CA 1
ATOM 2876 C C . ASP B 1 77 ? -11.734 -23.109 9.062 1 89.56 77 ASP B C 1
ATOM 2878 O O . ASP B 1 77 ? -12.008 -24.25 8.695 1 89.56 77 ASP B O 1
ATOM 2882 N N . SER B 1 78 ? -12.484 -22.109 8.883 1 92.81 78 SER B N 1
ATOM 2883 C CA . SER B 1 78 ? -13.539 -22.203 7.883 1 92.81 78 SER B CA 1
ATOM 2884 C C . SER B 1 78 ? -13.312 -21.219 6.742 1 92.81 78 SER B C 1
ATOM 2886 O O . SER B 1 78 ? -12.383 -20.406 6.793 1 92.81 78 SER B O 1
ATOM 2888 N N . ARG B 1 79 ? -14.07 -21.469 5.723 1 95.06 79 ARG B N 1
ATOM 2889 C CA . ARG B 1 79 ? -14.047 -20.594 4.555 1 95.06 79 ARG B CA 1
ATOM 2890 C C . ARG B 1 79 ? -15.453 -20.141 4.188 1 95.06 79 ARG B C 1
ATOM 2892 O O . ARG B 1 79 ? -16.406 -20.906 4.316 1 95.06 79 ARG B O 1
ATOM 2899 N N . LEU B 1 80 ? -15.578 -18.922 3.793 1 97.56 80 LEU B N 1
ATOM 2900 C CA . LEU B 1 80 ? -16.859 -18.391 3.377 1 97.56 80 LEU B CA 1
ATOM 2901 C C . LEU B 1 80 ? -16.812 -17.906 1.93 1 97.56 80 LEU B C 1
ATOM 2903 O O . LEU B 1 80 ? -15.859 -17.234 1.53 1 97.56 80 LEU B O 1
ATOM 2907 N N . VAL B 1 81 ? -17.781 -18.312 1.161 1 98.12 81 VAL B N 1
ATOM 2908 C CA . VAL B 1 81 ? -17.875 -17.875 -0.228 1 98.12 81 VAL B CA 1
ATOM 2909 C C . VAL B 1 81 ? -18.531 -16.5 -0.292 1 98.12 81 VAL B C 1
ATOM 2911 O O . VAL B 1 81 ? -19.609 -16.281 0.279 1 98.12 81 VAL B O 1
ATOM 2914 N N . LEU B 1 82 ? -17.953 -15.625 -0.986 1 98.5 82 LEU B N 1
ATOM 2915 C CA . LEU B 1 82 ? -18.438 -14.25 -1.027 1 98.5 82 LEU B CA 1
ATOM 2916 C C . LEU B 1 82 ? -19.062 -13.938 -2.383 1 98.5 82 LEU B C 1
ATOM 2918 O O . LEU B 1 82 ? -19.953 -13.078 -2.484 1 98.5 82 LEU B O 1
ATOM 2922 N N . ALA B 1 83 ? -18.516 -14.57 -3.434 1 98.69 83 ALA B N 1
ATOM 2923 C CA . ALA B 1 83 ? -18.969 -14.266 -4.793 1 98.69 83 ALA B CA 1
ATOM 2924 C C . ALA B 1 83 ? -18.516 -15.344 -5.773 1 98.69 83 ALA B C 1
ATOM 2926 O O . ALA B 1 83 ? -17.688 -16.203 -5.434 1 98.69 83 ALA B O 1
ATOM 2927 N N . THR B 1 84 ? -19.109 -15.352 -6.895 1 98.69 84 THR B N 1
ATOM 2928 C CA . THR B 1 84 ? -18.641 -16.125 -8.047 1 98.69 84 THR B CA 1
ATOM 2929 C C . THR B 1 84 ? -18.359 -15.203 -9.227 1 98.69 84 THR B C 1
ATOM 2931 O O . THR B 1 84 ? -18.969 -14.141 -9.359 1 98.69 84 THR B O 1
ATOM 2934 N N . VAL B 1 85 ? -17.422 -15.555 -9.992 1 98.62 85 VAL B N 1
ATOM 2935 C CA . VAL B 1 85 ? -17.047 -14.852 -11.211 1 98.62 85 VAL B CA 1
ATOM 2936 C C . VAL B 1 85 ? -17.125 -15.805 -12.398 1 98.62 85 VAL B C 1
ATOM 2938 O O . VAL B 1 85 ? -16.5 -16.875 -12.391 1 98.62 85 VAL B O 1
ATOM 2941 N N . LYS B 1 86 ? -17.828 -15.398 -13.398 1 98.5 86 LYS B N 1
ATOM 2942 C CA . LYS B 1 86 ? -18 -16.234 -14.57 1 98.5 86 LYS B CA 1
ATOM 2943 C C . LYS B 1 86 ? -17.5 -15.539 -15.836 1 98.5 86 LYS B C 1
ATOM 2945 O O . LYS B 1 86 ? -17.719 -14.344 -16.016 1 98.5 86 LYS B O 1
ATOM 2950 N N . GLY B 1 87 ? -16.766 -16.281 -16.656 1 97.5 87 GLY B N 1
ATOM 2951 C CA . GLY B 1 87 ? -16.25 -15.766 -17.922 1 97.5 87 GLY B CA 1
ATOM 2952 C C . GLY B 1 87 ? -15.195 -16.656 -18.547 1 97.5 87 GLY B C 1
ATOM 2953 O O . GLY B 1 87 ? -14.984 -17.781 -18.078 1 97.5 87 GLY B O 1
ATOM 2954 N N . PRO B 1 88 ? -14.641 -16.219 -19.672 1 95.75 88 PRO B N 1
ATOM 2955 C CA . PRO B 1 88 ? -13.539 -17 -20.25 1 95.75 88 PRO B CA 1
ATOM 2956 C C . PRO B 1 88 ? -12.391 -17.203 -19.266 1 95.75 88 PRO B C 1
ATOM 2958 O O . PRO B 1 88 ? -11.977 -16.266 -18.578 1 95.75 88 PRO B O 1
ATOM 2961 N N . LEU B 1 89 ? -11.906 -18.422 -19.172 1 94.12 89 LEU B N 1
ATOM 2962 C CA . LEU B 1 89 ? -10.898 -18.781 -18.172 1 94.12 89 LEU B CA 1
ATOM 2963 C C . LEU B 1 89 ? -9.672 -17.875 -18.297 1 94.12 89 LEU B C 1
ATOM 2965 O O . LEU B 1 89 ? -9.148 -17.406 -17.281 1 94.12 89 LEU B O 1
ATOM 2969 N N . ARG B 1 90 ? -9.219 -17.656 -19.531 1 94.06 90 ARG B N 1
ATOM 2970 C CA . ARG B 1 90 ? -8.039 -16.812 -19.719 1 94.06 90 ARG B CA 1
ATOM 2971 C C . ARG B 1 90 ? -8.273 -15.414 -19.156 1 94.06 90 ARG B C 1
ATOM 2973 O O . ARG B 1 90 ? -7.352 -14.789 -18.625 1 94.06 90 ARG B O 1
ATOM 2980 N N . LYS B 1 91 ? -9.469 -14.883 -19.281 1 96.19 91 LYS B N 1
ATOM 2981 C CA . LYS B 1 91 ? -9.805 -13.547 -18.797 1 96.19 91 LYS B CA 1
ATOM 2982 C C . LYS B 1 91 ? -10 -13.531 -17.281 1 96.19 91 LYS B C 1
ATOM 2984 O O . LYS B 1 91 ? -9.672 -12.547 -16.625 1 96.19 91 LYS B O 1
ATOM 2989 N N . LEU B 1 92 ? -10.57 -14.633 -16.766 1 96.62 92 LEU B N 1
ATOM 2990 C CA . LEU B 1 92 ? -10.648 -14.797 -15.312 1 96.62 92 LEU B CA 1
ATOM 2991 C C . LEU B 1 92 ? -9.266 -14.711 -14.68 1 96.62 92 LEU B C 1
ATOM 2993 O O . LEU B 1 92 ? -9.07 -14 -13.695 1 96.62 92 LEU B O 1
ATOM 2997 N N . LEU B 1 93 ? -8.352 -15.406 -15.281 1 95.56 93 LEU B N 1
ATOM 2998 C CA . LEU B 1 93 ? -6.992 -15.461 -14.75 1 95.56 93 LEU B CA 1
ATOM 2999 C C . LEU B 1 93 ? -6.27 -14.141 -14.969 1 95.56 93 LEU B C 1
ATOM 3001 O O . LEU B 1 93 ? -5.445 -13.727 -14.148 1 95.56 93 LEU B O 1
ATOM 3005 N N . LEU B 1 94 ? -6.617 -13.453 -16.062 1 95.62 94 LEU B N 1
ATOM 3006 C CA . LEU B 1 94 ? -6.039 -12.148 -16.391 1 95.62 94 LEU B CA 1
ATOM 3007 C C . LEU B 1 94 ? -6.387 -11.125 -15.305 1 95.62 94 LEU B C 1
ATOM 3009 O O . LEU B 1 94 ? -5.543 -10.312 -14.922 1 95.62 94 LEU B O 1
ATOM 3013 N N . GLY B 1 95 ? -7.605 -11.109 -14.844 1 97.56 95 GLY B N 1
ATOM 3014 C CA . GLY B 1 95 ? -8.07 -10.117 -13.891 1 97.56 95 GLY B CA 1
ATOM 3015 C C . GLY B 1 95 ? -7.855 -10.523 -12.445 1 97.56 95 GLY B C 1
ATOM 3016 O O . GLY B 1 95 ? -7.934 -9.688 -11.547 1 97.56 95 GLY B O 1
ATOM 3017 N N . LYS B 1 96 ? -7.527 -11.75 -12.18 1 97.81 96 LYS B N 1
ATOM 3018 C CA . LYS B 1 96 ? -7.555 -12.352 -10.852 1 97.81 96 LYS B CA 1
ATOM 3019 C C . LYS B 1 96 ? -6.621 -11.609 -9.898 1 97.81 96 LYS B C 1
ATOM 3021 O O . LYS B 1 96 ? -7.059 -11.117 -8.859 1 97.81 96 LYS B O 1
ATOM 3026 N N . ARG B 1 97 ? -5.352 -11.523 -10.266 1 97.44 97 ARG B N 1
ATOM 3027 C CA . ARG B 1 97 ? -4.363 -10.961 -9.352 1 97.44 97 ARG B CA 1
ATOM 3028 C C . ARG B 1 97 ? -4.664 -9.5 -9.055 1 97.44 97 ARG B C 1
ATOM 3030 O O . ARG B 1 97 ? -4.598 -9.062 -7.902 1 97.44 97 ARG B O 1
ATOM 3037 N N . ILE B 1 98 ? -5.008 -8.734 -10.039 1 98.25 98 ILE B N 1
ATOM 3038 C CA . ILE B 1 98 ? -5.336 -7.32 -9.867 1 98.25 98 ILE B CA 1
ATOM 3039 C C . ILE B 1 98 ? -6.539 -7.18 -8.938 1 98.25 98 ILE B C 1
ATOM 3041 O O . ILE B 1 98 ? -6.488 -6.422 -7.961 1 98.25 98 ILE B O 1
ATOM 3045 N N . ALA B 1 99 ? -7.574 -7.938 -9.273 1 98.75 99 ALA B N 1
ATOM 3046 C CA . ALA B 1 99 ? -8.82 -7.852 -8.516 1 98.75 99 ALA B CA 1
ATOM 3047 C C . ALA B 1 99 ? -8.594 -8.219 -7.051 1 98.75 99 ALA B C 1
ATOM 3049 O O . ALA B 1 99 ? -9.086 -7.523 -6.152 1 98.75 99 ALA B O 1
ATOM 3050 N N . LEU B 1 100 ? -7.859 -9.234 -6.832 1 98.69 100 LEU B N 1
ATOM 3051 C CA . LEU B 1 100 ? -7.621 -9.695 -5.465 1 98.69 100 LEU B CA 1
ATOM 3052 C C . LEU B 1 100 ? -6.75 -8.703 -4.703 1 98.69 100 LEU B C 1
ATOM 3054 O O . LEU B 1 100 ? -6.984 -8.445 -3.52 1 98.69 100 LEU B O 1
ATOM 3058 N N . ASN B 1 101 ? -5.707 -8.156 -5.34 1 98.5 101 ASN B N 1
ATOM 3059 C CA . ASN B 1 101 ? -4.84 -7.188 -4.68 1 98.5 101 ASN B CA 1
ATOM 3060 C C . ASN B 1 101 ? -5.625 -5.961 -4.223 1 98.5 101 ASN B C 1
ATOM 3062 O O . ASN B 1 101 ? -5.449 -5.492 -3.096 1 98.5 101 ASN B O 1
ATOM 3066 N N . VAL B 1 102 ? -6.465 -5.473 -5.09 1 98.56 102 VAL B N 1
ATOM 3067 C CA . VAL B 1 102 ? -7.242 -4.273 -4.785 1 98.56 102 VAL B CA 1
ATOM 3068 C C . VAL B 1 102 ? -8.242 -4.578 -3.674 1 98.56 102 VAL B C 1
ATOM 3070 O O . VAL B 1 102 ? -8.375 -3.812 -2.715 1 98.56 102 VAL B O 1
ATOM 3073 N N . LEU B 1 103 ? -8.914 -5.676 -3.807 1 98.75 103 LEU B N 1
ATOM 3074 C CA . LEU B 1 103 ? -9.93 -6.062 -2.83 1 98.75 103 LEU B CA 1
ATOM 3075 C C . LEU B 1 103 ? -9.305 -6.273 -1.454 1 98.75 103 LEU B C 1
ATOM 3077 O O . LEU B 1 103 ? -9.852 -5.832 -0.443 1 98.75 103 LEU B O 1
ATOM 3081 N N . SER B 1 104 ? -8.227 -6.957 -1.455 1 98.56 104 SER B N 1
ATOM 3082 C CA . SER B 1 104 ? -7.531 -7.242 -0.203 1 98.56 104 SER B CA 1
ATOM 3083 C C . SER B 1 104 ? -7.133 -5.961 0.515 1 98.56 104 SER B C 1
ATOM 3085 O O . SER B 1 104 ? -7.398 -5.801 1.708 1 98.56 104 SER B O 1
ATOM 3087 N N . ARG B 1 105 ? -6.52 -5.031 -0.2 1 98.38 105 ARG B N 1
ATOM 3088 C CA . ARG B 1 105 ? -6.07 -3.779 0.404 1 98.38 105 ARG B CA 1
ATOM 3089 C C . ARG B 1 105 ? -7.258 -2.957 0.899 1 98.38 105 ARG B C 1
ATOM 3091 O O . ARG B 1 105 ? -7.234 -2.434 2.016 1 98.38 105 ARG B O 1
ATOM 3098 N N . CYS B 1 106 ? -8.25 -2.857 0.087 1 98.56 106 CYS B N 1
ATOM 3099 C CA . CYS B 1 106 ? -9.422 -2.066 0.437 1 98.56 106 CYS B CA 1
ATOM 3100 C C . CYS B 1 106 ? -10.125 -2.645 1.659 1 98.56 106 CYS B C 1
ATOM 3102 O O . CYS B 1 106 ? -10.461 -1.913 2.592 1 98.56 106 CYS B O 1
ATOM 3104 N N . THR B 1 107 ? -10.328 -3.924 1.654 1 98.81 107 THR B N 1
ATOM 3105 C CA . THR B 1 107 ? -11 -4.609 2.754 1 98.81 107 THR B CA 1
ATOM 3106 C C . THR B 1 107 ? -10.172 -4.523 4.031 1 98.81 107 THR B C 1
ATOM 3108 O O . THR B 1 107 ? -10.719 -4.352 5.125 1 98.81 107 THR B O 1
ATOM 3111 N N . SER B 1 108 ? -8.875 -4.676 3.885 1 98.69 108 SER B N 1
ATOM 3112 C CA . SER B 1 108 ? -8 -4.559 5.047 1 98.69 108 SER B CA 1
ATOM 3113 C C . SER B 1 108 ? -8.156 -3.199 5.719 1 98.69 108 SER B C 1
ATOM 3115 O O . SER B 1 108 ? -8.281 -3.117 6.945 1 98.69 108 SER B O 1
ATOM 3117 N N . ILE B 1 109 ? -8.195 -2.17 4.965 1 98.69 109 ILE B N 1
ATOM 3118 C CA . ILE B 1 109 ? -8.312 -0.811 5.48 1 98.69 109 ILE B CA 1
ATOM 3119 C C . ILE B 1 109 ? -9.695 -0.603 6.094 1 98.69 109 ILE B C 1
ATOM 3121 O O . ILE B 1 109 ? -9.82 -0.039 7.18 1 98.69 109 ILE B O 1
ATOM 3125 N N . ALA B 1 110 ? -10.711 -1.068 5.402 1 98.75 110 ALA B N 1
ATOM 3126 C CA . ALA B 1 110 ? -12.062 -0.939 5.93 1 98.75 110 ALA B CA 1
ATOM 3127 C C . ALA B 1 110 ? -12.203 -1.655 7.27 1 98.75 110 ALA B C 1
ATOM 3129 O O . ALA B 1 110 ? -12.812 -1.129 8.203 1 98.75 110 ALA B O 1
ATOM 3130 N N . THR B 1 111 ? -11.625 -2.818 7.316 1 98.75 111 THR B N 1
ATOM 3131 C CA . THR B 1 111 ? -11.711 -3.629 8.523 1 98.75 111 THR B CA 1
ATOM 3132 C C . THR B 1 111 ? -11 -2.943 9.688 1 98.75 111 THR B C 1
ATOM 3134 O O . THR B 1 111 ? -11.531 -2.869 10.797 1 98.75 111 THR B O 1
ATOM 3137 N N . GLN B 1 112 ? -9.805 -2.467 9.438 1 98.38 112 GLN B N 1
ATOM 3138 C CA . GLN B 1 112 ? -9.055 -1.756 10.461 1 98.38 112 GLN B CA 1
ATOM 3139 C C . GLN B 1 112 ? -9.773 -0.479 10.891 1 98.38 112 GLN B C 1
ATOM 3141 O O . GLN B 1 112 ? -9.797 -0.139 12.07 1 98.38 112 GLN B O 1
ATOM 3146 N N . THR B 1 113 ? -10.312 0.219 9.969 1 98.62 113 THR B N 1
ATOM 3147 C CA . THR B 1 113 ? -11.055 1.443 10.242 1 98.62 113 THR B CA 1
ATOM 3148 C C . THR B 1 113 ? -12.25 1.16 11.148 1 98.62 113 THR B C 1
ATOM 3150 O O . THR B 1 113 ? -12.484 1.877 12.125 1 98.62 113 THR B O 1
ATOM 3153 N N . ARG B 1 114 ? -12.969 0.122 10.797 1 98.56 114 ARG B N 1
ATOM 3154 C CA . ARG B 1 114 ? -14.141 -0.235 11.586 1 98.56 114 ARG B CA 1
ATOM 3155 C C . ARG B 1 114 ? -13.758 -0.541 13.031 1 98.56 114 ARG B C 1
ATOM 3157 O O . ARG B 1 114 ? -14.5 -0.215 13.961 1 98.56 114 ARG B O 1
ATOM 3164 N N . LYS B 1 115 ? -12.656 -1.18 13.234 1 98.25 115 LYS B N 1
ATOM 3165 C CA . LYS B 1 115 ? -12.172 -1.439 14.594 1 98.25 115 LYS B CA 1
ATOM 3166 C C . LYS B 1 115 ? -12.055 -0.146 15.391 1 98.25 115 LYS B C 1
ATOM 3168 O O . LYS B 1 115 ? -12.492 -0.078 16.547 1 98.25 115 LYS B O 1
ATOM 3173 N N . MET B 1 116 ? -11.477 0.855 14.805 1 98.25 116 MET B N 1
ATOM 3174 C CA . MET B 1 116 ? -11.312 2.143 15.469 1 98.25 116 MET B CA 1
ATOM 3175 C C . MET B 1 116 ? -12.656 2.814 15.695 1 98.25 116 MET B C 1
ATOM 3177 O O . MET B 1 116 ? -12.906 3.377 16.766 1 98.25 116 MET B O 1
ATOM 3181 N N . VAL B 1 117 ? -13.5 2.77 14.727 1 97.81 117 VAL B N 1
ATOM 3182 C CA . VAL B 1 117 ? -14.836 3.354 14.836 1 97.81 117 VAL B CA 1
ATOM 3183 C C . VAL B 1 117 ? -15.57 2.74 16.016 1 97.81 117 VAL B C 1
ATOM 3185 O O . VAL B 1 117 ? -16.203 3.455 16.797 1 97.81 117 VAL B O 1
ATOM 3188 N N . ASP B 1 118 ? -15.477 1.457 16.141 1 97.88 118 ASP B N 1
ATOM 3189 C CA . ASP B 1 118 ? -16.156 0.754 17.219 1 97.88 118 ASP B CA 1
ATOM 3190 C C . ASP B 1 118 ? -15.633 1.199 18.578 1 97.88 118 ASP B C 1
ATOM 3192 O O . ASP B 1 118 ? -16.406 1.354 19.531 1 97.88 118 ASP B O 1
ATOM 3196 N N . ILE B 1 119 ? -14.359 1.382 18.703 1 97.69 119 ILE B N 1
ATOM 3197 C CA . ILE B 1 119 ? -13.75 1.851 19.938 1 97.69 119 ILE B CA 1
ATOM 3198 C C . ILE B 1 119 ? -14.281 3.24 20.281 1 97.69 119 ILE B C 1
ATOM 3200 O O . ILE B 1 119 ? -14.664 3.5 21.422 1 97.69 119 ILE B O 1
ATOM 3204 N N . LEU B 1 120 ? -14.344 4.074 19.312 1 96.62 120 LEU B N 1
ATOM 3205 C CA . LEU B 1 120 ? -14.805 5.445 19.516 1 96.62 120 LEU B CA 1
ATOM 3206 C C . LEU B 1 120 ? -16.281 5.469 19.906 1 96.62 120 LEU B C 1
ATOM 3208 O O . LEU B 1 120 ? -16.672 6.219 20.797 1 96.62 120 LEU B O 1
ATOM 3212 N N . LYS B 1 121 ? -17.047 4.637 19.25 1 95.56 121 LYS B N 1
ATOM 3213 C CA . LYS B 1 121 ? -18.469 4.547 19.562 1 95.56 121 LYS B CA 1
ATOM 3214 C C . LYS B 1 121 ? -18.688 4.059 20.984 1 95.56 121 LYS B C 1
ATOM 3216 O O . LYS B 1 121 ? -19.531 4.598 21.719 1 95.56 121 LYS B O 1
ATOM 3221 N N . LYS B 1 122 ? -17.984 3.094 21.312 1 96.25 122 LYS B N 1
ATOM 3222 C CA . LYS B 1 122 ? -18.078 2.553 22.672 1 96.25 122 LYS B CA 1
ATOM 3223 C C . LYS B 1 122 ? -17.734 3.609 23.703 1 96.25 122 LYS B C 1
ATOM 3225 O O . LYS B 1 122 ? -18.312 3.631 24.797 1 96.25 122 LYS B O 1
ATOM 3230 N N . ALA B 1 123 ? -16.875 4.449 23.359 1 94.12 123 ALA B N 1
ATOM 3231 C CA . ALA B 1 123 ? -16.438 5.516 24.25 1 94.12 123 ALA B CA 1
ATOM 3232 C C . ALA B 1 123 ? -17.375 6.723 24.156 1 94.12 123 ALA B C 1
ATOM 3234 O O . ALA B 1 123 ? -17.109 7.77 24.75 1 94.12 123 ALA B O 1
ATOM 3235 N N . LYS B 1 124 ? -18.438 6.645 23.328 1 92.94 124 LYS B N 1
ATOM 3236 C CA . LYS B 1 124 ? -19.484 7.645 23.172 1 92.94 124 LYS B CA 1
ATOM 3237 C C . LYS B 1 124 ? -18.953 8.914 22.531 1 92.94 124 LYS B C 1
ATOM 3239 O O . LYS B 1 124 ? -19.375 10.023 22.875 1 92.94 124 LYS B O 1
ATOM 3244 N N . TYR B 1 125 ? -17.891 8.719 21.828 1 94.06 125 TYR B N 1
ATOM 3245 C CA . TYR B 1 125 ? -17.391 9.828 21.016 1 94.06 125 TYR B CA 1
ATOM 3246 C C . TYR B 1 125 ? -18.406 10.211 19.953 1 94.06 125 TYR B C 1
ATOM 3248 O O . TYR B 1 125 ? -18.906 9.344 19.219 1 94.06 125 TYR B O 1
ATOM 3256 N N . THR B 1 126 ? -18.703 11.531 19.781 1 93.12 126 THR B N 1
ATOM 3257 C CA . THR B 1 126 ? -19.75 11.953 18.859 1 93.12 126 THR B CA 1
ATOM 3258 C C . THR B 1 126 ? -19.141 12.641 17.641 1 93.12 126 THR B C 1
ATOM 3260 O O . THR B 1 126 ? -19.844 13.023 16.703 1 93.12 126 THR B O 1
ATOM 3263 N N . GLY B 1 127 ? -17.859 12.812 17.609 1 94.12 127 GLY B N 1
ATOM 3264 C CA . GLY B 1 127 ? -17.188 13.43 16.469 1 94.12 127 GLY B CA 1
ATOM 3265 C C . GLY B 1 127 ? -16.953 12.469 15.328 1 94.12 127 GLY B C 1
ATOM 3266 O O . GLY B 1 127 ? -17.656 11.469 15.188 1 94.12 127 GLY B O 1
ATOM 3267 N N . GLN B 1 128 ? -16.031 12.898 14.453 1 95.38 128 GLN B N 1
ATOM 3268 C CA . GLN B 1 128 ? -15.734 12.102 13.266 1 95.38 128 GLN B CA 1
ATOM 3269 C C . GLN B 1 128 ? -14.32 11.531 13.328 1 95.38 128 GLN B C 1
ATOM 3271 O O . GLN B 1 128 ? -13.406 12.156 13.875 1 95.38 128 GLN B O 1
ATOM 3276 N N . LEU B 1 129 ? -14.219 10.336 12.844 1 97.38 129 LEU B N 1
ATOM 3277 C CA . LEU B 1 129 ? -12.914 9.75 12.57 1 97.38 129 LEU B CA 1
ATOM 3278 C C . LEU B 1 129 ? -12.469 10.039 11.148 1 97.38 129 LEU B C 1
ATOM 3280 O O . LEU B 1 129 ? -13.266 9.961 10.211 1 97.38 129 LEU B O 1
ATOM 3284 N N . ALA B 1 130 ? -11.18 10.406 10.984 1 97.44 130 ALA B N 1
ATOM 3285 C CA . ALA B 1 130 ? -10.648 10.641 9.641 1 97.44 130 ALA B CA 1
ATOM 3286 C C . ALA B 1 130 ? -9.289 9.961 9.461 1 97.44 130 ALA B C 1
ATOM 3288 O O . ALA B 1 130 ? -8.594 9.68 10.445 1 97.44 130 ALA B O 1
ATOM 3289 N N . GLY B 1 131 ? -9.023 9.625 8.211 1 96.56 131 GLY B N 1
ATOM 3290 C CA . GLY B 1 131 ? -7.676 9.211 7.867 1 96.56 131 GLY B CA 1
ATOM 3291 C C . GLY B 1 131 ? -6.727 10.383 7.676 1 96.56 131 GLY B C 1
ATOM 3292 O O . GLY B 1 131 ? -6.82 11.391 8.383 1 96.56 131 GLY B O 1
ATOM 3293 N N . THR B 1 132 ? -5.707 10.18 6.926 1 95.19 132 THR B N 1
ATOM 3294 C CA . THR B 1 132 ? -4.715 11.195 6.598 1 95.19 132 THR B CA 1
ATOM 3295 C C . THR B 1 132 ? -4.332 11.117 5.121 1 95.19 132 THR B C 1
ATOM 3297 O O . THR B 1 132 ? -4.871 10.289 4.379 1 95.19 132 THR B O 1
ATOM 3300 N N . ARG B 1 133 ? -3.451 11.969 4.73 1 94.38 133 ARG B N 1
ATOM 3301 C CA . ARG B 1 133 ? -2.963 11.945 3.354 1 94.38 133 ARG B CA 1
ATOM 3302 C C . ARG B 1 133 ? -1.768 11.008 3.211 1 94.38 133 ARG B C 1
ATOM 3304 O O . ARG B 1 133 ? -1.117 10.977 2.164 1 94.38 133 ARG B O 1
ATOM 3311 N N . GLU B 1 134 ? -1.48 10.336 4.281 1 96.06 134 GLU B N 1
ATOM 3312 C CA . GLU B 1 134 ? -0.406 9.344 4.242 1 96.06 134 GLU B CA 1
ATOM 3313 C C . GLU B 1 134 ? -0.86 8.062 3.551 1 96.06 134 GLU B C 1
ATOM 3315 O O . GLU B 1 134 ? -0.882 6.992 4.164 1 96.06 134 GLU B O 1
ATOM 3320 N N . THR B 1 135 ? -1.155 8.195 2.352 1 96.81 135 THR B N 1
ATOM 3321 C CA . THR B 1 135 ? -1.669 7.105 1.524 1 96.81 135 THR B CA 1
ATOM 3322 C C . THR B 1 135 ? -0.648 6.707 0.462 1 96.81 135 THR B C 1
ATOM 3324 O O . THR B 1 135 ? 0.335 7.414 0.241 1 96.81 135 THR B O 1
ATOM 3327 N N . THR B 1 136 ? -0.853 5.578 -0.125 1 97.38 136 THR B N 1
ATOM 3328 C CA . THR B 1 136 ? 0.024 5.102 -1.189 1 97.38 136 THR B CA 1
ATOM 3329 C C . THR B 1 136 ? -0.144 5.949 -2.447 1 97.38 136 THR B C 1
ATOM 3331 O O . THR B 1 136 ? -1.249 6.066 -2.98 1 97.38 136 THR B O 1
ATOM 3334 N N . PRO B 1 137 ? 0.997 6.578 -2.928 1 97.06 137 PRO B N 1
ATOM 3335 C CA . PRO B 1 137 ? 0.876 7.355 -4.164 1 97.06 137 PRO B CA 1
ATOM 3336 C C . PRO B 1 137 ? 0.321 6.535 -5.324 1 97.06 137 PRO B C 1
ATOM 3338 O O . PRO B 1 137 ? 0.791 5.426 -5.582 1 97.06 137 PRO B O 1
ATOM 3341 N N . GLY B 1 138 ? -0.676 7.066 -6.004 1 95.06 138 GLY B N 1
ATOM 3342 C CA . GLY B 1 138 ? -1.302 6.391 -7.129 1 95.06 138 GLY B CA 1
ATOM 3343 C C . GLY B 1 138 ? -2.426 5.461 -6.715 1 95.06 138 GLY B C 1
ATOM 3344 O O . GLY B 1 138 ? -3.143 4.93 -7.562 1 95.06 138 GLY B O 1
ATOM 3345 N N . PHE B 1 139 ? -2.574 5.258 -5.434 1 97.56 139 PHE B N 1
ATOM 3346 C CA . PHE B 1 139 ? -3.535 4.27 -4.957 1 97.56 139 PHE B CA 1
ATOM 3347 C C . PHE B 1 139 ? -4.449 4.871 -3.895 1 97.56 139 PHE B C 1
ATOM 3349 O O . PHE B 1 139 ? -5.18 4.145 -3.215 1 97.56 139 PHE B O 1
ATOM 3356 N N . ARG B 1 140 ? -4.488 6.195 -3.779 1 96.5 140 ARG B N 1
ATOM 3357 C CA . ARG B 1 140 ? -5.211 6.938 -2.75 1 96.5 140 ARG B CA 1
ATOM 3358 C C . ARG B 1 140 ? -6.715 6.715 -2.869 1 96.5 140 ARG B C 1
ATOM 3360 O O . ARG B 1 140 ? -7.414 6.621 -1.859 1 96.5 140 ARG B O 1
ATOM 3367 N N . LEU B 1 141 ? -7.172 6.594 -4.078 1 96.12 141 LEU B N 1
ATOM 3368 C CA . LEU B 1 141 ? -8.602 6.438 -4.312 1 96.12 141 LEU B CA 1
ATOM 3369 C C . LEU B 1 141 ? -9.133 5.195 -3.605 1 96.12 141 LEU B C 1
ATOM 3371 O O . LEU B 1 141 ? -10.133 5.266 -2.885 1 96.12 141 LEU B O 1
ATOM 3375 N N . VAL B 1 142 ? -8.484 4.078 -3.766 1 97.75 142 VAL B N 1
ATOM 3376 C CA . VAL B 1 142 ? -8.906 2.803 -3.199 1 97.75 142 VAL B CA 1
ATOM 3377 C C . VAL B 1 142 ? -8.789 2.848 -1.677 1 97.75 142 VAL B C 1
ATOM 3379 O O . VAL B 1 142 ? -9.688 2.393 -0.966 1 97.75 142 VAL B O 1
ATOM 3382 N N . GLU B 1 143 ? -7.695 3.393 -1.176 1 97.94 143 GLU B N 1
ATOM 3383 C CA . GLU B 1 143 ? -7.469 3.441 0.265 1 97.94 143 GLU B CA 1
ATOM 3384 C C . GLU B 1 143 ? -8.484 4.352 0.952 1 97.94 143 GLU B C 1
ATOM 3386 O O . GLU B 1 143 ? -9.023 4.008 2.006 1 97.94 143 GLU B O 1
ATOM 3391 N N . ASN B 1 144 ? -8.719 5.523 0.339 1 97.19 144 ASN B N 1
ATOM 3392 C CA . ASN B 1 144 ? -9.742 6.414 0.879 1 97.19 144 ASN B CA 1
ATOM 3393 C C . ASN B 1 144 ? -11.117 5.754 0.878 1 97.19 144 ASN B C 1
ATOM 3395 O O . ASN B 1 144 ? -11.875 5.898 1.836 1 97.19 144 ASN B O 1
ATOM 3399 N N . TYR B 1 145 ? -11.406 5.078 -0.195 1 97.69 145 TYR B N 1
ATOM 3400 C CA . TYR B 1 145 ? -12.672 4.371 -0.284 1 97.69 145 TYR B CA 1
ATOM 3401 C C . TYR B 1 145 ? -12.82 3.359 0.846 1 97.69 145 TYR B C 1
ATOM 3403 O O . TYR B 1 145 ? -13.875 3.268 1.479 1 97.69 145 TYR B O 1
ATOM 3411 N N . GLY B 1 146 ? -11.781 2.564 1.094 1 98.31 146 GLY B N 1
ATOM 3412 C CA . GLY B 1 146 ? -11.789 1.622 2.201 1 98.31 146 GLY B CA 1
ATOM 3413 C C . GLY B 1 146 ? -12.047 2.279 3.543 1 98.31 146 GLY B C 1
ATOM 3414 O O . GLY B 1 146 ? -12.82 1.764 4.352 1 98.31 146 GLY B O 1
ATOM 3415 N N . MET B 1 147 ? -11.398 3.389 3.785 1 98.38 147 MET B N 1
ATOM 3416 C CA . MET B 1 147 ? -11.625 4.133 5.02 1 98.38 147 MET B CA 1
ATOM 3417 C C . MET B 1 147 ? -13.094 4.52 5.164 1 98.38 147 MET B C 1
ATOM 3419 O O . MET B 1 147 ? -13.68 4.352 6.23 1 98.38 147 MET B O 1
ATOM 3423 N N . MET B 1 148 ? -13.664 5 4.074 1 97.88 148 MET B N 1
ATOM 3424 C CA . MET B 1 148 ? -15.055 5.461 4.094 1 97.88 148 MET B CA 1
ATOM 3425 C C . MET B 1 148 ? -16 4.305 4.371 1 97.88 148 MET B C 1
ATOM 3427 O O . MET B 1 148 ? -16.922 4.434 5.18 1 97.88 148 MET B O 1
ATOM 3431 N N . VAL B 1 149 ? -15.75 3.201 3.703 1 98.06 149 VAL B N 1
ATOM 3432 C CA . VAL B 1 149 ? -16.594 2.025 3.916 1 98.06 149 VAL B CA 1
ATOM 3433 C C . VAL B 1 149 ? -16.484 1.574 5.371 1 98.06 149 VAL B C 1
ATOM 3435 O O . VAL B 1 149 ? -17.469 1.133 5.965 1 98.06 149 VAL B O 1
ATOM 3438 N N . GLY B 1 150 ? -15.32 1.711 5.953 1 98.38 150 GLY B N 1
ATOM 3439 C CA . GLY B 1 150 ? -15.109 1.334 7.344 1 98.38 150 GLY B CA 1
ATOM 3440 C C . GLY B 1 150 ? -15.742 2.299 8.328 1 98.38 150 GLY B C 1
ATOM 3441 O O . GLY B 1 150 ? -15.844 2 9.516 1 98.38 150 GLY B O 1
ATOM 3442 N N . GLY B 1 151 ? -16.062 3.479 7.852 1 97.81 151 GLY B N 1
ATOM 3443 C CA . GLY B 1 151 ? -16.781 4.41 8.703 1 97.81 151 GLY B CA 1
ATOM 3444 C C . GLY B 1 151 ? -16.016 5.68 9 1 97.81 151 GLY B C 1
ATOM 3445 O O . GLY B 1 151 ? -16.391 6.465 9.867 1 97.81 151 GLY B O 1
ATOM 3446 N N . ALA B 1 152 ? -14.898 5.875 8.297 1 97.69 152 ALA B N 1
ATOM 3447 C CA . ALA B 1 152 ? -14.094 7.078 8.5 1 97.69 152 ALA B CA 1
ATOM 3448 C C . ALA B 1 152 ? -14.18 8 7.285 1 97.69 152 ALA B C 1
ATOM 3450 O O . ALA B 1 152 ? -14.656 7.598 6.223 1 97.69 152 ALA B O 1
ATOM 3451 N N . HIS B 1 153 ? -13.742 9.195 7.535 1 92.69 153 HIS B N 1
ATOM 3452 C CA . HIS B 1 153 ? -13.523 10.125 6.434 1 92.69 153 HIS B CA 1
ATOM 3453 C C . HIS B 1 153 ? -12.094 10.039 5.918 1 92.69 153 HIS B C 1
ATOM 3455 O O . HIS B 1 153 ? -11.164 9.781 6.691 1 92.69 153 HIS B O 1
ATOM 3461 N N . GLY B 1 154 ? -11.852 10.219 4.68 1 86.06 154 GLY B N 1
ATOM 3462 C CA . GLY B 1 154 ? -10.523 10.156 4.078 1 86.06 154 GLY B CA 1
ATOM 3463 C C . GLY B 1 154 ? -9.695 11.398 4.324 1 86.06 154 GLY B C 1
ATOM 3464 O O . GLY B 1 154 ? -8.539 11.469 3.912 1 86.06 154 GLY B O 1
ATOM 3465 N N . HIS B 1 155 ? -10.195 12.391 5.102 1 90.44 155 HIS B N 1
ATOM 3466 C CA . HIS B 1 155 ? -9.539 13.695 5.215 1 90.44 155 HIS B CA 1
ATOM 3467 C C . HIS B 1 155 ? -9.578 14.445 3.889 1 90.44 155 HIS B C 1
ATOM 3469 O O . HIS B 1 155 ? -10.375 14.109 3.004 1 90.44 155 HIS B O 1
ATOM 3475 N N . HIS B 1 156 ? -8.828 15.562 3.771 1 88.81 156 HIS B N 1
ATOM 3476 C CA . HIS B 1 156 ? -8.75 16.203 2.463 1 88.81 156 HIS B CA 1
ATOM 3477 C C . HIS B 1 156 ? -7.941 15.367 1.482 1 88.81 156 HIS B C 1
ATOM 3479 O O . HIS B 1 156 ? -6.91 14.797 1.851 1 88.81 156 HIS B O 1
ATOM 3485 N N . TYR B 1 157 ? -8.406 15.281 0.31 1 87.69 157 TYR B N 1
ATOM 3486 C CA . TYR B 1 157 ? -7.895 14.344 -0.68 1 87.69 157 TYR B CA 1
ATOM 3487 C C . TYR B 1 157 ? -6.543 14.797 -1.221 1 87.69 157 TYR B C 1
ATOM 3489 O O . TYR B 1 157 ? -5.688 13.969 -1.546 1 87.69 157 TYR B O 1
ATOM 3497 N N . ASP B 1 158 ? -6.477 16.156 -1.406 1 92.38 158 ASP B N 1
ATOM 3498 C CA . ASP B 1 158 ? -5.25 16.688 -1.995 1 92.38 158 ASP B CA 1
ATOM 3499 C C . ASP B 1 158 ? -5.008 18.125 -1.549 1 92.38 158 ASP B C 1
ATOM 3501 O O . ASP B 1 158 ? -5.762 18.672 -0.741 1 92.38 158 ASP B O 1
ATOM 3505 N N . LEU B 1 159 ? -3.932 18.719 -2.082 1 92.19 159 LEU B N 1
ATOM 3506 C CA . LEU B 1 159 ? -3.51 20.047 -1.666 1 92.19 159 LEU B CA 1
ATOM 3507 C C . LEU B 1 159 ? -4.391 21.125 -2.301 1 92.19 159 LEU B C 1
ATOM 3509 O O . LEU B 1 159 ? -4.355 22.281 -1.889 1 92.19 159 LEU B O 1
ATOM 3513 N N . SER B 1 160 ? -5.211 20.75 -3.232 1 90.88 160 SER B N 1
ATOM 3514 C CA . SER B 1 160 ? -6.012 21.734 -3.959 1 90.88 160 SER B CA 1
ATOM 3515 C C . SER B 1 160 ? -7.383 21.906 -3.314 1 90.88 160 SER B C 1
ATOM 3517 O O . SER B 1 160 ? -8.086 22.875 -3.605 1 90.88 160 SER B O 1
ATOM 3519 N N . THR B 1 161 ? -7.73 20.984 -2.404 1 86.94 161 THR B N 1
ATOM 3520 C CA . THR B 1 161 ? -9.078 20.969 -1.856 1 86.94 161 THR B CA 1
ATOM 3521 C C . THR B 1 161 ? -9.203 21.953 -0.691 1 86.94 161 THR B C 1
ATOM 3523 O O . THR B 1 161 ? -10.227 22.625 -0.542 1 86.94 161 THR B O 1
ATOM 3526 N N . ILE B 1 162 ? -8.25 22.016 0.084 1 88.81 162 ILE B N 1
ATOM 3527 C CA . ILE B 1 162 ? -8.227 22.891 1.252 1 88.81 162 ILE B CA 1
ATOM 3528 C C . ILE B 1 162 ? -6.887 23.609 1.327 1 88.81 162 ILE B C 1
ATOM 3530 O O . ILE B 1 162 ? -5.883 23.141 0.788 1 88.81 162 ILE B O 1
ATOM 3534 N N . THR B 1 163 ? -7.02 24.828 1.904 1 92.25 163 THR B N 1
ATOM 3535 C CA . THR B 1 163 ? -5.766 25.484 2.256 1 92.25 163 THR B CA 1
ATOM 3536 C C . THR B 1 163 ? -5.285 25.031 3.633 1 92.25 163 THR B C 1
ATOM 3538 O O . THR B 1 163 ? -5.977 25.234 4.633 1 92.25 163 THR B O 1
ATOM 3541 N N . PHE B 1 164 ? -4.172 24.422 3.619 1 93.38 164 PHE B N 1
ATOM 3542 C CA . PHE B 1 164 ? -3.643 23.875 4.859 1 93.38 164 PHE B CA 1
ATOM 3543 C C . PHE B 1 164 ? -2.35 24.578 5.258 1 93.38 164 PHE B C 1
ATOM 3545 O O . PHE B 1 164 ? -1.32 24.406 4.602 1 93.38 164 PHE B O 1
ATOM 3552 N N . LEU B 1 165 ? -2.42 25.312 6.34 1 92.75 165 LEU B N 1
ATOM 3553 C CA . LEU B 1 165 ? -1.281 26.094 6.812 1 92.75 165 LEU B CA 1
ATOM 3554 C C . LEU B 1 165 ? -0.76 25.547 8.133 1 92.75 165 LEU B C 1
ATOM 3556 O O . LEU B 1 165 ? -1.515 24.938 8.898 1 92.75 165 LEU B O 1
ATOM 3560 N N . LYS B 1 166 ? 0.519 25.703 8.273 1 92 166 LYS B N 1
ATOM 3561 C CA . LYS B 1 166 ? 1.139 25.422 9.57 1 92 166 LYS B CA 1
ATOM 3562 C C . LYS B 1 166 ? 1.558 26.719 10.258 1 92 166 LYS B C 1
ATOM 3564 O O . LYS B 1 166 ? 2.283 27.531 9.68 1 92 166 LYS B O 1
ATOM 3569 N N . ALA B 1 167 ? 1.117 26.859 11.484 1 89.5 167 ALA B N 1
ATOM 3570 C CA . ALA B 1 167 ? 1.391 28.094 12.219 1 89.5 167 ALA B CA 1
ATOM 3571 C C . ALA B 1 167 ? 2.885 28.391 12.227 1 89.5 167 ALA B C 1
ATOM 3573 O O . ALA B 1 167 ? 3.287 29.547 12.102 1 89.5 167 ALA B O 1
ATOM 3574 N N . ARG B 1 168 ? 3.666 27.406 12.25 1 85.75 168 ARG B N 1
ATOM 3575 C CA . ARG B 1 168 ? 5.109 27.594 12.359 1 85.75 168 ARG B CA 1
ATOM 3576 C C . ARG B 1 168 ? 5.676 28.203 11.078 1 85.75 168 ARG B C 1
ATOM 3578 O O . ARG B 1 168 ? 6.738 28.828 11.094 1 85.75 168 ARG B O 1
ATOM 3585 N N . HIS B 1 169 ? 5.066 28.016 10.023 1 85.31 169 HIS B N 1
ATOM 3586 C CA . HIS B 1 169 ? 5.543 28.531 8.742 1 85.31 169 HIS B CA 1
ATOM 3587 C C . HIS B 1 169 ? 5.043 29.953 8.5 1 85.31 169 HIS B C 1
ATOM 3589 O O . HIS B 1 169 ? 5.461 30.609 7.547 1 85.31 169 HIS B O 1
ATOM 3595 N N . LEU B 1 170 ? 4.102 30.406 9.281 1 85.06 170 LEU B N 1
ATOM 3596 C CA . LEU B 1 170 ? 3.486 31.719 9.086 1 85.06 170 LEU B CA 1
ATOM 3597 C C . LEU B 1 170 ? 4.215 32.781 9.891 1 85.06 170 LEU B C 1
ATOM 3599 O O . LEU B 1 170 ? 3.951 33.969 9.727 1 85.06 170 LEU B O 1
ATOM 3603 N N . GLU B 1 171 ? 5.008 32.375 10.719 1 70.38 171 GLU B N 1
ATOM 3604 C CA . GLU B 1 171 ? 5.77 33.344 11.5 1 70.38 171 GLU B CA 1
ATOM 3605 C C . GLU B 1 171 ? 6.508 34.312 10.602 1 70.38 171 GLU B C 1
ATOM 3607 O O . GLU B 1 171 ? 6.629 35.5 10.922 1 70.38 171 GLU B O 1
ATOM 3612 N N . GLU B 1 172 ? 6.844 33.844 9.578 1 60.19 172 GLU B N 1
ATOM 3613 C CA . GLU B 1 172 ? 7.555 34.719 8.656 1 60.19 172 GLU B CA 1
ATOM 3614 C C . GLU B 1 172 ? 6.602 35.719 7.977 1 60.19 172 GLU B C 1
ATOM 3616 O O . GLU B 1 172 ? 7.02 36.781 7.512 1 60.19 172 GLU B O 1
ATOM 3621 N N . GLN B 1 173 ? 5.395 35.344 7.902 1 62.97 173 GLN B N 1
ATOM 3622 C CA . GLN B 1 173 ? 4.371 36.219 7.32 1 62.97 173 GLN B CA 1
ATOM 3623 C C . GLN B 1 173 ? 3.799 37.188 8.367 1 62.97 173 GLN B C 1
ATOM 3625 O O . GLN B 1 173 ? 2.672 37.656 8.219 1 62.97 173 GLN B O 1
ATOM 3630 N N . ASN B 1 174 ? 4.535 37.281 9.445 1 65.5 174 ASN B N 1
ATOM 3631 C CA . ASN B 1 174 ? 4.316 38.25 10.516 1 65.5 174 ASN B CA 1
ATOM 3632 C C . ASN B 1 174 ? 3.285 37.75 11.523 1 65.5 174 ASN B C 1
ATOM 3634 O O . ASN B 1 174 ? 3.422 38 12.719 1 65.5 174 ASN B O 1
ATOM 3638 N N . SER B 1 175 ? 2.166 37.062 10.938 1 83.94 175 SER B N 1
ATOM 3639 C CA . SER B 1 175 ? 1.202 36.531 11.898 1 83.94 175 SER B CA 1
ATOM 3640 C C . SER B 1 175 ? 0.267 35.531 11.25 1 83.94 175 SER B C 1
ATOM 3642 O O . SER B 1 175 ? 0.156 35.469 10.023 1 83.94 175 SER B O 1
ATOM 3644 N N . ILE B 1 176 ? -0.32 34.719 12.023 1 91.38 176 ILE B N 1
ATOM 3645 C CA . ILE B 1 176 ? -1.355 33.781 11.586 1 91.38 176 ILE B CA 1
ATOM 3646 C C . ILE B 1 176 ? -2.469 34.562 10.875 1 91.38 176 ILE B C 1
ATOM 3648 O O . ILE B 1 176 ? -2.977 34.125 9.844 1 91.38 176 ILE B O 1
ATOM 3652 N N . MET B 1 177 ? -2.701 35.719 11.32 1 90.94 177 MET B N 1
ATOM 3653 C CA . MET B 1 177 ? -3.736 36.562 10.734 1 90.94 177 MET B CA 1
ATOM 3654 C C . MET B 1 177 ? -3.385 36.938 9.297 1 90.94 177 MET B C 1
ATOM 3656 O O . MET B 1 177 ? -4.227 36.844 8.406 1 90.94 177 MET B O 1
ATOM 3660 N N . SER B 1 178 ? -2.195 37.375 9.102 1 92.19 178 SER B N 1
ATOM 3661 C CA . SER B 1 178 ? -1.749 37.719 7.762 1 92.19 178 SER B CA 1
ATOM 3662 C C . SER B 1 178 ? -1.786 36.531 6.816 1 92.19 178 SER B C 1
ATOM 3664 O O . SER B 1 178 ? -2.137 36.688 5.641 1 92.19 178 SER B O 1
ATOM 3666 N N . GLY B 1 179 ? -1.367 35.406 7.355 1 92.5 179 GLY B N 1
ATOM 3667 C CA . GLY B 1 179 ? -1.422 34.188 6.562 1 92.5 179 GLY B CA 1
ATOM 3668 C C . GLY B 1 179 ? -2.828 33.812 6.125 1 92.5 179 GLY B C 1
ATOM 3669 O O . GLY B 1 179 ? -3.049 33.438 4.973 1 92.5 179 GLY B O 1
ATOM 3670 N N . LEU B 1 180 ? -3.771 33.969 6.992 1 92.44 180 LEU B N 1
ATOM 3671 C CA . LEU B 1 180 ? -5.156 33.656 6.684 1 92.44 180 LEU B CA 1
ATOM 3672 C C . LEU B 1 180 ? -5.742 34.625 5.684 1 92.44 180 LEU B C 1
ATOM 3674 O O . LEU B 1 180 ? -6.516 34.25 4.801 1 92.44 180 LEU B O 1
ATOM 3678 N N . LYS B 1 181 ? -5.414 35.875 5.832 1 91.75 181 LYS B N 1
ATOM 3679 C CA . LYS B 1 181 ? -5.852 36.875 4.863 1 91.75 181 LYS B CA 1
ATOM 3680 C C . LYS B 1 181 ? -5.34 36.531 3.463 1 91.75 181 LYS B C 1
ATOM 3682 O O . LYS B 1 181 ? -6.09 36.625 2.488 1 91.75 181 LYS B O 1
ATOM 3687 N N . ALA B 1 182 ? -4.109 36.219 3.42 1 91 182 ALA B N 1
ATOM 3688 C CA . ALA B 1 182 ? -3.514 35.812 2.145 1 91 182 ALA B CA 1
ATOM 3689 C C . ALA B 1 182 ? -4.203 34.594 1.567 1 91 182 ALA B C 1
ATOM 3691 O O . ALA B 1 182 ? -4.449 34.5 0.362 1 91 182 ALA B O 1
ATOM 3692 N N . ALA B 1 183 ? -4.48 33.625 2.432 1 92.19 183 ALA B N 1
ATOM 3693 C CA . ALA B 1 183 ? -5.164 32.406 2.016 1 92.19 183 ALA B CA 1
ATOM 3694 C C . ALA B 1 183 ? -6.543 32.719 1.439 1 92.19 183 ALA B C 1
ATOM 3696 O O . ALA B 1 183 ? -6.93 32.188 0.408 1 92.19 183 ALA B O 1
ATOM 3697 N N . ARG B 1 184 ? -7.223 33.562 2.061 1 91.62 184 ARG B N 1
ATOM 3698 C CA . ARG B 1 184 ? -8.555 33.938 1.599 1 91.62 184 ARG B CA 1
ATOM 3699 C C . ARG B 1 184 ? -8.477 34.688 0.279 1 91.62 184 ARG B C 1
ATOM 3701 O O . ARG B 1 184 ? -9.344 34.531 -0.584 1 91.62 184 ARG B O 1
ATOM 3708 N N . SER B 1 185 ? -7.484 35.5 0.21 1 90.62 185 SER B N 1
ATOM 3709 C CA . SER B 1 185 ? -7.305 36.25 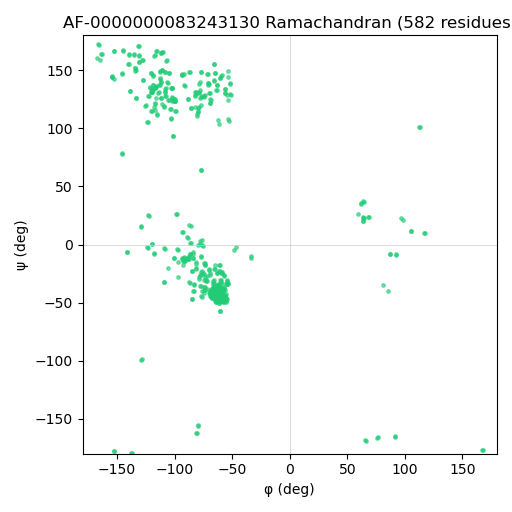-1.024 1 90.62 185 SER B CA 1
ATOM 3710 C C . SER B 1 185 ? -7.047 35.344 -2.207 1 90.62 185 SER B C 1
ATOM 3712 O O . SER B 1 185 ? -7.492 35.625 -3.324 1 90.62 185 SER B O 1
ATOM 3714 N N . ALA B 1 186 ? -6.387 34.312 -1.977 1 88 186 ALA B N 1
ATOM 3715 C CA . ALA B 1 186 ? -6.016 33.375 -3.031 1 88 186 ALA B CA 1
ATOM 3716 C C . ALA B 1 186 ? -7.145 32.375 -3.301 1 88 186 ALA B C 1
ATOM 3718 O O . ALA 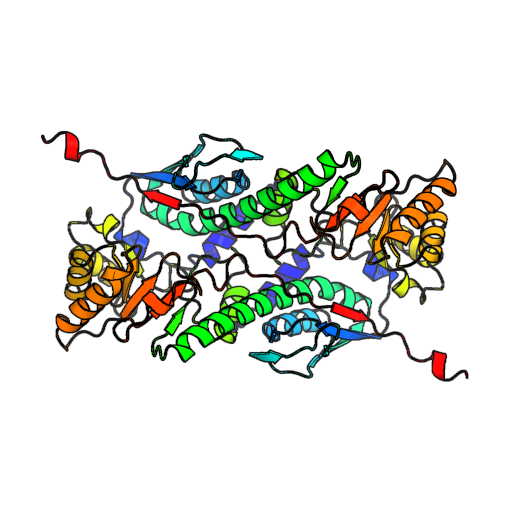B 1 186 ? -7.457 32.062 -4.457 1 88 186 ALA B O 1
ATOM 3719 N N . GLY B 1 187 ? -7.703 31.812 -2.281 1 87.12 187 GLY B N 1
ATOM 3720 C CA . GLY B 1 187 ? -8.648 30.719 -2.4 1 87.12 187 GLY B CA 1
ATOM 3721 C C . GLY B 1 187 ? -10.086 31.172 -2.492 1 87.12 187 GLY B C 1
ATOM 3722 O O . GLY B 1 187 ? -10.969 30.391 -2.863 1 87.12 187 GLY B O 1
ATOM 3723 N N . GLY B 1 188 ? -10.312 32.344 -2.182 1 84.19 188 GLY B N 1
ATOM 3724 C CA . GLY B 1 188 ? -11.672 32.875 -2.217 1 84.19 188 GLY B CA 1
ATOM 3725 C C . GLY B 1 188 ? -12.516 32.406 -1.045 1 84.19 188 GLY B C 1
ATOM 3726 O O . GLY B 1 188 ? -11.984 31.953 -0.034 1 84.19 188 GLY B O 1
ATOM 3727 N N . TYR B 1 189 ? -13.859 32.625 -1.183 1 79.88 189 TYR B N 1
ATOM 3728 C CA . TYR B 1 189 ? -14.789 32.375 -0.088 1 79.88 189 TYR B CA 1
ATOM 3729 C C . TYR B 1 189 ? -15.148 30.891 0.007 1 79.88 189 TYR B C 1
ATOM 3731 O O . TYR B 1 189 ? -15.672 30.438 1.024 1 79.88 189 TYR B O 1
ATOM 3739 N N . SER B 1 190 ? -14.875 30.203 -0.934 1 82.62 190 SER B N 1
ATOM 3740 C CA . SER B 1 190 ? -15.438 28.859 -1.05 1 82.62 190 SER B CA 1
ATOM 3741 C C . SER B 1 190 ? -14.492 27.812 -0.458 1 82.62 190 SER B C 1
ATOM 3743 O O . SER B 1 190 ? -14.898 26.672 -0.212 1 82.62 190 SER B O 1
ATOM 3745 N N . ARG B 1 191 ? -13.25 28.156 -0.147 1 86.69 191 ARG B N 1
ATOM 3746 C CA . ARG B 1 191 ? -12.273 27.172 0.316 1 86.69 191 ARG B CA 1
ATOM 3747 C C . ARG B 1 191 ? -12.078 27.266 1.825 1 86.69 191 ARG B C 1
ATOM 3749 O O . ARG B 1 191 ? -11.922 28.359 2.371 1 86.69 191 ARG B O 1
ATOM 3756 N N . LYS B 1 192 ? -12.078 26.141 2.389 1 91.19 192 LYS B N 1
ATOM 3757 C CA . LYS B 1 192 ? -11.789 26.109 3.82 1 91.19 192 LYS B CA 1
ATOM 3758 C C . LYS B 1 192 ? -10.297 26.281 4.086 1 91.19 192 LYS B C 1
ATOM 3760 O O . LYS B 1 192 ? -9.469 25.875 3.273 1 91.19 192 LYS B O 1
ATOM 3765 N N . ILE B 1 193 ? -10.078 26.891 5.211 1 93.56 193 ILE B N 1
ATOM 3766 C CA . ILE B 1 193 ? -8.695 27.094 5.645 1 93.56 193 ILE B CA 1
ATOM 3767 C C . ILE B 1 193 ? -8.445 26.344 6.949 1 93.56 193 ILE B C 1
ATOM 3769 O O . ILE B 1 193 ? -9.148 26.562 7.941 1 93.56 193 ILE B O 1
ATOM 3773 N N . ALA B 1 194 ? -7.492 25.453 6.906 1 95.19 194 ALA B N 1
ATOM 3774 C CA . ALA B 1 194 ? -7.039 24.719 8.086 1 95.19 194 ALA B CA 1
ATOM 3775 C C . ALA B 1 194 ? -5.684 25.234 8.562 1 95.19 194 ALA B C 1
ATOM 3777 O O . ALA B 1 194 ? -4.805 25.531 7.75 1 95.19 194 ALA B O 1
ATOM 3778 N N . VAL B 1 195 ? -5.535 25.344 9.883 1 94.25 195 VAL B N 1
ATOM 3779 C CA . VAL B 1 195 ? -4.262 25.75 10.469 1 94.25 195 VAL B CA 1
ATOM 3780 C C . VAL B 1 195 ? -3.797 24.719 11.484 1 94.25 195 VAL B C 1
ATOM 3782 O O . VAL B 1 195 ? -4.508 24.422 12.445 1 94.25 195 VAL B O 1
ATOM 3785 N N . LYS B 1 196 ? -2.656 24.172 11.211 1 95.06 196 LYS B N 1
ATOM 3786 C CA . LYS B 1 196 ? -2.021 23.266 12.164 1 95.06 196 LYS B CA 1
ATOM 3787 C C . LYS B 1 196 ? -1.259 24.047 13.242 1 95.06 196 LYS B C 1
ATOM 3789 O O . LYS B 1 196 ? -0.446 24.906 12.922 1 95.06 196 LYS B O 1
ATOM 3794 N N . VAL B 1 197 ? -1.567 23.703 14.461 1 92.69 197 VAL B N 1
ATOM 3795 C CA . VAL B 1 197 ? -0.982 24.422 15.586 1 92.69 197 VAL B CA 1
ATOM 3796 C C . VAL B 1 197 ? -0.41 23.422 16.594 1 92.69 197 VAL B C 1
ATOM 3798 O O . VAL B 1 197 ? -0.844 22.266 16.656 1 92.69 197 VAL B O 1
ATOM 3801 N N . ALA B 1 198 ? 0.555 23.906 17.406 1 89.44 198 ALA B N 1
ATOM 3802 C CA . ALA B 1 198 ? 1.212 23.031 18.359 1 89.44 198 ALA B CA 1
ATOM 3803 C C . ALA B 1 198 ? 1.004 23.531 19.797 1 89.44 198 ALA B C 1
ATOM 3805 O O . ALA B 1 198 ? 1.518 22.938 20.75 1 89.44 198 ALA B O 1
ATOM 3806 N N . ASN B 1 199 ? 0.283 24.625 19.891 1 87.94 199 ASN B N 1
ATOM 3807 C CA . ASN B 1 199 ? 0.043 25.188 21.219 1 87.94 199 ASN B CA 1
ATOM 3808 C C . ASN B 1 199 ? -1.262 25.984 21.266 1 87.94 199 ASN B C 1
ATOM 3810 O O . ASN B 1 199 ? -1.845 26.281 20.219 1 87.94 199 ASN B O 1
ATOM 3814 N N . GLU B 1 200 ? -1.625 26.25 22.516 1 88.12 200 GLU B N 1
ATOM 3815 C CA . GLU B 1 200 ? -2.904 26.922 22.75 1 88.12 200 GLU B CA 1
ATOM 3816 C C . GLU B 1 200 ? -2.904 28.344 22.172 1 88.12 200 GLU B C 1
ATOM 3818 O O . GLU B 1 200 ? -3.908 28.781 21.625 1 88.12 200 GLU B O 1
ATOM 3823 N N . LYS B 1 201 ? -1.84 28.984 22.391 1 88.81 201 LYS B N 1
ATOM 3824 C CA . LYS B 1 201 ? -1.736 30.359 21.922 1 88.81 201 LYS B CA 1
ATOM 3825 C C . LYS B 1 201 ? -2.002 30.453 20.422 1 88.81 201 LYS B C 1
ATOM 3827 O O . LYS B 1 201 ? -2.791 31.297 19.984 1 88.81 201 LYS B O 1
ATOM 3832 N N . ASP B 1 202 ? -1.377 29.641 19.688 1 91.56 202 ASP B N 1
ATOM 3833 C CA . ASP B 1 202 ? -1.554 29.625 18.234 1 91.56 202 ASP B CA 1
ATOM 3834 C C . ASP B 1 202 ? -2.969 29.188 17.859 1 91.56 202 ASP B C 1
ATOM 3836 O O . ASP B 1 202 ? -3.525 29.656 16.859 1 91.56 202 ASP B O 1
ATOM 3840 N N . ALA B 1 203 ? -3.543 28.297 18.656 1 90.69 203 ALA B N 1
ATOM 3841 C CA . ALA B 1 203 ? -4.914 27.859 18.406 1 90.69 203 ALA B CA 1
ATOM 3842 C C . ALA B 1 203 ? -5.891 29.031 18.516 1 90.69 203 ALA B C 1
ATOM 3844 O O . ALA B 1 203 ? -6.727 29.234 17.641 1 90.69 203 ALA B O 1
ATOM 3845 N N . LEU B 1 204 ? -5.746 29.766 19.547 1 88.81 204 LEU B N 1
ATOM 3846 C CA . LEU B 1 204 ? -6.629 30.906 19.781 1 88.81 204 LEU B CA 1
ATOM 3847 C C . LEU B 1 204 ? -6.43 31.969 18.703 1 88.81 204 LEU B C 1
ATOM 3849 O O . LEU B 1 204 ? -7.398 32.562 18.219 1 88.81 204 LEU B O 1
ATOM 3853 N N . SER B 1 205 ? -5.203 32.188 18.359 1 90.44 205 SER B N 1
ATOM 3854 C CA . SER B 1 205 ? -4.895 33.156 17.297 1 90.44 205 SER B CA 1
ATOM 3855 C C . SER B 1 205 ? -5.539 32.719 15.969 1 90.44 205 SER B C 1
ATOM 3857 O O . SER B 1 205 ? -6.047 33.562 15.234 1 90.44 205 SER B O 1
ATOM 3859 N N . ALA B 1 206 ? -5.449 31.469 15.648 1 92.19 206 ALA B N 1
ATOM 3860 C CA . ALA B 1 206 ? -6.047 30.953 14.414 1 92.19 206 ALA B CA 1
ATOM 3861 C C . ALA B 1 206 ? -7.559 31.141 14.422 1 92.19 206 ALA B C 1
ATOM 3863 O O . ALA B 1 206 ? -8.148 31.516 13.406 1 92.19 206 ALA B O 1
ATOM 3864 N N . ILE B 1 207 ? -8.156 30.906 15.5 1 90.06 207 ILE B N 1
ATOM 3865 C CA . ILE B 1 207 ? -9.594 31.062 15.641 1 90.06 207 ILE B CA 1
ATOM 3866 C C . ILE B 1 207 ? -9.977 32.531 15.445 1 90.06 207 ILE B C 1
ATOM 3868 O O . ILE B 1 207 ? -10.891 32.844 14.672 1 90.06 207 ILE B O 1
ATOM 3872 N N . GLU B 1 208 ? -9.273 33.312 16.141 1 88.38 208 GLU B N 1
ATOM 3873 C CA . GLU B 1 208 ? -9.555 34.75 16.062 1 88.38 208 GLU B CA 1
ATOM 3874 C C . GLU B 1 208 ? -9.375 35.281 14.641 1 88.38 208 GLU B C 1
ATOM 3876 O O . GLU B 1 208 ? -10.078 36.188 14.219 1 88.38 208 GLU B O 1
ATOM 3881 N N . SER B 1 209 ? -8.484 34.656 13.945 1 90 209 SER B N 1
ATOM 3882 C CA . SER B 1 209 ? -8.172 35.094 12.586 1 90 209 SER B CA 1
ATOM 3883 C C . SER B 1 209 ? -9.148 34.5 11.578 1 90 209 SER B C 1
ATOM 3885 O O . SER B 1 209 ? -9.094 34.844 10.391 1 90 209 SER B O 1
ATOM 3887 N N . GLY B 1 210 ? -10.023 33.594 12.031 1 89.31 210 GLY B N 1
ATOM 3888 C CA . GLY B 1 210 ? -11.094 33.094 11.172 1 89.31 210 GLY B CA 1
ATOM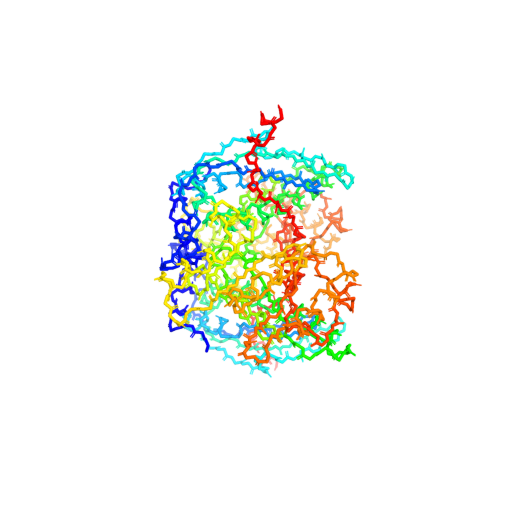 3889 C C . GLY B 1 210 ? -10.766 31.781 10.492 1 89.31 210 GLY B C 1
ATOM 3890 O O . GLY B 1 210 ? -11.328 31.469 9.438 1 89.31 210 GLY B O 1
ATOM 3891 N N . ALA B 1 211 ? -9.875 31.016 11.008 1 92.81 211 ALA B N 1
ATOM 3892 C CA . ALA B 1 211 ? -9.617 29.672 10.477 1 92.81 211 ALA B CA 1
ATOM 3893 C C . ALA B 1 211 ? -10.859 28.797 10.562 1 92.81 211 ALA B C 1
ATOM 3895 O O . ALA B 1 211 ? -11.633 28.891 11.523 1 92.81 211 ALA B O 1
ATOM 3896 N N . ASP B 1 212 ? -11.062 27.938 9.531 1 92.94 212 ASP B N 1
ATOM 3897 C CA . ASP B 1 212 ? -12.211 27.031 9.523 1 92.94 212 ASP B CA 1
ATOM 3898 C C . ASP B 1 212 ? -11.93 25.766 10.344 1 92.94 212 ASP B C 1
ATOM 3900 O O . ASP B 1 212 ? -12.844 25.203 10.945 1 92.94 212 ASP B O 1
ATOM 3904 N N . ILE B 1 213 ? -10.703 25.312 10.328 1 93.81 213 ILE B N 1
ATOM 3905 C CA . ILE B 1 213 ? -10.289 24.078 11.008 1 93.81 213 ILE B CA 1
ATOM 3906 C C . ILE B 1 213 ? -9 24.344 11.781 1 93.81 213 ILE B C 1
ATOM 3908 O O . ILE B 1 213 ? -8.031 24.875 11.242 1 93.81 213 ILE B O 1
ATOM 3912 N N . ILE B 1 214 ? -9.055 24.031 13.016 1 93.81 214 ILE B N 1
ATOM 3913 C CA . ILE B 1 214 ? -7.859 24.062 13.852 1 93.81 214 ILE B CA 1
ATOM 3914 C C . ILE B 1 214 ? -7.352 22.641 14.086 1 93.81 214 ILE B C 1
ATOM 3916 O O . ILE B 1 214 ? -8.023 21.828 14.727 1 93.81 214 ILE B O 1
ATOM 3920 N N . VAL B 1 215 ? -6.18 22.375 13.617 1 94.69 215 VAL B N 1
ATOM 3921 C CA . VAL B 1 215 ? -5.613 21.031 13.742 1 94.69 215 VAL B CA 1
ATOM 3922 C C . VAL B 1 215 ? -4.566 21.016 14.852 1 94.69 215 VAL B C 1
ATOM 3924 O O . VAL B 1 215 ? -3.484 21.594 14.703 1 94.69 215 VAL B O 1
ATOM 3927 N N . LEU B 1 216 ? -4.918 20.375 15.906 1 92.5 216 LEU B N 1
ATOM 3928 C CA . LEU B 1 216 ? -3.979 20.203 17.016 1 92.5 216 LEU B CA 1
ATOM 3929 C C . LEU B 1 216 ? -3.014 19.047 16.719 1 92.5 216 LEU B C 1
ATOM 3931 O O . LEU B 1 216 ? -3.404 17.891 16.734 1 92.5 216 LEU B O 1
ATOM 3935 N N . ASP B 1 217 ? -1.817 19.422 16.5 1 88.19 217 ASP B N 1
ATOM 3936 C CA . ASP B 1 217 ? -0.792 18.453 16.141 1 88.19 217 ASP B CA 1
ATOM 3937 C C . ASP B 1 217 ? 0.299 18.375 17.203 1 88.19 217 ASP B C 1
ATOM 3939 O O . ASP B 1 217 ? 0.917 19.391 17.531 1 88.19 217 ASP B O 1
ATOM 3943 N N . ALA B 1 218 ? 0.547 17.25 17.672 1 75.44 218 ALA B N 1
ATOM 3944 C CA . ALA B 1 218 ? 1.646 16.969 18.594 1 75.44 218 ALA B CA 1
ATOM 3945 C C . ALA B 1 218 ? 1.444 17.703 19.922 1 75.44 218 ALA B C 1
ATOM 3947 O O . ALA B 1 218 ? 2.412 18.125 20.562 1 75.44 218 ALA B O 1
ATOM 3948 N N . VAL B 1 219 ? 0.239 18.031 20.203 1 80 219 VAL B N 1
ATOM 3949 C CA . VAL B 1 219 ? -0.079 18.547 21.531 1 80 219 VAL B CA 1
ATOM 3950 C C . VAL B 1 219 ? -0.217 17.375 22.516 1 80 219 VAL B C 1
ATOM 3952 O O . VAL B 1 219 ? -0.803 16.344 22.188 1 80 219 VAL B O 1
ATOM 3955 N N . LYS B 1 220 ? 0.444 17.547 23.562 1 79.5 220 LYS B N 1
ATOM 3956 C CA . LYS B 1 220 ? 0.354 16.484 24.562 1 79.5 220 LYS B CA 1
ATOM 3957 C C . LYS B 1 220 ? -1.099 16.188 24.922 1 79.5 220 LYS B C 1
ATOM 3959 O O . LYS B 1 220 ? -1.911 17.109 25.047 1 79.5 220 LYS B O 1
ATOM 3964 N N . ILE B 1 221 ? -1.304 14.953 25.141 1 76.44 221 ILE B N 1
ATOM 3965 C CA . ILE B 1 221 ? -2.646 14.414 25.344 1 76.44 221 ILE B CA 1
ATOM 3966 C C . ILE B 1 221 ? -3.338 15.156 26.484 1 76.44 221 ILE B C 1
ATOM 3968 O O . ILE B 1 221 ? -4.516 15.508 26.375 1 76.44 221 ILE B O 1
ATOM 3972 N N . LYS B 1 222 ? -2.619 15.391 27.5 1 77.5 222 LYS B N 1
ATOM 3973 C CA . LYS B 1 222 ? -3.197 16 28.688 1 77.5 222 LYS B CA 1
ATOM 3974 C C . LYS B 1 222 ? -3.68 17.422 28.406 1 77.5 222 LYS B C 1
ATOM 3976 O O . LYS B 1 222 ? -4.562 17.938 29.094 1 77.5 222 LYS B O 1
ATOM 3981 N N . TYR B 1 223 ? -3.152 17.906 27.312 1 82.5 223 TYR B N 1
ATOM 3982 C CA . TYR B 1 223 ? -3.471 19.312 27.047 1 82.5 223 TYR B CA 1
ATOM 3983 C C . TYR B 1 223 ? -4.477 19.438 25.922 1 82.5 223 TYR B C 1
ATOM 3985 O O . TYR B 1 223 ? -5.109 20.484 25.75 1 82.5 223 TYR B O 1
ATOM 3993 N N . VAL B 1 224 ? -4.562 18.438 25.156 1 84.25 224 VAL B N 1
ATOM 3994 C CA . VAL B 1 224 ? -5.387 18.5 23.953 1 84.25 224 VAL B CA 1
ATOM 3995 C C . VAL B 1 224 ? -6.82 18.891 24.328 1 84.25 224 VAL B C 1
ATOM 3997 O O . VAL B 1 224 ? -7.398 19.812 23.75 1 84.25 224 VAL B O 1
ATOM 4000 N N . LYS B 1 225 ? -7.332 18.266 25.328 1 84.06 225 LYS B N 1
ATOM 4001 C CA . LYS B 1 225 ? -8.711 18.5 25.75 1 84.06 225 LYS B CA 1
ATOM 4002 C C . LYS B 1 225 ? -8.883 19.922 26.312 1 84.06 225 LYS B C 1
ATOM 4004 O O . LYS B 1 225 ? -9.891 20.578 26.047 1 84.06 225 LYS B O 1
ATOM 4009 N N . LEU B 1 226 ? -7.875 20.297 27 1 82.81 226 LEU B N 1
ATOM 4010 C CA . LEU B 1 226 ? -7.918 21.625 27.594 1 82.81 226 LEU B CA 1
ATOM 4011 C C . LEU B 1 226 ? -7.898 22.703 26.531 1 82.81 226 LEU B C 1
ATOM 4013 O O . LEU B 1 226 ? -8.672 23.672 26.594 1 82.81 226 LEU B O 1
ATOM 4017 N N . VAL B 1 227 ? -7.059 22.516 25.594 1 83.38 227 VAL B N 1
ATOM 4018 C CA . VAL B 1 227 ? -6.945 23.469 24.516 1 83.38 227 VAL B CA 1
ATOM 4019 C C . VAL B 1 227 ? -8.258 23.531 23.734 1 83.38 227 VAL B C 1
ATOM 4021 O O . VAL B 1 227 ? -8.75 24.609 23.406 1 83.38 227 VAL B O 1
ATOM 4024 N N . ALA B 1 228 ? -8.805 22.406 23.484 1 85.38 228 ALA B N 1
ATOM 4025 C CA . ALA B 1 228 ? -10.062 22.344 22.75 1 85.38 228 ALA B CA 1
ATOM 4026 C C . ALA B 1 228 ? -11.188 23.016 23.516 1 85.38 228 ALA B C 1
ATOM 4028 O O . ALA B 1 228 ? -11.977 23.781 22.938 1 85.38 228 ALA B O 1
ATOM 4029 N N . TRP B 1 229 ? -11.211 22.75 24.766 1 83.38 229 TRP B N 1
ATOM 4030 C CA . TRP B 1 229 ? -12.227 23.344 25.625 1 83.38 229 TRP B CA 1
ATOM 4031 C C . TRP B 1 229 ? -12.102 24.859 25.625 1 83.38 229 TRP B C 1
ATOM 4033 O O . TRP B 1 229 ? -13.094 25.578 25.438 1 83.38 229 TRP B O 1
ATOM 4043 N N . HIS B 1 230 ? -10.93 25.297 25.797 1 83.12 230 HIS B N 1
ATOM 4044 C CA . HIS B 1 230 ? -10.695 26.734 25.859 1 83.12 230 HIS B CA 1
ATOM 4045 C C . HIS B 1 230 ? -11.047 27.406 24.531 1 83.12 230 HIS B C 1
ATOM 4047 O O . HIS B 1 230 ? -11.609 28.5 24.516 1 83.12 230 HIS B O 1
ATOM 4053 N N . ALA B 1 231 ? -10.641 26.766 23.531 1 81.25 231 ALA B N 1
ATOM 4054 C CA . ALA B 1 231 ? -10.945 27.281 22.203 1 81.25 231 ALA B CA 1
ATOM 4055 C C . ALA B 1 231 ? -12.453 27.422 22 1 81.25 231 ALA B C 1
ATOM 4057 O O . ALA B 1 231 ? -12.914 28.422 21.438 1 81.25 231 ALA B O 1
ATOM 4058 N N . ASN B 1 232 ? -13.188 26.516 22.484 1 82.38 232 ASN B N 1
ATOM 4059 C CA . ASN B 1 232 ? -14.641 26.531 22.328 1 82.38 232 ASN B CA 1
ATOM 4060 C C . ASN B 1 232 ? -15.297 27.578 23.219 1 82.38 232 ASN B C 1
ATOM 4062 O O . ASN B 1 232 ? -16.312 28.172 22.859 1 82.38 232 ASN B O 1
ATOM 4066 N N . GLN B 1 233 ? -14.656 27.797 24.312 1 81.25 233 GLN B N 1
ATOM 4067 C CA . GLN B 1 233 ? -15.211 28.766 25.266 1 81.25 233 GLN B CA 1
ATOM 4068 C C . GLN B 1 233 ? -14.969 30.188 24.781 1 81.25 233 GLN B C 1
ATOM 4070 O O . GLN B 1 233 ? -15.781 31.078 25.031 1 81.25 233 GLN B O 1
ATOM 4075 N N . ASN B 1 234 ? -13.805 30.344 24.266 1 73 234 ASN B N 1
ATOM 4076 C CA . ASN B 1 234 ? -13.414 31.688 23.859 1 73 234 ASN B CA 1
ATOM 4077 C C . ASN B 1 234 ? -13.977 32.062 22.5 1 73 234 ASN B C 1
ATOM 4079 O O . ASN B 1 234 ? -13.891 33.219 22.062 1 73 234 ASN B O 1
ATOM 4083 N N . ALA B 1 235 ? -14.336 31.016 21.781 1 63.78 235 ALA B N 1
ATOM 4084 C CA . ALA B 1 235 ? -14.875 31.281 20.453 1 63.78 235 ALA B CA 1
ATOM 4085 C C . ALA B 1 235 ? -16.172 32.094 20.531 1 63.78 235 ALA B C 1
ATOM 4087 O O . ALA B 1 235 ? -17.016 31.828 21.391 1 63.78 235 ALA B O 1
ATOM 4088 N N . THR B 1 236 ? -16.031 33.344 20.156 1 60.88 236 THR B N 1
ATOM 4089 C CA . THR B 1 236 ? -17.281 34.125 20.078 1 60.88 236 THR B CA 1
ATOM 4090 C C . THR B 1 236 ? -18.297 33.406 19.203 1 60.88 236 THR B C 1
ATOM 4092 O O . THR B 1 236 ? -17.922 32.688 18.25 1 60.88 236 THR B O 1
ATOM 4095 N N . PHE B 1 237 ? -19.562 33.094 19.719 1 54.72 237 PHE B N 1
ATOM 4096 C CA . PHE B 1 237 ? -20.703 32.375 19.172 1 54.72 237 PHE B CA 1
ATOM 4097 C C . PHE B 1 237 ? -20.812 32.594 17.672 1 54.72 237 PHE B C 1
ATOM 4099 O O . PHE B 1 237 ? -21.438 31.781 16.969 1 54.72 237 PHE B O 1
ATOM 4106 N N . GLU B 1 238 ? -20 33.531 17.172 1 59.03 238 GLU B N 1
ATOM 4107 C CA . GLU B 1 238 ? -20.328 33.875 15.789 1 59.03 238 GLU B CA 1
ATOM 4108 C C . GLU B 1 238 ? -19.5 33.031 14.805 1 59.03 238 GLU B C 1
ATOM 4110 O O . GLU B 1 238 ? -19.891 32.875 13.648 1 59.03 238 GLU B O 1
ATOM 4115 N N . LYS B 1 239 ? -18.422 32.438 15.312 1 64.75 239 LYS B N 1
ATOM 4116 C CA . LYS B 1 239 ? -17.641 31.781 14.258 1 64.75 239 LYS B CA 1
ATOM 4117 C C . LYS B 1 239 ? -17.562 30.281 14.484 1 64.75 239 LYS B C 1
ATOM 4119 O O . LYS B 1 239 ? -17.219 29.828 15.578 1 64.75 239 LYS B O 1
ATOM 4124 N N . HIS B 1 240 ? -18.125 29.578 13.484 1 81.69 240 HIS B N 1
ATOM 4125 C CA . HIS B 1 240 ? -18.078 28.109 13.539 1 81.69 240 HIS B CA 1
ATOM 4126 C C . HIS B 1 240 ? -16.734 27.578 13.086 1 81.69 240 HIS B C 1
ATOM 4128 O O . HIS B 1 240 ? -16.172 28.062 12.102 1 81.69 240 HIS B O 1
ATOM 4134 N N . PHE B 1 241 ? -16.016 26.906 13.953 1 87.44 241 PHE B N 1
ATOM 4135 C CA . PHE B 1 241 ? -14.773 26.234 13.578 1 87.44 241 PHE B CA 1
ATOM 4136 C C . PHE B 1 241 ? -14.797 24.781 14.008 1 87.44 241 PHE B C 1
ATOM 4138 O O . PHE B 1 241 ? -15.641 24.375 14.812 1 87.44 241 PHE B O 1
ATOM 4145 N N . ILE B 1 242 ? -13.945 23.984 13.359 1 91.62 242 ILE B N 1
ATOM 4146 C CA . ILE B 1 242 ? -13.773 22.562 13.656 1 91.62 242 ILE B CA 1
ATOM 4147 C C . ILE B 1 242 ? -12.43 22.344 14.336 1 91.62 242 ILE B C 1
ATOM 4149 O O . ILE B 1 242 ? -11.414 22.922 13.938 1 91.62 242 ILE B O 1
ATOM 4153 N N . ILE B 1 243 ? -12.43 21.641 15.414 1 92.75 243 ILE B N 1
ATOM 4154 C CA . ILE B 1 243 ? -11.18 21.25 16.062 1 92.75 243 ILE B CA 1
ATOM 4155 C C . ILE B 1 243 ? -10.852 19.797 15.703 1 92.75 243 ILE B C 1
ATOM 4157 O O . ILE B 1 243 ? -11.664 18.906 15.922 1 92.75 243 ILE B O 1
ATOM 4161 N N . GLU B 1 244 ? -9.703 19.609 15.164 1 94.38 244 GLU B N 1
ATOM 4162 C CA . GLU B 1 244 ? -9.188 18.297 14.789 1 94.38 244 GLU B CA 1
ATOM 4163 C C . GLU B 1 244 ? -7.941 17.953 15.602 1 94.38 244 GLU B C 1
ATOM 4165 O O . GLU B 1 244 ? -7.094 18.812 15.852 1 94.38 244 GLU B O 1
ATOM 4170 N N . CYS B 1 245 ? -7.895 16.75 16.062 1 93.06 245 CYS B N 1
ATOM 4171 C CA . CYS B 1 245 ? -6.703 16.25 16.75 1 93.06 245 CYS B CA 1
ATOM 4172 C C . CYS B 1 245 ? -6.035 15.141 15.945 1 93.06 245 CYS B C 1
ATOM 4174 O O . CYS B 1 245 ? -6.715 14.289 15.375 1 93.06 245 CYS B O 1
ATOM 4176 N N . THR B 1 246 ? -4.719 15.211 15.875 1 92.62 246 THR B N 1
ATOM 4177 C CA . THR B 1 246 ? -3.943 14.219 15.133 1 92.62 246 THR B CA 1
ATOM 4178 C C . THR B 1 246 ? -2.611 13.945 15.82 1 92.62 246 THR B C 1
ATOM 4180 O O . THR B 1 246 ? -2.279 14.586 16.812 1 92.62 246 THR B O 1
ATOM 4183 N N . GLY B 1 247 ? -1.923 12.82 15.352 1 88.38 247 GLY B N 1
ATOM 4184 C CA . GLY B 1 247 ? -0.577 12.523 15.82 1 88.38 247 GLY B CA 1
ATOM 4185 C C . GLY B 1 247 ? -0.504 11.273 16.672 1 88.38 247 GLY B C 1
ATOM 4186 O O . GLY B 1 247 ? -0.795 11.312 17.859 1 88.38 247 GLY B O 1
ATOM 4187 N N . GLY B 1 248 ? -0.074 10.211 16.094 1 88.62 248 GLY B N 1
ATOM 4188 C CA . GLY B 1 248 ? 0.272 8.977 16.781 1 88.62 248 GLY B CA 1
ATOM 4189 C C . GLY B 1 248 ? -0.912 8.328 17.469 1 88.62 248 GLY B C 1
ATOM 4190 O O . GLY B 1 248 ? -0.746 7.637 18.484 1 88.62 248 GLY B O 1
ATOM 4191 N N . ILE B 1 249 ? -2.051 8.578 17.094 1 93.06 249 ILE B N 1
ATOM 4192 C CA . ILE B 1 249 ? -3.25 8.039 17.719 1 93.06 249 ILE B CA 1
ATOM 4193 C C . ILE B 1 249 ? -3.447 6.59 17.297 1 93.06 249 ILE B C 1
ATOM 4195 O O . ILE B 1 249 ? -3.393 6.27 16.109 1 93.06 249 ILE B O 1
ATOM 4199 N N . THR B 1 250 ? -3.602 5.719 18.266 1 95.06 250 THR B N 1
ATOM 4200 C CA . THR B 1 250 ? -3.822 4.285 18.109 1 95.06 250 THR B CA 1
ATOM 4201 C C . THR B 1 250 ? -4.984 3.814 18.969 1 95.06 250 THR B C 1
ATOM 4203 O O . THR B 1 250 ? -5.496 4.57 19.797 1 95.06 250 THR B O 1
ATOM 4206 N N . PRO B 1 251 ? -5.414 2.521 18.766 1 95.81 251 PRO B N 1
ATOM 4207 C CA . PRO B 1 251 ? -6.461 1.987 19.641 1 95.81 251 PRO B CA 1
ATOM 4208 C C . PRO B 1 251 ? -6.07 2.002 21.109 1 95.81 251 PRO B C 1
ATOM 4210 O O . PRO B 1 251 ? -6.938 2.123 21.984 1 95.81 251 PRO B O 1
ATOM 4213 N N . GLU B 1 252 ? -4.84 2.002 21.359 1 95.06 252 GLU B N 1
ATOM 4214 C CA . GLU B 1 252 ? -4.348 1.912 22.734 1 95.06 252 GLU B CA 1
ATOM 4215 C C . GLU B 1 252 ? -4.457 3.256 23.453 1 95.06 252 GLU B C 1
ATOM 4217 O O . GLU B 1 252 ? -4.582 3.305 24.672 1 95.06 252 GLU B O 1
ATOM 4222 N N . ASN B 1 253 ? -4.438 4.359 22.703 1 92.88 253 ASN B N 1
ATOM 4223 C CA . ASN B 1 253 ? -4.371 5.648 23.391 1 92.88 253 ASN B CA 1
ATOM 4224 C C . ASN B 1 253 ? -5.535 6.551 22.984 1 92.88 253 ASN B C 1
ATOM 4226 O O . ASN B 1 253 ? -5.723 7.621 23.578 1 92.88 253 ASN B O 1
ATOM 4230 N N . VAL B 1 254 ? -6.367 6.145 22.109 1 93.56 254 VAL B N 1
ATOM 4231 C CA . VAL B 1 254 ? -7.355 7.02 21.484 1 93.56 254 VAL B CA 1
ATOM 4232 C C . VAL B 1 254 ? -8.367 7.492 22.516 1 93.56 254 VAL B C 1
ATOM 4234 O O . VAL B 1 254 ? -8.891 8.602 22.422 1 93.56 254 VAL B O 1
ATOM 4237 N N . THR B 1 255 ? -8.656 6.742 23.5 1 91.5 255 THR B N 1
ATOM 4238 C CA . THR B 1 255 ? -9.656 7.094 24.5 1 91.5 255 THR B CA 1
ATOM 4239 C C . THR B 1 255 ? -9.242 8.344 25.266 1 91.5 255 THR B C 1
ATOM 4241 O O . THR B 1 255 ? -10.086 9.086 25.766 1 91.5 255 THR B O 1
ATOM 4244 N N . SER B 1 256 ? -7.988 8.57 25.297 1 89.19 256 SER B N 1
ATOM 4245 C CA . SER B 1 256 ? -7.473 9.742 25.984 1 89.19 256 SER B CA 1
ATOM 4246 C C . SER B 1 256 ? -7.746 11.023 25.203 1 89.19 256 SER B C 1
ATOM 4248 O O . SER B 1 256 ? -7.648 12.125 25.75 1 89.19 256 SER B O 1
ATOM 4250 N N . TYR B 1 257 ? -8.07 10.859 23.984 1 88.25 257 TYR B N 1
ATOM 4251 C CA . TYR B 1 257 ? -8.312 12.023 23.141 1 88.25 257 TYR B CA 1
ATOM 4252 C C . TYR B 1 257 ? -9.805 12.336 23.047 1 88.25 257 TYR B C 1
ATOM 4254 O O . TYR B 1 257 ? -10.195 13.359 22.5 1 88.25 257 TYR B O 1
ATOM 4262 N N . ILE B 1 258 ? -10.578 11.539 23.594 1 88.75 258 ILE B N 1
ATOM 4263 C CA . ILE B 1 258 ? -12.023 11.656 23.391 1 88.75 258 ILE B CA 1
ATOM 4264 C C . ILE B 1 258 ? -12.562 12.797 24.25 1 88.75 258 ILE B C 1
ATOM 4266 O O . ILE B 1 258 ? -12.414 12.781 25.484 1 88.75 258 ILE B O 1
ATOM 4270 N N . SER B 1 259 ? -13.102 13.703 23.609 1 86.56 259 SER B N 1
ATOM 4271 C CA . SER B 1 259 ? -13.805 14.844 24.188 1 86.56 259 SER B CA 1
ATOM 4272 C C . SER B 1 259 ? -14.844 15.406 23.219 1 86.56 259 SER B C 1
ATOM 4274 O O . SER B 1 259 ? -14.609 15.445 22.016 1 86.56 259 SER B O 1
ATOM 4276 N N . ASN B 1 260 ? -15.883 15.82 23.766 1 82.06 260 ASN B N 1
ATOM 4277 C CA . ASN B 1 260 ? -16.922 16.375 22.906 1 82.06 260 ASN B CA 1
ATOM 4278 C C . ASN B 1 260 ? -16.547 17.766 22.406 1 82.06 260 ASN B C 1
ATOM 4280 O O . ASN B 1 260 ? -17.234 18.328 21.547 1 82.06 260 ASN B O 1
ATOM 4284 N N . ASP B 1 261 ? -15.422 18.25 22.812 1 87.31 261 ASP B N 1
ATOM 4285 C CA . ASP B 1 261 ? -14.898 19.516 22.297 1 87.31 261 ASP B CA 1
ATOM 4286 C C . ASP B 1 261 ? -14.047 19.266 21.047 1 87.31 261 ASP B C 1
ATOM 4288 O O . ASP B 1 261 ? -13.672 20.219 20.359 1 87.31 261 ASP B O 1
ATOM 4292 N N . ILE B 1 262 ? -13.727 18.078 20.781 1 90.94 262 ILE B N 1
ATOM 4293 C CA . ILE B 1 262 ? -12.953 17.703 19.609 1 90.94 262 ILE B CA 1
ATOM 4294 C C . ILE B 1 262 ? -13.883 17.156 18.531 1 90.94 262 ILE B C 1
ATOM 4296 O O . ILE B 1 262 ? -14.555 16.141 18.734 1 90.94 262 ILE B O 1
ATOM 4300 N N . SER B 1 263 ? -13.82 17.781 17.375 1 93.12 263 SER B N 1
ATOM 4301 C CA . SER B 1 263 ? -14.781 17.453 16.328 1 93.12 263 SER B CA 1
ATOM 4302 C C . SER B 1 263 ? -14.289 16.281 15.477 1 93.12 263 SER B C 1
ATOM 4304 O O . SER B 1 263 ? -15.086 15.523 14.93 1 93.12 263 SER B O 1
ATOM 4306 N N . VAL B 1 264 ? -12.992 16.188 15.32 1 95.44 264 VAL B N 1
ATOM 4307 C CA . VAL B 1 264 ? -12.422 15.195 14.422 1 95.44 264 VAL B CA 1
ATOM 4308 C C . VAL B 1 264 ? -11.18 14.578 15.062 1 95.44 264 VAL B C 1
ATOM 4310 O O . VAL B 1 264 ? -10.336 15.297 15.609 1 95.44 264 VAL B O 1
ATOM 4313 N N . ILE B 1 265 ? -11.078 13.312 15.055 1 95 265 ILE B N 1
ATOM 4314 C CA . ILE B 1 265 ? -9.859 12.586 15.375 1 95 265 ILE B CA 1
ATOM 4315 C C . ILE B 1 265 ? -9.289 11.953 14.102 1 95 265 ILE B C 1
ATOM 4317 O O . ILE B 1 265 ? -9.969 11.164 13.438 1 95 265 ILE B O 1
ATOM 4321 N N . SER B 1 266 ? -8.125 12.336 13.734 1 96.44 266 SER B N 1
ATOM 4322 C CA . SER B 1 266 ? -7.5 11.789 12.531 1 96.44 266 SER B CA 1
ATOM 4323 C C . SER B 1 266 ? -6.293 10.922 12.883 1 96.44 266 SER B C 1
ATOM 4325 O O . SER B 1 266 ? -5.547 11.234 13.812 1 96.44 266 SER B O 1
ATOM 4327 N N . THR B 1 267 ? -6.156 9.828 12.188 1 96.31 267 THR B N 1
ATOM 4328 C CA . THR B 1 267 ? -5.051 8.922 12.469 1 96.31 267 THR B CA 1
ATOM 4329 C C . THR B 1 267 ? -4.699 8.102 11.227 1 96.31 267 THR B C 1
ATOM 4331 O O . THR B 1 267 ? -5.582 7.723 10.453 1 96.31 267 THR B O 1
ATOM 4334 N N . SER B 1 268 ? -3.381 7.84 11.086 1 96.56 268 SER B N 1
ATOM 4335 C CA . SER B 1 268 ? -2.922 7 9.984 1 96.56 268 SER B CA 1
ATOM 4336 C C . SER B 1 268 ? -2.967 5.523 10.359 1 96.56 268 SER B C 1
ATOM 4338 O O . SER B 1 268 ? -2.799 4.652 9.5 1 96.56 268 SER B O 1
ATOM 4340 N N . TRP B 1 269 ? -3.227 5.246 11.609 1 96.88 269 TRP B N 1
ATOM 4341 C CA . TRP B 1 269 ? -3.27 3.865 12.078 1 96.88 269 TRP B CA 1
ATOM 4342 C C . TRP B 1 269 ? -4.293 3.055 11.289 1 96.88 269 TRP B C 1
ATOM 4344 O O . TRP B 1 269 ? -4.121 1.849 11.094 1 96.88 269 TRP B O 1
ATOM 4354 N N . ILE B 1 270 ? -5.246 3.662 10.789 1 97.88 270 ILE B N 1
ATOM 4355 C CA . ILE B 1 270 ? -6.363 2.943 10.188 1 97.88 270 ILE B CA 1
ATOM 4356 C C . ILE B 1 270 ? -6.012 2.566 8.75 1 97.88 270 ILE B C 1
ATOM 4358 O O . ILE B 1 270 ? -6.715 1.772 8.117 1 97.88 270 ILE B O 1
ATOM 4362 N N . HIS B 1 271 ? -4.891 3.121 8.148 1 97.38 271 HIS B N 1
ATOM 4363 C CA . HIS B 1 271 ? -4.684 2.807 6.738 1 97.38 271 HIS B CA 1
ATOM 4364 C C . HIS B 1 271 ? -3.203 2.59 6.438 1 97.38 271 HIS B C 1
ATOM 4366 O O . HIS B 1 271 ? -2.846 2.182 5.332 1 97.38 271 HIS B O 1
ATOM 4372 N N . GLN B 1 272 ? -2.352 2.822 7.348 1 95.19 272 GLN B N 1
ATOM 4373 C CA . GLN B 1 272 ? -0.936 2.514 7.172 1 95.19 272 GLN B CA 1
ATOM 4374 C C . GLN B 1 272 ? -0.557 1.232 7.91 1 95.19 272 GLN B C 1
ATOM 4376 O O . GLN B 1 272 ? -0.936 1.042 9.07 1 95.19 272 GLN B O 1
ATOM 4381 N N . GLY B 1 273 ? 0.205 0.37 7.211 1 92.75 273 GLY B N 1
ATOM 4382 C CA . GLY B 1 273 ? 0.666 -0.85 7.855 1 92.75 273 GLY B CA 1
ATOM 4383 C C . GLY B 1 273 ? -0.467 -1.764 8.281 1 92.75 273 GLY B C 1
ATOM 4384 O O . GLY B 1 273 ? -0.414 -2.367 9.359 1 92.75 273 GLY B O 1
ATOM 4385 N N . VAL B 1 274 ? -1.489 -1.836 7.57 1 95.25 274 VAL B N 1
ATOM 4386 C CA . VAL B 1 274 ? -2.674 -2.617 7.91 1 95.25 274 VAL B CA 1
ATOM 4387 C C . VAL B 1 274 ? -2.43 -4.09 7.602 1 95.25 274 VAL B C 1
ATOM 4389 O O . VAL B 1 274 ? -1.841 -4.426 6.57 1 95.25 274 VAL B O 1
ATOM 4392 N N . PRO B 1 275 ? -2.887 -4.938 8.531 1 94.5 275 PRO B N 1
ATOM 4393 C CA . PRO B 1 275 ? -2.742 -6.371 8.266 1 94.5 275 PRO B CA 1
ATOM 4394 C C . PRO B 1 275 ? -3.438 -6.805 6.973 1 94.5 275 PRO B C 1
ATOM 4396 O O . PRO B 1 275 ? -4.527 -6.32 6.664 1 94.5 275 PRO B O 1
ATOM 4399 N N . HIS B 1 276 ? -2.83 -7.734 6.363 1 93.81 276 HIS B N 1
ATOM 4400 C CA . HIS B 1 276 ? -3.314 -8.219 5.074 1 93.81 276 HIS B CA 1
ATOM 4401 C C . HIS B 1 276 ? -4.484 -9.172 5.25 1 93.81 276 HIS B C 1
ATOM 4403 O O . HIS B 1 276 ? -4.422 -10.102 6.062 1 93.81 276 HIS B O 1
ATOM 4409 N N . ILE B 1 277 ? -5.527 -8.961 4.531 1 96.12 277 ILE B N 1
ATOM 4410 C CA . ILE B 1 277 ? -6.637 -9.898 4.426 1 96.12 277 ILE B CA 1
ATOM 4411 C C . ILE B 1 277 ? -6.543 -10.664 3.107 1 96.12 277 ILE B C 1
ATOM 4413 O O . ILE B 1 277 ? -6.531 -10.062 2.031 1 96.12 277 ILE B O 1
ATOM 4417 N N . ASP B 1 278 ? -6.57 -11.93 3.195 1 95.12 278 ASP B N 1
ATOM 4418 C CA . ASP B 1 278 ? -6.297 -12.797 2.049 1 95.12 278 ASP B CA 1
ATOM 4419 C C . ASP B 1 278 ? -7.594 -13.32 1.44 1 95.12 278 ASP B C 1
ATOM 4421 O O . ASP B 1 278 ? -8.406 -13.93 2.135 1 95.12 278 ASP B O 1
ATOM 4425 N N . PHE B 1 279 ? -7.738 -13.086 0.187 1 97.56 279 PHE B N 1
ATOM 4426 C CA . PHE B 1 279 ? -8.828 -13.656 -0.599 1 97.56 279 PHE B CA 1
ATOM 4427 C C . PHE B 1 279 ? -8.312 -14.734 -1.54 1 97.56 279 PHE B C 1
ATOM 4429 O O . PHE B 1 279 ? -7.164 -14.68 -1.989 1 97.56 279 PHE B O 1
ATOM 4436 N N . SER B 1 280 ? -9.172 -15.68 -1.761 1 96.31 280 SER B N 1
ATOM 4437 C CA . SER B 1 280 ? -8.875 -16.688 -2.771 1 96.31 280 SER B CA 1
ATOM 4438 C C . SER B 1 280 ? -9.914 -16.672 -3.889 1 96.31 280 SER B C 1
ATOM 4440 O O . SER B 1 280 ? -11.109 -16.5 -3.633 1 96.31 280 SER B O 1
ATOM 4442 N N . LEU B 1 281 ? -9.492 -16.781 -5.066 1 97.38 281 LEU B N 1
ATOM 4443 C CA . LEU B 1 281 ? -10.344 -16.969 -6.234 1 97.38 281 LEU B CA 1
ATOM 4444 C C . LEU B 1 281 ? -9.945 -18.234 -7 1 97.38 281 LEU B C 1
ATOM 4446 O O . LEU B 1 281 ? -8.953 -18.234 -7.73 1 97.38 281 LEU B O 1
ATOM 4450 N N . LYS B 1 282 ? -10.734 -19.203 -6.863 1 95.38 282 LYS B N 1
ATOM 4451 C CA . LYS B 1 282 ? -10.383 -20.5 -7.426 1 95.38 282 LYS B CA 1
ATOM 4452 C C . LYS B 1 282 ? -11.383 -20.922 -8.5 1 95.38 282 LYS B C 1
ATOM 4454 O O . LYS B 1 282 ? -12.594 -20.797 -8.312 1 95.38 282 LYS B O 1
ATOM 4459 N N . THR B 1 283 ? -10.828 -21.406 -9.617 1 94 283 THR B N 1
ATOM 4460 C CA . THR B 1 283 ? -11.68 -21.906 -10.688 1 94 283 THR B CA 1
ATOM 4461 C C . THR B 1 283 ? -12.359 -23.203 -10.281 1 94 283 THR B C 1
ATOM 4463 O O . THR B 1 283 ? -11.711 -24.125 -9.773 1 94 283 THR B O 1
ATOM 4466 N N . ASN B 1 284 ? -13.664 -23.219 -10.492 1 93.06 284 ASN B N 1
ATOM 4467 C CA . ASN B 1 284 ? -14.438 -24.406 -10.133 1 93.06 284 ASN B CA 1
ATOM 4468 C C . ASN B 1 284 ? -14.141 -25.578 -11.07 1 93.06 284 ASN B C 1
ATOM 4470 O O . ASN B 1 284 ? -13.953 -25.375 -12.273 1 93.06 284 ASN B O 1
ATOM 4474 N N . GLU B 1 285 ? -14.023 -26.781 -10.5 1 82.56 285 GLU B N 1
ATOM 4475 C CA . GLU B 1 285 ? -13.867 -27.984 -11.312 1 82.56 285 GLU B CA 1
ATOM 4476 C C . GLU B 1 285 ? -15.188 -28.375 -11.984 1 82.56 285 GLU B C 1
ATOM 4478 O O . GLU B 1 285 ? -16.266 -28.156 -11.422 1 82.56 285 GLU B O 1
ATOM 4483 N N . ASP B 1 286 ? -15.203 -28.578 -13.32 1 68.94 286 ASP B N 1
ATOM 4484 C CA . ASP B 1 286 ? -16.422 -29 -14 1 68.94 286 ASP B CA 1
ATOM 4485 C C . ASP B 1 286 ? -17.016 -30.25 -13.328 1 68.94 286 ASP B C 1
ATOM 4487 O O . ASP B 1 286 ? -16.281 -31.172 -12.961 1 68.94 286 ASP B O 1
ATOM 4491 N N . ASP B 1 287 ? -18.031 -30.125 -12.648 1 52.91 287 ASP B N 1
ATOM 4492 C CA . ASP B 1 287 ? -18.766 -31.266 -12.109 1 52.91 287 ASP B CA 1
ATOM 4493 C C . ASP B 1 287 ? -18.984 -32.344 -13.18 1 52.91 287 ASP B C 1
ATOM 4495 O O . ASP B 1 287 ? -19.797 -33.25 -12.992 1 52.91 287 ASP B O 1
ATOM 4499 N N . SER B 1 288 ? -18.656 -32.344 -14.398 1 44.09 288 SER B N 1
ATOM 4500 C CA . SER B 1 288 ? -19.109 -33.438 -15.273 1 44.09 288 SER B CA 1
ATOM 4501 C C . SER B 1 288 ? -18.594 -34.781 -14.797 1 44.09 288 SER B C 1
ATOM 4503 O O . SER B 1 288 ? -18.891 -35.812 -15.398 1 44.09 288 SER B O 1
ATOM 4505 N N . ARG B 1 289 ? -17.578 -35.125 -14.047 1 44.56 289 ARG B N 1
ATOM 4506 C CA . ARG B 1 289 ? -17.328 -36.5 -13.617 1 44.56 289 ARG B CA 1
ATOM 4507 C C . ARG B 1 289 ? -18.484 -37.031 -12.758 1 44.56 289 ARG B C 1
ATOM 4509 O O . ARG B 1 289 ? -18.453 -38.156 -12.305 1 44.56 289 ARG B O 1
ATOM 4516 N N . ALA B 1 290 ? -19.375 -36.375 -12.18 1 42.06 290 ALA B N 1
ATOM 4517 C CA . ALA B 1 290 ? -20.453 -37.062 -11.469 1 42.06 290 ALA B CA 1
ATOM 4518 C C . ALA B 1 290 ? -21.344 -37.812 -12.438 1 42.06 290 ALA B C 1
ATOM 4520 O O . ALA B 1 290 ? -22.188 -38.625 -12.016 1 42.06 290 ALA B O 1
ATOM 4521 N N . LYS B 1 291 ? -21.641 -37.406 -13.672 1 38.34 291 LYS B N 1
ATOM 4522 C CA . LYS B 1 291 ? -22.641 -38.219 -14.352 1 38.34 291 LYS B CA 1
ATOM 4523 C C . LYS B 1 291 ? -22.047 -39.531 -14.852 1 38.34 291 LYS B C 1
ATOM 4525 O O . LYS B 1 291 ? -22.766 -40.375 -15.414 1 38.34 291 LYS B O 1
ATOM 4530 N N . SER B 1 292 ? -20.812 -39.688 -15.078 1 30.84 292 SER B N 1
ATOM 4531 C CA . SER B 1 292 ? -20.625 -41.031 -15.625 1 30.84 292 SER B CA 1
ATOM 4532 C C . SER B 1 292 ? -20.641 -42.062 -14.531 1 30.84 292 SER B C 1
ATOM 4534 O O . SER B 1 292 ? -20.453 -43.25 -14.797 1 30.84 292 SER B O 1
ATOM 4536 N N . LYS B 1 293 ? -20.812 -41.688 -13.18 1 29.67 293 LYS B N 1
ATOM 4537 C CA . LYS B 1 293 ? -21.266 -42.906 -12.492 1 29.67 293 LYS B CA 1
ATOM 4538 C C . LYS B 1 293 ? -22.766 -43.094 -12.656 1 29.67 293 LYS B C 1
ATOM 4540 O O . LYS B 1 293 ? -23.531 -42.125 -12.578 1 29.67 293 LYS B O 1
#

pLDDT: mean 90.78, std 11.09, range [29.67, 98.81]

Radius of gyration: 26.46 Å; Cα contacts (8 Å, |Δi|>4): 1196; chains: 2; bounding box: 48×83×58 Å

Nearest PDB structures (foldseek):
  4kwv-assembly1_F  TM=9.616E-01  e=2.930E-34  Homo sapiens
  5ayy-assembly1_C  TM=9.518E-01  e=3.716E-34  Homo sapiens
  4i9a-assembly1_A  TM=9.561E-01  e=3.769E-33  Sus scrofa
  3c2e-assembly1_A  TM=9.374E-01  e=1.901E-31  Saccharomyces cerevisiae
  3c2o-assembly1_A  TM=9.322E-01  e=2.017E-31  Saccharomyces cerevisiae

Organism: NCBI:txid62690

Secondary structure (DSSP, 8-state):
---TTHHHHHHHHHHHH-SS--HHHHHH---EEEEEEEESS-EE---HHHHHHHHHHTT-EEEESS-TT-EE---TT--EEEEEEEEEHHHHHHHHHHHHHHHHHHHHHHHHHHHHHHHHHHTT--SEEE--S---TT-HHHHHHHHHHHT-B----STTTSEEEEHHHHGGGS-HHHHHHHHHHHH-SSS-EEEEESSHHHHHHHHHTT-SEEEEES--HHHHHHHHHHHHHHS-TT---EEEEESS--TTTGGGG--TT--EEE-STTTSSPPPPPEEEEEPP-GGGGTT-/---TTHHHHHHHHHHHH-SS--HHHHHH---EEEEEEEESS-EE---HHHHHHHHHHTT-EEEESS-TT-EE---TT--EEEEEEEEEHHHHHHHHHHHHHHHHHHHHHHHHHHHHHHHHHHTT--SEEE--S---TT-HHHHHHHHHHHT-B----STTTSEEEEHHHHGGGS-HHHHHHHHHHHH-SSS-EEEEESSHHHHHHHHHTT-SEEEEES--HHHHHHHHHHHHHHS-TT---EEEEESS--TTTGGGG--TT--EEE-STTTSSPPPPPEEEEEPP-GGGGTT-

Foldseek 3Di:
DDDPVLLVLLVVVLCVLDVDDDVVLVVLDFDKFKKWKKFAAWFFFADVVVLQSLLVVLVKDKAFPDDHLDTDDHDHPDMDTGIMIITTPSSCVSSVVVSQVLRFQLGLLLRLLLVLVVLCVVLVFPAAEEEDQPADVSNLSSLQRSNVSSGHHPPDNDCLQAAEEEQVVCVVVVGLLSVVVVVCVVNPDPHAYEYEYADLVNQLRNLVSQHQEYEHEPHDLVVLQVSLVVSVVPRDPPHHHAYEYEYPDDSVCPSSNGDNSHRYYYYNSSNPPGDTTGMDIGIDDPPVVVPVD/DDDPVLLVLLVVVLCVLDVDDDVVLVVLDFDKFKKWKKFAAWFFFADVVVLQSLLVVLVKDKAFPDDHLDTDDHDHPDMDTGIMIITTPSSCVSSVVVSQVLRFQLGLLLRLLLVLVVLCVVLVFPAAEEEDQPADVSNLSSNQRSNVSSGHHPPDNDCLQAAEEEQVVCVVVVGLLSVVVVVCVVNPDPHAYEYEYADLVNQLRNLVSQHQEYEHEPHDLVCLQVSLVVSVVPRDPPHHHAYEYEDPDDSVCPSSNGDNSHRYYYYNSSNPPGDTTGMDIGIDDPPVVVPVD

InterPro domains:
  IPR002638 Quinolinate phosphoribosyl transferase, C-terminal [PF01729] (109-282)
  IPR004393 Nicotinate-nucleotide pyrophosphorylase [TIGR00078] (10-282)
  IPR013785 Aldolase-type TIM barrel [G3DSA:3.20.20.70] (125-273)
  IPR022412 Quinolinate phosphoribosyl transferase, N-terminal [PF02749] (28-106)
  IPR027277 Nicotinate-nucleotide pyrophosphorylase/Putative pyrophosphorylase ModD [PIRSF006250] (13-283)
  IPR027277 Nicotinate-nucleotide pyrophosphorylase/Putative pyrophosphorylase ModD [PTHR32179] (5-290)
  IPR036068 Nicotinate phosphoribosyltransferase-like, C-terminal [SSF51690] (109-283)
  IPR037128 Quinolinate phosphoribosyl transferase, N-terminal domain superfamily [G3DSA:3.90.1170.20] (13-282)

Solvent-accessible surface area (backbone atoms only — not comparable to full-atom values): 30283 Å² total; per-residue (Å²): 137,74,63,91,58,51,63,57,56,49,51,50,36,46,42,60,43,38,70,70,54,53,48,35,35,66,54,64,34,68,55,74,41,44,26,40,32,32,34,50,64,57,41,25,42,27,40,56,70,59,35,48,51,37,32,47,75,38,64,30,47,77,48,67,77,65,55,77,50,38,76,45,83,46,55,85,96,36,75,44,76,43,32,37,38,35,26,28,42,29,34,52,61,67,30,41,64,60,29,47,38,51,27,23,54,10,17,22,19,8,31,46,22,31,55,52,48,50,53,39,48,73,69,66,49,78,52,41,46,25,35,47,76,75,43,55,68,74,38,43,69,53,51,34,48,9,23,41,57,20,66,29,39,39,55,68,80,33,42,48,65,38,31,62,43,46,51,83,67,20,56,81,53,75,29,60,46,51,39,45,52,46,35,38,71,71,54,40,91,83,44,51,36,32,37,36,26,69,45,57,67,54,45,49,47,35,51,74,51,61,38,39,27,41,31,39,44,67,46,56,55,80,48,44,58,51,40,33,45,49,47,60,68,66,42,56,95,83,62,81,62,40,35,31,40,38,62,91,42,40,89,88,52,41,75,67,66,63,45,90,57,39,42,29,45,30,27,52,59,36,64,42,43,39,62,72,46,68,70,46,75,45,72,58,76,78,69,67,75,65,67,79,103,139,74,62,90,58,50,63,57,56,48,51,52,36,46,43,60,44,38,69,70,51,52,45,36,35,66,54,66,36,70,56,75,42,46,27,40,31,31,34,48,64,58,41,26,41,28,39,56,70,60,35,47,50,38,32,48,76,39,63,29,47,76,48,68,76,63,56,79,51,38,75,44,83,46,54,86,97,35,75,45,78,43,31,38,39,35,27,27,43,29,32,51,62,66,30,41,63,61,28,47,38,51,25,23,54,11,17,21,19,7,30,44,23,31,55,51,48,49,54,39,49,73,68,65,51,80,54,41,47,24,34,49,74,75,43,56,67,74,36,43,68,53,50,33,49,7,23,41,59,19,66,26,39,38,54,68,80,33,41,49,66,40,32,61,43,48,51,83,67,22,55,80,55,75,28,59,45,50,39,45,52,45,36,39,70,72,53,41,88,82,43,51,37,32,36,36,27,64,47,56,68,54,45,48,48,35,50,73,50,62,38,39,28,41,32,41,39,74,45,56,63,87,45,44,60,53,43,34,44,50,47,62,66,67,42,58,93,82,61,81,62,40,36,32,40,40,66,92,43,39,89,88,53,42,74,68,66,64,44,90,55,39,44,29,46,29,26,52,60,36,64,42,42,38,62,74,46,70,71,44,74,43,74,58,76,78,68,69,74,63,66,79,104

Sequence (586 aa):
MLPINLKDYVLKWFAEDCPTFDYSGFVIGNEKKTSTLSIKSSCVLAGVPFFDKVFSLADCEVKWMFKEGDSISVEPDSRLVLATVKGPLRKLLLGKRIALNVLSRCTSIATQTRKMVDILKKAKYTGQLAGTRETTPGFRLVENYGMMVGGAHGHHYDLSTITFLKARHLEEQNSIMSGLKAARSAGGYSRKIAVKVANEKDALSAIESGADIIVLDAVKIKYVKLVAWHANQNATFEKHFIIECTGGITPENVTSYISNDISVISTSWIHQGVPHIDFSLKTNEDDSRAKSKMLPINLKDYVLKWFAEDCPTFDYSGFVIGNEKKTSTLSIKSSCVLAGVPFFDKVFSLADCEVKWMFKEGDSISVEPDSRLVLATVKGPLRKLLLGKRIALNVLSRCTSIATQTRKMVDILKKAKYTGQLAGTRETTPGFRLVENYGMMVGGAHGHHYDLSTITFLKARHLEEQNSIMSGLKAARSAGGYSRKIAVKVANEKDALSAIESGADIIVLDAVKIKYVKLVAWHANQNATFEKHFIIECTGGITPENVTSYISNDISVISTSWIHQGVPHIDFSLKTNEDDSRAKSK